Protein AF-0000000087147185 (afdb_homodimer)

InterPro domains:
  IPR056097 Domain of unknown function DUF7680 [PF24728] (35-210)

Nearest PDB structures (foldseek):
  6bi7-assembly3_E  TM=2.876E-01  e=6.282E-01  Homo sapiens
  5ynw-assembly1_A  TM=4.237E-01  e=6.322E+00  Fischerella ambigua UTEX 1903
  5ynw-assembly2_B  TM=4.177E-01  e=5.633E+00  Fischerella ambigua UTEX 1903
  5ynv-assembly2_B  TM=4.156E-01  e=5.633E+00  Fischerella ambigua UTEX 1903
  6bi7-assembly3_E  TM=2.875E-01  e=6.183E-01  Homo sapiens

Radius of gyration: 25.93 Å; Cα contacts (8 Å, |Δi|>4): 658; chains: 2; bounding box: 81×78×63 Å

Sequence (426 aa):
MASRGSEFETSPAEGTEEDRLVRYGTSMFGGRPTFTLVRRETDGGGEWTLHELLPREQAEARRDRLERDGRSLSITPVEDLVSDIAGDDLLSKLDGWTWDEWAGAKVARLDPTRVRALQDVVREAIEGTPGDSSEVLTGGAGFVFLPETAGVRLAVAFRGVKPIQRIDRMRSLARGVARMSDEECYYWYAKCRSPSSPNGEKALRVLLTDHIEMASRGSEFETSPAEGTEEDRLVRYGTSMFGGRPTFTLVRRETDGGGEWTLHELLPREQAEARRDRLERDGRSLSITPVEDLVSDIAGDDLLSKLDGWTWDEWAGAKVARLDPTRVRALQDVVREAIEGTPGDSSEVLTGGAGFVFLPETAGVRLAVAFRGVKPIQRIDRMRSLARGVARMSDEECYYWYAKCRSPSSPNGEKALRVLLTDHIE

pLDDT: mean 81.01, std 21.54, range [23.55, 98.38]

Foldseek 3Di:
DPPPPPPPPPDPPPPPPLVVLVVPQPPPPNFFFQKKWKWAADPQGIKIWIWGKDFQVVLVVVQVVQVVVVDGKDKAQPCVRCCVPCPPCCCVVPPNDHRRRMITITLAMDDHLLLVLQLVLLCVLCVPAPDDPCDRRPDHIDMGGGRPLSSLLVSLLRLQQRPPDDSVLSNQLNVVSSPDDSSVSSVLSCLSPDPVNVCSSVVSSPVRGDPPD/DPPPPPPPPPDPPPPPPLVVLVVPQPCPPPFFFQKKWKWAADPQGIKIWIWGKDFQVVLVVVQVVQVVVVDGKDKAQPCVRCCVPCPPCVCVVPPNDHRRRMITITLAMDDHLLLVLQLVLLCVLCVPAPDDPCDRRPDHIDMGGGRPLSSLLVSLLRLQQRVPDDSVLSNQLNVVSSPDDSSVSSVLSCLSVDPVNVCSSVVSSPVRGDPPD

Organism: NCBI:txid1816183

Secondary structure (DSSP, 8-state):
----------------HHHHHHGGGS-TTTT---EEEEEEEETTEEEEEEEEEEEHHHHHHHHHHHHHTT----EEEHHHHHHHHH-TTHHHHSTT---TTEEEEEEEEE-HHHHHHTHHHHHHHHTT-SS--HHHHHSSSEEEEE-HHHHHHHHHHHHHHTT---HHHHHHHHHHHHTS-HHHHHHHHHHHH-TT-TTHHHHHHHHHS----/----------------HHHHHHGGGS-TTTT---EEEEEEEETTEEEEEEEEEEEHHHHHHHHHHHHHTT----EEEHHHHHHHHH-TTHHHHSTT---TTEEEEEEEEE-HHHHHHTHHHHHHHHTT-SS--HHHHHSSSEEEEE-HHHHHHHHHHHHHHTT---HHHHHHHHHHHHTS-HHHHHHHHHHHH-TT-TTHHHHHHHHHS----

Solvent-accessible surface area (backbone atoms only — not comparable to full-atom values): 23573 Å² total; per-residue (Å²): 136,85,79,78,75,79,75,77,75,75,69,73,79,76,61,53,74,64,53,52,52,66,66,43,63,60,48,84,61,76,68,49,60,32,15,36,42,37,22,38,67,49,100,84,38,50,27,41,36,36,25,40,47,35,49,38,69,58,50,51,50,50,33,52,56,37,43,75,70,76,40,86,62,58,70,42,49,42,66,70,74,40,35,90,65,60,40,87,68,32,61,76,59,42,90,80,47,89,50,91,63,26,21,27,36,58,70,45,72,37,53,36,71,54,42,66,50,38,46,64,52,50,51,58,46,50,56,82,43,82,71,80,54,54,38,52,71,77,55,56,61,23,54,39,65,23,48,53,72,38,33,39,45,48,48,40,42,46,59,46,38,66,83,54,82,54,62,72,51,37,36,39,34,33,52,47,52,65,68,46,52,70,68,54,29,54,50,50,39,49,33,51,69,34,82,91,25,80,30,23,44,60,15,50,39,39,43,38,32,76,79,76,120,135,83,82,78,77,78,76,77,76,75,69,74,76,76,59,52,74,64,53,51,52,65,66,43,60,59,49,84,63,75,68,50,59,32,16,35,43,37,22,39,68,49,98,83,36,51,28,40,36,37,24,40,47,35,49,39,69,57,48,50,51,49,32,54,56,37,42,75,71,75,40,84,64,57,71,42,48,42,66,69,75,41,38,88,64,60,40,89,68,31,62,78,61,41,88,80,48,90,52,92,63,25,20,27,36,59,71,45,70,36,53,36,72,54,42,64,53,38,46,63,50,50,50,58,46,50,56,82,42,82,72,80,53,54,37,53,72,80,53,55,62,23,52,42,65,23,46,50,71,39,34,37,45,48,48,39,42,47,60,47,38,66,84,55,81,54,62,70,51,36,37,38,34,33,52,47,53,64,69,46,52,70,68,56,29,51,50,50,38,49,33,49,68,33,82,92,26,82,30,24,42,60,15,51,39,40,43,39,31,76,78,76,122

Structure (mmCIF, N/CA/C/O backbone):
data_AF-0000000087147185-model_v1
#
loop_
_entity.id
_entity.type
_entity.pdbx_description
1 polymer 'DUF7680 domain-containing protein'
#
loop_
_atom_site.group_PDB
_atom_site.id
_atom_site.type_symbol
_atom_site.label_atom_id
_atom_site.label_alt_id
_atom_site.label_comp_id
_atom_site.label_asym_id
_atom_site.label_entity_id
_atom_site.label_seq_id
_atom_site.pdbx_PDB_ins_code
_atom_site.Cartn_x
_atom_site.Cartn_y
_atom_site.Cartn_z
_atom_site.occupancy
_atom_site.B_iso_or_equiv
_atom_site.auth_seq_id
_atom_site.auth_comp_id
_atom_site.auth_asym_id
_atom_site.auth_atom_id
_atom_site.pdbx_PDB_model_num
ATOM 1 N N . MET A 1 1 ? -51.406 -2.469 -26.609 1 23.55 1 MET A N 1
ATOM 2 C CA . MET A 1 1 ? -50.844 -2.555 -25.281 1 23.55 1 MET A CA 1
ATOM 3 C C . MET A 1 1 ? -49.312 -2.396 -25.344 1 23.55 1 MET A C 1
ATOM 5 O O . MET A 1 1 ? -48.625 -3.25 -25.891 1 23.55 1 MET A O 1
ATOM 9 N N . ALA A 1 2 ? -48.781 -1.138 -25.469 1 28.5 2 ALA A N 1
ATOM 10 C CA . ALA A 1 2 ? -47.469 -0.599 -25.766 1 28.5 2 ALA A CA 1
ATOM 11 C C . ALA A 1 2 ? -46.469 -0.939 -24.656 1 28.5 2 ALA A C 1
ATOM 13 O O . ALA A 1 2 ? -46.719 -0.626 -23.484 1 28.5 2 ALA A O 1
ATOM 14 N N . SER A 1 3 ? -45.781 -2.092 -24.719 1 26.16 3 SER A N 1
ATOM 15 C CA . SER A 1 3 ? -44.844 -2.68 -23.766 1 26.16 3 SER A CA 1
ATOM 16 C C . SER A 1 3 ? -43.656 -1.738 -23.5 1 26.16 3 SER A C 1
ATOM 18 O O . SER A 1 3 ? -42.938 -1.382 -24.422 1 26.16 3 SER A O 1
ATOM 20 N N . ARG A 1 4 ? -43.875 -0.711 -22.609 1 30.06 4 ARG A N 1
ATOM 21 C CA . ARG A 1 4 ? -42.844 0.233 -22.141 1 30.06 4 ARG A CA 1
ATOM 22 C C . ARG A 1 4 ? -41.594 -0.498 -21.656 1 30.06 4 ARG A C 1
ATOM 24 O O . ARG A 1 4 ? -41.688 -1.312 -20.719 1 30.06 4 ARG A O 1
ATOM 31 N N . GLY A 1 5 ? -40.688 -0.839 -22.531 1 26.69 5 GLY A N 1
ATOM 32 C CA . GLY A 1 5 ? -39.375 -1.4 -22.297 1 26.69 5 GLY A CA 1
ATOM 33 C C . GLY A 1 5 ? -38.594 -0.665 -21.219 1 26.69 5 GLY A C 1
ATOM 34 O O . GLY A 1 5 ? -38.375 0.542 -21.328 1 26.69 5 GLY A O 1
ATOM 35 N N . SER A 1 6 ? -38.75 -1.055 -19.922 1 29.53 6 SER A N 1
ATOM 36 C CA . SER A 1 6 ? -38.062 -0.526 -18.734 1 29.53 6 SER A CA 1
ATOM 37 C C . SER A 1 6 ? -36.562 -0.482 -18.953 1 29.53 6 SER A C 1
ATOM 39 O O . SER A 1 6 ? -35.906 -1.513 -19.203 1 29.53 6 SER A O 1
ATOM 41 N N . GLU A 1 7 ? -36.031 0.544 -19.594 1 28.27 7 GLU A N 1
ATOM 42 C CA . GLU A 1 7 ? -34.625 0.88 -19.766 1 28.27 7 GLU A CA 1
ATOM 43 C C . GLU A 1 7 ? -33.875 0.851 -18.438 1 28.27 7 GLU A C 1
ATOM 45 O O . GLU A 1 7 ? -34.25 1.58 -17.5 1 28.27 7 GLU A O 1
ATOM 50 N N . PHE A 1 8 ? -33.438 -0.34 -17.969 1 28.94 8 PHE A N 1
ATOM 51 C CA . PHE A 1 8 ? -32.562 -0.524 -16.828 1 28.94 8 PHE A CA 1
ATOM 52 C C . PHE A 1 8 ? -31.391 0.457 -16.906 1 28.94 8 PHE A C 1
ATOM 54 O O . PHE A 1 8 ? -30.516 0.344 -17.781 1 28.94 8 PHE A O 1
ATOM 61 N N . GLU A 1 9 ? -31.562 1.709 -16.594 1 28.05 9 GLU A N 1
ATOM 62 C CA . GLU A 1 9 ? -30.484 2.676 -16.406 1 28.05 9 GLU A CA 1
ATOM 63 C C . GLU A 1 9 ? -29.406 2.131 -15.469 1 28.05 9 GLU A C 1
ATOM 65 O O . GLU A 1 9 ? -29.688 1.845 -14.297 1 28.05 9 GLU A O 1
ATOM 70 N N . THR A 1 10 ? -28.578 1.233 -15.938 1 29.09 10 THR A N 1
ATOM 71 C CA . THR A 1 10 ? -27.422 0.736 -15.203 1 29.09 10 THR A CA 1
ATOM 72 C C . THR A 1 10 ? -26.672 1.884 -14.523 1 29.09 10 THR A C 1
ATOM 74 O O . THR A 1 10 ? -26.25 2.828 -15.188 1 29.09 10 THR A O 1
ATOM 77 N N . SER A 1 11 ? -27.125 2.268 -13.367 1 28.58 11 SER A N 1
ATOM 78 C CA . SER A 1 11 ? -26.422 3.242 -12.539 1 28.58 11 SER A CA 1
ATOM 79 C C . SER A 1 11 ? -24.922 2.969 -12.5 1 28.58 11 SER A C 1
ATOM 81 O O . SER A 1 11 ? -24.5 1.821 -12.336 1 28.58 11 SER A O 1
ATOM 83 N N . PRO A 1 12 ? -24.141 3.836 -13 1 30.62 12 PRO A N 1
ATOM 84 C CA . PRO A 1 12 ? -22.672 3.678 -13.039 1 30.62 12 PRO A CA 1
ATOM 85 C C . PRO A 1 12 ? -22.109 3.15 -11.727 1 30.62 12 PRO A C 1
ATOM 87 O O . PRO A 1 12 ? -22.625 3.455 -10.656 1 30.62 12 PRO A O 1
ATOM 90 N N . ALA A 1 13 ? -21.609 2.016 -11.695 1 33.28 13 ALA A N 1
ATOM 91 C CA . ALA A 1 13 ? -20.938 1.397 -10.555 1 33.28 13 ALA A CA 1
ATOM 92 C C . ALA A 1 13 ? -20.188 2.439 -9.727 1 33.28 13 ALA A C 1
ATOM 94 O O . ALA A 1 13 ? -19.406 3.223 -10.266 1 33.28 13 ALA A O 1
ATOM 95 N N . GLU A 1 14 ? -20.75 3.059 -8.758 1 34.47 14 GLU A N 1
ATOM 96 C CA . GLU A 1 14 ? -20.172 3.982 -7.793 1 34.47 14 GLU A CA 1
ATOM 97 C C . GLU A 1 14 ? -18.734 3.592 -7.457 1 34.47 14 GLU A C 1
ATOM 99 O O . GLU A 1 14 ? -18.484 2.496 -6.945 1 34.47 14 GLU A O 1
ATOM 104 N N . GLY A 1 15 ? -17.766 3.922 -8.25 1 35.88 15 GLY A N 1
ATOM 105 C CA . GLY A 1 15 ? -16.344 3.713 -7.984 1 35.88 15 GLY A CA 1
ATOM 106 C C . GLY A 1 15 ? -16 3.756 -6.508 1 35.88 15 GLY A C 1
ATOM 107 O O . GLY A 1 15 ? -16.766 4.289 -5.703 1 35.88 15 GLY A O 1
ATOM 108 N N . THR A 1 16 ? -15.398 2.717 -6.059 1 39.78 16 THR A N 1
ATOM 109 C CA . THR A 1 16 ? -15.023 2.629 -4.648 1 39.78 16 THR A CA 1
ATOM 110 C C . THR A 1 16 ? -14.5 3.971 -4.145 1 39.78 16 THR A C 1
ATOM 112 O O . THR A 1 16 ? -14.133 4.836 -4.941 1 39.78 16 THR A O 1
ATOM 115 N N . GLU A 1 17 ? -14.75 4.246 -2.928 1 39.19 17 GLU A N 1
ATOM 116 C CA . GLU A 1 17 ? -14.227 5.438 -2.268 1 39.19 17 GLU A CA 1
ATOM 117 C C . GLU A 1 17 ? -12.828 5.781 -2.771 1 39.19 17 GLU A C 1
ATOM 119 O O . GLU A 1 17 ? -12.5 6.953 -2.949 1 39.19 17 GLU A O 1
ATOM 124 N N . GLU A 1 18 ? -12.078 4.777 -3.07 1 40 18 GLU A N 1
ATOM 125 C CA . GLU A 1 18 ? -10.734 4.941 -3.611 1 40 18 GLU A CA 1
ATOM 126 C C . GLU A 1 18 ? -10.766 5.625 -4.973 1 40 18 GLU A C 1
ATOM 128 O O . GLU A 1 18 ? -9.914 6.469 -5.273 1 40 18 GLU A O 1
ATOM 133 N N . ASP A 1 19 ? -11.656 5.098 -5.785 1 41.47 19 ASP A N 1
ATOM 134 C CA . ASP A 1 19 ? -11.781 5.715 -7.102 1 41.47 19 ASP A CA 1
ATOM 135 C C . ASP A 1 19 ? -12.078 7.207 -6.984 1 41.47 19 ASP A C 1
ATOM 137 O O . ASP A 1 19 ? -11.555 8.016 -7.75 1 41.47 19 ASP A O 1
ATOM 141 N N . ARG A 1 20 ? -12.781 7.5 -6 1 39.34 20 ARG A N 1
ATOM 142 C CA . ARG A 1 20 ? -13.211 8.883 -5.832 1 39.34 20 ARG A CA 1
ATOM 143 C C . ARG A 1 20 ? -12.047 9.758 -5.359 1 39.34 20 ARG A C 1
ATOM 145 O O . ARG A 1 20 ? -11.914 10.906 -5.781 1 39.34 20 ARG A O 1
ATOM 152 N N . LEU A 1 21 ? -11.203 9.172 -4.59 1 39.62 21 LEU A N 1
ATOM 153 C CA . LEU A 1 21 ? -10.133 9.984 -4.016 1 39.62 21 LEU A CA 1
ATOM 154 C C . LEU A 1 21 ? -9.086 10.328 -5.066 1 39.62 21 LEU A C 1
ATOM 156 O O . LEU A 1 21 ? -8.562 11.445 -5.086 1 39.62 21 LEU A O 1
ATOM 160 N N . VAL A 1 22 ? -8.641 9.328 -5.961 1 37.22 22 VAL A N 1
ATOM 161 C CA . VAL A 1 22 ? -7.668 9.602 -7.016 1 37.22 22 VAL A CA 1
ATOM 162 C C . VAL A 1 22 ? -8.211 10.688 -7.945 1 37.22 22 VAL A C 1
ATOM 164 O O . VAL A 1 22 ? -7.473 11.562 -8.391 1 37.22 22 VAL A O 1
ATOM 167 N N . ARG A 1 23 ? -9.367 10.391 -8.328 1 36.41 23 ARG A N 1
ATOM 168 C CA . ARG A 1 23 ? -9.922 11.422 -9.195 1 36.41 23 ARG A CA 1
ATOM 169 C C . ARG A 1 23 ? -9.945 12.781 -8.492 1 36.41 23 ARG A C 1
ATOM 171 O O . ARG A 1 23 ? -10.164 13.812 -9.133 1 36.41 23 ARG A O 1
ATOM 178 N N . TYR A 1 24 ? -9.922 12.648 -7.219 1 36.91 24 TYR A N 1
ATOM 179 C CA . TYR A 1 24 ? -10.117 13.914 -6.516 1 36.91 24 TYR A CA 1
ATOM 180 C C . TYR A 1 24 ? -8.828 14.727 -6.492 1 36.91 24 TYR A C 1
ATOM 182 O O . TYR A 1 24 ? -8.773 15.805 -5.883 1 36.91 24 TYR A O 1
ATOM 190 N N . GLY A 1 25 ? -7.754 14.133 -6.906 1 37.34 25 GLY A N 1
ATOM 191 C CA . GLY A 1 25 ? -6.738 15.172 -6.836 1 37.34 25 GLY A CA 1
ATOM 192 C C . GLY A 1 25 ? -7.203 16.5 -7.402 1 37.34 25 GLY A C 1
ATOM 193 O O . GLY A 1 25 ? -6.539 17.531 -7.227 1 37.34 25 GLY A O 1
ATOM 194 N N . THR A 1 26 ? -7.488 16.484 -8.68 1 42.84 26 THR A N 1
ATOM 195 C CA . THR A 1 26 ? -7.805 17.844 -9.117 1 42.84 26 THR A CA 1
ATOM 196 C C . THR A 1 26 ? -8.875 18.469 -8.234 1 42.84 26 THR A C 1
ATOM 198 O O . THR A 1 26 ? -9.625 17.75 -7.562 1 42.84 26 THR A O 1
ATOM 201 N N . SER A 1 27 ? -8.727 19.984 -7.996 1 48.66 27 SER A N 1
ATOM 202 C CA . SER A 1 27 ? -9.312 20.984 -7.121 1 48.66 27 SER A CA 1
ATOM 203 C C . SER A 1 27 ? -10.836 20.906 -7.125 1 48.66 27 SER A C 1
ATOM 205 O O . SER A 1 27 ? -11.477 21.266 -8.117 1 48.66 27 SER A O 1
ATOM 207 N N . MET A 1 28 ? -11.25 19.734 -6.648 1 50.28 28 MET A N 1
ATOM 208 C CA . MET A 1 28 ? -12.695 19.859 -6.465 1 50.28 28 MET A CA 1
ATOM 209 C C . MET A 1 28 ? -13.086 21.297 -6.129 1 50.28 28 MET A C 1
ATOM 211 O O . MET A 1 28 ? -14.148 21.766 -6.535 1 50.28 28 MET A O 1
ATOM 215 N N . PHE A 1 29 ? -12.07 21.781 -5.461 1 59.34 29 PHE A N 1
ATOM 216 C CA . PHE A 1 29 ? -12.445 23.125 -5.031 1 59.34 29 PHE A CA 1
ATOM 217 C C . PHE A 1 29 ? -11.719 24.188 -5.855 1 59.34 29 PHE A C 1
ATOM 219 O O . PHE A 1 29 ? -11.352 25.234 -5.332 1 59.34 29 PHE A O 1
ATOM 226 N N . GLY A 1 30 ? -11.477 23.859 -7.176 1 66 30 GLY A N 1
ATOM 227 C CA . GLY A 1 30 ? -11.008 24.891 -8.094 1 66 30 GLY A CA 1
ATOM 228 C C . GLY A 1 30 ? -9.633 25.422 -7.734 1 66 30 GLY A C 1
ATOM 229 O O . GLY A 1 30 ? -9.383 26.625 -7.859 1 66 30 GLY A O 1
ATOM 230 N N . GLY A 1 31 ? -8.719 24.688 -7.113 1 76.25 31 GLY A N 1
ATOM 231 C CA . GLY A 1 31 ? -7.379 25.141 -6.789 1 76.25 31 GLY A CA 1
ATOM 232 C C . GLY A 1 31 ? -7.258 25.672 -5.371 1 76.25 31 GLY A C 1
ATOM 233 O O . GLY A 1 31 ? -6.176 26.078 -4.945 1 76.25 31 GLY A O 1
ATOM 234 N N . ARG A 1 32 ? -8.32 25.672 -4.766 1 83 32 ARG A N 1
ATOM 235 C CA . ARG A 1 32 ? -8.352 26.125 -3.375 1 83 32 ARG A CA 1
ATOM 236 C C . ARG A 1 32 ? -7.508 25.219 -2.488 1 83 32 ARG A C 1
ATOM 238 O O . ARG A 1 32 ? -7.516 24 -2.654 1 83 32 ARG A O 1
ATOM 245 N N . PRO A 1 33 ? -6.695 25.875 -1.563 1 88.88 33 PRO A N 1
ATOM 246 C CA . PRO A 1 33 ? -6.004 25.031 -0.594 1 88.88 33 PRO A CA 1
ATOM 247 C C . PRO A 1 33 ? -6.965 24.188 0.241 1 88.88 33 PRO A C 1
ATOM 249 O O . PRO A 1 33 ? -8.016 24.672 0.66 1 88.88 33 PRO A O 1
ATOM 252 N N . THR A 1 34 ? -6.621 22.922 0.417 1 92.62 34 THR A N 1
ATOM 253 C CA . THR A 1 34 ? -7.531 22.047 1.147 1 92.62 34 THR A CA 1
ATOM 254 C C . THR A 1 34 ? -6.859 21.5 2.408 1 92.62 34 THR A C 1
ATOM 256 O O . THR A 1 34 ? -7.406 20.625 3.076 1 92.62 34 THR A O 1
ATOM 259 N N . PHE A 1 35 ? -5.68 22.031 2.713 1 93.88 35 PHE A N 1
ATOM 260 C CA . PHE A 1 35 ? -5.023 21.703 3.975 1 93.88 35 PHE A CA 1
ATOM 261 C C . PHE A 1 35 ? -4.375 22.953 4.574 1 93.88 35 PHE A C 1
ATOM 263 O O . PHE A 1 35 ? -4.121 23.938 3.867 1 93.88 35 PHE A O 1
ATOM 270 N N . THR A 1 36 ? -4.141 22.891 5.848 1 92.5 36 THR A N 1
ATOM 271 C CA . THR A 1 36 ? -3.338 23.906 6.508 1 92.5 36 THR A CA 1
ATOM 272 C C . THR A 1 36 ? -2.457 23.297 7.59 1 92.5 36 THR A C 1
ATOM 274 O O . THR A 1 36 ? -2.883 22.375 8.297 1 92.5 36 THR A O 1
ATOM 277 N N . LEU A 1 37 ? -1.282 23.703 7.621 1 94.88 37 LEU A N 1
ATOM 278 C CA . LEU A 1 37 ? -0.337 23.344 8.672 1 94.88 37 LEU A CA 1
ATOM 279 C C . LEU A 1 37 ? -0.158 24.5 9.656 1 94.88 37 LEU A C 1
ATOM 281 O O . LEU A 1 37 ? 0.139 25.625 9.242 1 94.88 37 LEU A O 1
ATOM 285 N N . VAL A 1 38 ? -0.417 24.203 10.914 1 93.25 38 VAL A N 1
ATOM 286 C CA . VAL A 1 38 ? -0.302 25.234 11.953 1 93.25 38 VAL A CA 1
ATOM 287 C C . VAL A 1 38 ? 0.847 24.891 12.898 1 93.25 38 VAL A C 1
ATOM 289 O O . VAL A 1 38 ? 0.978 23.734 13.328 1 93.25 38 VAL A O 1
ATOM 292 N N . ARG A 1 39 ? 1.687 25.844 13.164 1 94.38 39 ARG A N 1
ATOM 293 C CA . ARG A 1 39 ? 2.76 25.703 14.148 1 94.38 39 ARG A CA 1
ATOM 294 C C . ARG A 1 39 ? 2.471 26.516 15.398 1 94.38 39 ARG A C 1
ATOM 296 O O . ARG A 1 39 ? 2.078 27.672 15.312 1 94.38 39 ARG A O 1
ATOM 303 N N . ARG A 1 40 ? 2.643 25.891 16.516 1 93.06 40 ARG A N 1
ATOM 304 C CA . ARG A 1 40 ? 2.533 26.578 17.797 1 93.06 40 ARG A CA 1
ATOM 305 C C . ARG A 1 40 ? 3.748 26.297 18.672 1 93.06 40 ARG A C 1
ATOM 307 O O . ARG A 1 40 ? 4.371 25.234 18.547 1 93.06 40 ARG A O 1
ATOM 314 N N . GLU A 1 41 ? 4.07 27.25 19.469 1 91.31 41 GLU A N 1
ATOM 315 C CA . GLU A 1 41 ? 5.211 27.094 20.359 1 91.31 41 GLU A CA 1
ATOM 316 C C . GLU A 1 41 ? 4.766 26.656 21.75 1 91.31 41 GLU A C 1
ATOM 318 O O . GLU A 1 41 ? 3.803 27.188 22.297 1 91.31 41 GLU A O 1
ATOM 323 N N . THR A 1 42 ? 5.422 25.578 22.188 1 89.31 42 THR A N 1
ATOM 324 C CA . THR A 1 42 ? 5.242 25.125 23.547 1 89.31 42 THR A CA 1
ATOM 325 C C . THR A 1 42 ? 6.551 25.219 24.328 1 89.31 42 THR A C 1
ATOM 327 O O . THR A 1 42 ? 7.574 25.641 23.781 1 89.31 42 THR A O 1
ATOM 330 N N . ASP A 1 43 ? 6.484 24.969 25.641 1 89.19 43 ASP A N 1
ATOM 331 C CA . ASP A 1 43 ? 7.684 25 26.469 1 89.19 43 ASP A CA 1
ATOM 332 C C . ASP A 1 43 ? 8.742 24.031 25.953 1 89.19 43 ASP A C 1
ATOM 334 O O . ASP A 1 43 ? 9.945 24.281 26.094 1 89.19 43 ASP A O 1
ATOM 338 N N . GLY A 1 44 ? 8.336 22.969 25.328 1 88.94 44 GLY A N 1
ATOM 339 C CA . GLY A 1 44 ? 9.258 21.938 24.875 1 88.94 44 GLY A CA 1
ATOM 340 C C . GLY A 1 44 ? 9.672 22.094 23.422 1 88.94 44 GLY A C 1
ATOM 341 O O . GLY A 1 44 ? 10.445 21.297 22.906 1 88.94 44 GLY A O 1
ATOM 342 N N . GLY A 1 45 ? 9.07 23.125 22.781 1 90.5 45 GLY A N 1
ATOM 343 C CA . GLY A 1 45 ? 9.391 23.328 21.375 1 90.5 45 GLY A CA 1
ATOM 344 C C . GLY A 1 45 ? 8.156 23.453 20.5 1 90.5 45 GLY A C 1
ATOM 345 O O . GLY A 1 45 ? 7.035 23.547 21 1 90.5 45 GLY A O 1
ATOM 346 N N . GLY A 1 46 ? 8.406 23.578 19.219 1 93.38 46 GLY A N 1
ATOM 347 C CA . GLY A 1 46 ? 7.324 23.766 18.266 1 93.38 46 GLY A CA 1
ATOM 348 C C . GLY A 1 46 ? 6.52 22.5 18.031 1 93.38 46 GLY A C 1
ATOM 349 O O . GLY A 1 46 ? 7.078 21.391 17.984 1 93.38 46 GLY A O 1
ATOM 350 N N . GLU A 1 47 ? 5.211 22.656 17.906 1 95.94 47 GLU A N 1
ATOM 351 C CA . GLU A 1 47 ? 4.293 21.578 17.562 1 95.94 47 GLU A CA 1
ATOM 352 C C . GLU A 1 47 ? 3.594 21.859 16.234 1 95.94 47 GLU A C 1
ATOM 354 O O . GLU A 1 47 ? 3.273 23.016 15.93 1 95.94 47 GLU A O 1
ATOM 359 N N . TRP A 1 48 ? 3.475 20.844 15.477 1 96.81 48 TRP A N 1
ATOM 360 C CA . TRP A 1 48 ? 2.727 20.969 14.227 1 96.81 48 TRP A CA 1
ATOM 361 C C . TRP A 1 48 ? 1.36 20.312 14.344 1 96.81 48 TRP A C 1
ATOM 363 O O . TRP A 1 48 ? 1.238 19.219 14.922 1 96.81 48 TRP A O 1
ATOM 373 N N . THR A 1 49 ? 0.395 20.969 13.836 1 97.25 49 THR A N 1
ATOM 374 C CA . THR A 1 49 ? -0.906 20.344 13.641 1 97.25 49 THR A CA 1
ATOM 375 C C . THR A 1 49 ? -1.372 20.5 12.203 1 97.25 49 THR A C 1
ATOM 377 O O . THR A 1 49 ? -1.376 21.594 11.656 1 97.25 49 THR A O 1
ATOM 380 N N . LEU A 1 50 ? -1.663 19.422 11.555 1 97.75 50 LEU A N 1
ATOM 381 C CA . LEU A 1 50 ? -2.174 19.406 10.188 1 97.75 50 LEU A CA 1
ATOM 382 C C . LEU A 1 50 ? -3.689 19.25 10.18 1 97.75 50 LEU A C 1
ATOM 384 O O . LEU A 1 50 ? -4.23 18.391 10.883 1 97.75 50 LEU A O 1
ATOM 388 N N . HIS A 1 51 ? -4.352 20.094 9.406 1 97.38 51 HIS A N 1
ATOM 389 C CA . HIS A 1 51 ? -5.801 20.016 9.242 1 97.38 51 HIS A CA 1
ATOM 390 C C . HIS A 1 51 ? -6.184 19.891 7.777 1 97.38 51 HIS A C 1
ATOM 392 O O . HIS A 1 51 ? -5.578 20.516 6.91 1 97.38 51 HIS A O 1
ATOM 398 N N . GLU A 1 52 ? -7.156 19.062 7.539 1 97.25 52 GLU A N 1
ATOM 399 C CA . GLU A 1 52 ? -7.848 19.094 6.254 1 97.25 52 GLU A CA 1
ATOM 400 C C . GLU A 1 52 ? -8.984 20.109 6.254 1 97.25 52 GLU A C 1
ATOM 402 O O . GLU A 1 52 ? -9.781 20.156 7.195 1 97.25 52 GLU A O 1
ATOM 407 N N . LEU A 1 53 ? -9.016 20.922 5.242 1 94.56 53 LEU A N 1
ATOM 408 C CA . LEU A 1 53 ? -10.039 21.953 5.145 1 94.56 53 LEU A CA 1
ATOM 409 C C . LEU A 1 53 ? -11.211 21.469 4.293 1 94.56 53 LEU A C 1
ATOM 411 O O . LEU A 1 53 ? -11.023 21.047 3.154 1 94.56 53 LEU A O 1
ATOM 415 N N . LEU A 1 54 ? -12.383 21.594 4.91 1 94.56 54 LEU A N 1
ATOM 416 C CA . LEU A 1 54 ? -13.625 21.172 4.285 1 94.56 54 LEU A CA 1
ATOM 417 C C . LEU A 1 54 ? -14.75 22.156 4.586 1 94.56 54 LEU A C 1
ATOM 419 O O . LEU A 1 54 ? -14.711 22.859 5.594 1 94.56 54 LEU A O 1
ATOM 423 N N . PRO A 1 55 ? -15.719 22.188 3.566 1 94 55 PRO A N 1
ATOM 424 C CA . PRO A 1 55 ? -16.938 22.859 4 1 94 55 PRO A CA 1
ATOM 425 C C . PRO A 1 55 ? -17.484 22.312 5.316 1 94 55 PRO A C 1
ATOM 427 O O . PRO A 1 55 ? -17.453 21.109 5.547 1 94 55 PRO A O 1
ATOM 430 N N . ARG A 1 56 ? -17.984 23.203 6.117 1 95.69 56 ARG A N 1
ATOM 431 C CA . ARG A 1 56 ? -18.359 22.859 7.48 1 95.69 56 ARG A CA 1
ATOM 432 C C . ARG A 1 56 ? -19.375 21.703 7.488 1 95.69 56 ARG A C 1
ATOM 434 O O . ARG A 1 56 ? -19.25 20.781 8.297 1 95.69 56 ARG A O 1
ATOM 441 N N . GLU A 1 57 ? -20.297 21.688 6.605 1 95.75 57 GLU A N 1
ATOM 442 C CA . GLU A 1 57 ? -21.297 20.625 6.555 1 95.75 57 GLU A CA 1
ATOM 443 C C . GLU A 1 57 ? -20.656 19.266 6.277 1 95.75 57 GLU A C 1
ATOM 445 O O . GLU A 1 57 ? -21.062 18.25 6.855 1 95.75 57 GLU A O 1
ATOM 450 N N . GLN A 1 58 ? -19.672 19.297 5.457 1 95.62 58 GLN A N 1
ATOM 451 C CA . GLN A 1 58 ? -18.984 18.047 5.129 1 95.62 58 GLN A CA 1
ATOM 452 C C . GLN A 1 58 ? -18.141 17.562 6.309 1 95.62 58 GLN A C 1
ATOM 454 O O . GLN A 1 58 ? -18.078 16.359 6.574 1 95.62 58 GLN A O 1
ATOM 459 N N . ALA A 1 59 ? -17.484 18.469 6.938 1 96.5 59 ALA A N 1
ATOM 460 C CA . ALA A 1 59 ? -16.703 18.125 8.117 1 96.5 59 ALA A CA 1
ATOM 461 C C . ALA A 1 59 ? -17.578 17.5 9.203 1 96.5 59 ALA A C 1
ATOM 463 O O . ALA A 1 59 ? -17.203 16.5 9.812 1 96.5 59 ALA A O 1
ATOM 464 N N . GLU A 1 60 ? -18.703 18.094 9.375 1 96.31 60 GLU A N 1
ATOM 465 C CA . GLU A 1 60 ? -19.641 17.594 10.383 1 96.31 60 GLU A CA 1
ATOM 466 C C . GLU A 1 60 ? -20.188 16.234 10 1 96.31 60 GLU A C 1
ATOM 468 O O . GLU A 1 60 ? -20.328 15.344 10.852 1 96.31 60 GLU A O 1
ATOM 473 N N . ALA A 1 61 ? -20.484 16.047 8.781 1 95.81 61 ALA A N 1
ATOM 474 C CA . ALA A 1 61 ? -20.969 14.742 8.32 1 95.81 61 ALA A CA 1
ATOM 475 C C . ALA A 1 61 ? -19.906 13.664 8.531 1 95.81 61 ALA A C 1
ATOM 477 O O . ALA A 1 61 ? -20.219 12.547 8.93 1 95.81 61 ALA A O 1
ATOM 478 N N . ARG A 1 62 ? -18.75 14.047 8.25 1 93.88 62 ARG A N 1
ATOM 479 C CA . ARG A 1 62 ? -17.641 13.109 8.453 1 93.88 62 ARG A CA 1
ATOM 480 C C . ARG A 1 62 ? -17.484 12.75 9.922 1 93.88 62 ARG A C 1
ATOM 482 O O . ARG A 1 62 ? -17.297 11.578 10.266 1 93.88 62 ARG A O 1
ATOM 489 N N . ARG A 1 63 ? -17.531 13.711 10.758 1 95.06 63 ARG A N 1
ATOM 490 C CA . ARG A 1 63 ? -17.438 13.477 12.195 1 95.06 63 ARG A CA 1
ATOM 491 C C . ARG A 1 63 ? -18.547 12.539 12.664 1 95.06 63 ARG A C 1
ATOM 493 O O . ARG A 1 63 ? -18.281 11.594 13.414 1 95.06 63 ARG A O 1
ATOM 500 N N . ASP A 1 64 ? -19.719 12.758 12.172 1 95.06 64 ASP A N 1
ATOM 501 C CA . ASP A 1 64 ? -20.859 11.922 12.555 1 95.06 64 ASP A CA 1
ATOM 502 C C . ASP A 1 64 ? -20.641 10.477 12.125 1 95.06 64 ASP A C 1
ATOM 504 O O . ASP A 1 64 ? -20.922 9.547 12.891 1 95.06 64 ASP A O 1
ATOM 508 N N . ARG A 1 65 ? -20.172 10.281 10.961 1 91.75 65 ARG A N 1
ATOM 509 C CA . ARG A 1 65 ? -19.906 8.938 10.445 1 91.75 65 ARG A CA 1
ATOM 510 C C . ARG A 1 65 ? -18.859 8.227 11.289 1 91.75 65 ARG A C 1
ATOM 512 O O . ARG A 1 65 ? -19.016 7.047 11.617 1 91.75 65 ARG A O 1
ATOM 519 N N . LEU A 1 66 ? -17.844 8.922 11.602 1 90.31 66 LEU A N 1
ATOM 520 C CA . LEU A 1 66 ? -16.766 8.336 12.375 1 90.31 66 LEU A CA 1
ATOM 521 C C . LEU A 1 66 ? -17.219 8.008 13.797 1 90.31 66 LEU A C 1
ATOM 523 O O . LEU A 1 66 ? -16.844 6.973 14.352 1 90.31 66 LEU A O 1
ATOM 527 N N . GLU A 1 67 ? -18.031 8.867 14.359 1 91.56 67 GLU A N 1
ATOM 528 C CA . GLU A 1 67 ? -18.516 8.648 15.719 1 91.56 67 GLU A CA 1
ATOM 529 C C . GLU A 1 67 ? -19.422 7.426 15.781 1 91.56 67 GLU A C 1
ATOM 531 O O . GLU A 1 67 ? -19.469 6.73 16.797 1 91.56 67 GLU A O 1
ATOM 536 N N . ARG A 1 68 ? -20.094 7.152 14.672 1 91.12 68 ARG A N 1
ATOM 537 C CA . ARG A 1 68 ? -20.906 5.945 14.594 1 91.12 68 ARG A CA 1
ATOM 538 C C . ARG A 1 68 ? -20.031 4.691 14.672 1 91.12 68 ARG A C 1
ATOM 540 O O . ARG A 1 68 ? -20.484 3.648 15.148 1 91.12 68 ARG A O 1
ATOM 547 N N . ASP A 1 69 ? -18.844 4.902 14.289 1 85.81 69 ASP A N 1
ATOM 548 C CA . ASP A 1 69 ? -17.906 3.773 14.297 1 85.81 69 ASP A CA 1
ATOM 549 C C . ASP A 1 69 ? -17.031 3.791 15.547 1 85.81 69 ASP A C 1
ATOM 551 O O . ASP A 1 69 ? -16.047 3.061 15.625 1 85.81 69 ASP A O 1
ATOM 555 N N . GLY A 1 70 ? -17.312 4.652 16.484 1 87.69 70 GLY A N 1
ATOM 556 C CA . GLY A 1 70 ? -16.594 4.707 17.75 1 87.69 70 GLY A CA 1
ATOM 557 C C . GLY A 1 70 ? -15.312 5.516 17.672 1 87.69 70 GLY A C 1
ATOM 558 O O . GLY A 1 70 ? -14.453 5.41 18.547 1 87.69 70 GLY A O 1
ATOM 559 N N . ARG A 1 71 ? -15.195 6.266 16.578 1 90.19 71 ARG A N 1
ATOM 560 C CA . ARG A 1 71 ? -14.023 7.121 16.422 1 90.19 71 ARG A CA 1
ATOM 561 C C . ARG A 1 71 ? -14.383 8.586 16.641 1 90.19 71 ARG A C 1
ATOM 563 O O . ARG A 1 71 ? -15.562 8.938 16.734 1 90.19 71 ARG A O 1
ATOM 570 N N . SER A 1 72 ? -13.328 9.383 16.859 1 92.38 72 SER A N 1
ATOM 571 C CA . SER A 1 72 ? -13.578 10.805 17.062 1 92.38 72 SER A CA 1
ATOM 572 C C . SER A 1 72 ? -12.82 11.656 16.047 1 92.38 72 SER A C 1
ATOM 574 O O . SER A 1 72 ? -11.805 11.219 15.508 1 92.38 72 SER A O 1
ATOM 576 N N . LEU A 1 73 ? -13.383 12.797 15.773 1 94.69 73 LEU A N 1
ATOM 577 C CA . LEU A 1 73 ? -12.766 13.75 14.867 1 94.69 73 LEU A CA 1
ATOM 578 C C . LEU A 1 73 ? -12.93 15.18 15.383 1 94.69 73 LEU A C 1
ATOM 580 O O . LEU A 1 73 ? -14.047 15.633 15.625 1 94.69 73 LEU A O 1
ATOM 584 N N . SER A 1 74 ? -11.844 15.836 15.609 1 97.19 74 SER A N 1
ATOM 585 C CA . SER A 1 74 ? -11.867 17.234 16.031 1 97.19 74 SER A CA 1
ATOM 586 C C . SER A 1 74 ? -12.016 18.172 14.82 1 97.19 74 SER A C 1
ATOM 588 O O . SER A 1 74 ? -11.242 18.078 13.867 1 97.19 74 SER A O 1
ATOM 590 N N . ILE A 1 75 ? -12.992 18.969 14.875 1 97.69 75 ILE A N 1
ATOM 591 C CA . ILE A 1 75 ? -13.211 19.938 13.812 1 97.69 75 ILE A CA 1
ATOM 592 C C . ILE A 1 75 ? -13.195 21.359 14.398 1 97.69 75 ILE A C 1
ATOM 594 O O . ILE A 1 75 ? -13.734 21.594 15.484 1 97.69 75 ILE A O 1
ATOM 598 N N . THR A 1 76 ? -12.57 22.312 13.719 1 96.44 76 THR A N 1
ATOM 599 C CA . THR A 1 76 ? -12.438 23.703 14.141 1 96.44 76 THR A CA 1
ATOM 600 C C . THR A 1 76 ? -12.695 24.656 12.977 1 96.44 76 THR A C 1
ATOM 602 O O . THR A 1 76 ? -12.172 24.453 11.875 1 96.44 76 THR A O 1
ATOM 605 N N . PRO A 1 77 ? -13.578 25.656 13.203 1 93.12 77 PRO A N 1
ATOM 606 C CA . PRO A 1 77 ? -13.727 26.656 12.141 1 93.12 77 PRO A CA 1
ATOM 607 C C . PRO A 1 77 ? -12.391 27.234 11.688 1 93.12 77 PRO A C 1
ATOM 609 O O . PRO A 1 77 ? -11.508 27.484 12.516 1 93.12 77 PRO A O 1
ATOM 612 N N . VAL A 1 78 ? -12.242 27.422 10.391 1 89.19 78 VAL A N 1
ATOM 613 C CA . VAL A 1 78 ? -10.969 27.844 9.828 1 89.19 78 VAL A CA 1
ATOM 614 C C . VAL A 1 78 ? -10.531 29.156 10.477 1 89.19 78 VAL A C 1
ATOM 616 O O . VAL A 1 78 ? -9.352 29.344 10.781 1 89.19 78 VAL A O 1
ATOM 619 N N . GLU A 1 79 ? -11.422 30.141 10.711 1 82.5 79 GLU A N 1
ATOM 620 C CA . GLU A 1 79 ? -11.109 31.422 11.328 1 82.5 79 GLU A CA 1
ATOM 621 C C . GLU A 1 79 ? -10.492 31.234 12.711 1 82.5 79 GLU A C 1
ATOM 623 O O . GLU A 1 79 ? -9.641 32.031 13.125 1 82.5 79 GLU A O 1
ATOM 628 N N . ASP A 1 80 ? -10.844 30.172 13.398 1 88.88 80 ASP A N 1
ATOM 629 C CA . ASP A 1 80 ? -10.375 29.938 14.758 1 88.88 80 ASP A CA 1
ATOM 630 C C . ASP A 1 80 ? -9.023 29.219 14.75 1 88.88 80 ASP A C 1
ATOM 632 O O . ASP A 1 80 ? -8.305 29.234 15.758 1 88.88 80 ASP A O 1
ATOM 636 N N . LEU A 1 81 ? -8.688 28.516 13.648 1 89.56 81 LEU A N 1
ATOM 637 C CA . LEU A 1 81 ? -7.434 27.766 13.555 1 89.56 81 LEU A CA 1
ATOM 638 C C . LEU A 1 81 ? -6.238 28.719 13.57 1 89.56 81 LEU A C 1
ATOM 640 O O . LEU A 1 81 ? -5.191 28.391 14.141 1 89.56 81 LEU A O 1
ATOM 644 N N . VAL A 1 82 ? -6.477 29.891 12.977 1 83.75 82 VAL A N 1
ATOM 645 C CA . VAL A 1 82 ? -5.297 30.703 12.719 1 83.75 82 VAL A CA 1
ATOM 646 C C . VAL A 1 82 ? -5.5 32.094 13.312 1 83.75 82 VAL A C 1
ATOM 648 O O . VAL A 1 82 ? -4.648 32.969 13.156 1 83.75 82 VAL A O 1
ATOM 651 N N . SER A 1 83 ? -6.594 32.406 13.953 1 80.31 83 SER A N 1
ATOM 652 C CA . SER A 1 83 ? -6.926 33.75 14.43 1 80.31 83 SER A CA 1
ATOM 653 C C . SER A 1 83 ? -5.848 34.281 15.367 1 80.31 83 SER A C 1
ATOM 655 O O . SER A 1 83 ? -5.535 35.469 15.344 1 80.31 83 SER A O 1
ATOM 657 N N . ASP A 1 84 ? -5.395 33.406 16.203 1 79.62 84 ASP A N 1
ATOM 658 C CA . ASP A 1 84 ? -4.402 33.844 17.172 1 79.62 84 ASP A CA 1
ATOM 659 C C . ASP A 1 84 ? -3.053 34.094 16.5 1 79.62 84 ASP A C 1
ATOM 661 O O . ASP A 1 84 ? -2.182 34.75 17.094 1 79.62 84 ASP A O 1
ATOM 665 N N . ILE A 1 85 ? -2.846 33.594 15.344 1 80.94 85 ILE A N 1
ATOM 666 C CA . ILE A 1 85 ? -1.584 33.75 14.625 1 80.94 85 ILE A CA 1
ATOM 667 C C . ILE A 1 85 ? -1.706 34.875 13.602 1 80.94 85 ILE A C 1
ATOM 669 O O . ILE A 1 85 ? -0.865 35.781 13.555 1 80.94 85 ILE A O 1
ATOM 673 N N . ALA A 1 86 ? -2.611 34.812 12.625 1 71.69 86 ALA A N 1
ATOM 674 C CA . ALA A 1 86 ? -2.781 35.75 11.508 1 71.69 86 ALA A CA 1
ATOM 675 C C . ALA A 1 86 ? -3.42 37.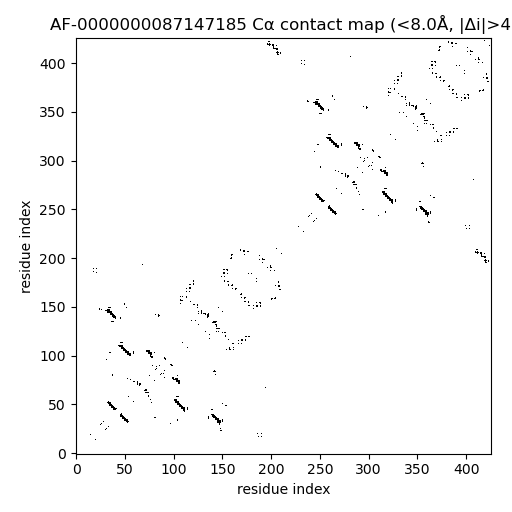062 11.977 1 71.69 86 ALA A C 1
ATOM 677 O O . ALA A 1 86 ? -3.23 38.094 11.352 1 71.69 86 ALA A O 1
ATOM 678 N N . GLY A 1 87 ? -3.875 37.219 13.133 1 63.03 87 GLY A N 1
ATOM 679 C CA . GLY A 1 87 ? -4.664 38.406 13.492 1 63.03 87 GLY A CA 1
ATOM 680 C C . GLY A 1 87 ? -5.965 38.5 12.727 1 63.03 87 GLY A C 1
ATOM 681 O O . GLY A 1 87 ? -6.211 37.719 11.805 1 63.03 87 GLY A O 1
ATOM 682 N N . ASP A 1 88 ? -7.008 39.25 13.102 1 57.59 88 ASP A N 1
ATOM 683 C CA . ASP A 1 88 ? -8.367 39.406 12.602 1 57.59 88 ASP A CA 1
ATOM 684 C C . ASP A 1 88 ? -8.367 39.656 11.094 1 57.59 88 ASP A C 1
ATOM 686 O O . ASP A 1 88 ? -9.312 39.281 10.398 1 57.59 88 ASP A O 1
ATOM 690 N N . ASP A 1 89 ? -7.492 40.375 10.531 1 54.09 89 ASP A N 1
ATOM 691 C CA . ASP A 1 89 ? -7.5 40.812 9.141 1 54.09 89 ASP A CA 1
ATOM 692 C C . ASP A 1 89 ? -7.148 39.656 8.203 1 54.09 89 ASP A C 1
ATOM 694 O O . ASP A 1 89 ? -7.285 39.781 6.98 1 54.09 89 ASP A O 1
ATOM 698 N N . LEU A 1 90 ? -6.594 38.719 8.531 1 52.03 90 LEU A N 1
ATOM 699 C CA . LEU A 1 90 ? -5.891 37.719 7.723 1 52.03 90 LEU A CA 1
ATOM 700 C C . LEU A 1 90 ? -6.867 36.906 6.879 1 52.03 90 LEU A C 1
ATOM 702 O O . LEU A 1 90 ? -6.609 36.656 5.699 1 52.03 90 LEU A O 1
ATOM 706 N N . LEU A 1 91 ? -7.973 36.5 7.531 1 54.69 91 LEU A N 1
ATOM 707 C CA . LEU A 1 91 ? -8.797 35.656 6.684 1 54.69 91 LEU A CA 1
ATOM 708 C C . LEU A 1 91 ? -9.211 36.406 5.414 1 54.69 91 LEU A C 1
ATOM 710 O O . LEU A 1 91 ? -9.461 35.781 4.379 1 54.69 91 LEU A O 1
ATOM 714 N N . SER A 1 92 ? -9.445 37.688 5.492 1 50.84 92 SER A N 1
ATOM 715 C CA . SER A 1 92 ? -9.742 38.406 4.262 1 50.84 92 SER A CA 1
ATOM 716 C C . SER A 1 92 ? -8.602 38.281 3.258 1 50.84 92 SER A C 1
ATOM 718 O O . SER A 1 92 ? -8.805 38.469 2.053 1 50.84 92 SER A O 1
ATOM 720 N N . LYS A 1 93 ? -7.508 38.188 3.709 1 50.44 93 LYS A N 1
ATOM 721 C CA . LYS A 1 93 ? -6.305 38.156 2.883 1 50.44 93 LYS A CA 1
ATOM 722 C C . LYS A 1 93 ? -5.945 36.75 2.477 1 50.44 93 LYS A C 1
ATOM 724 O O . LYS A 1 93 ? -5.043 36.531 1.661 1 50.44 93 LYS A O 1
ATOM 729 N N . LEU A 1 94 ? -6.543 35.906 3.201 1 54.5 94 LEU A N 1
ATOM 730 C CA . LEU A 1 94 ? -5.934 34.625 2.889 1 54.5 94 LEU A CA 1
ATOM 731 C C . LEU A 1 94 ? -6.395 34.125 1.527 1 54.5 94 LEU A C 1
ATOM 733 O O . LEU A 1 94 ? -7.586 33.875 1.322 1 54.5 94 LEU A O 1
ATOM 737 N N . ASP A 1 95 ? -5.43 34.094 0.663 1 60.09 95 ASP A N 1
ATOM 738 C CA . ASP A 1 95 ? -5.18 33.5 -0.652 1 60.09 95 ASP A CA 1
ATOM 739 C C . ASP A 1 95 ? -6.352 33.75 -1.599 1 60.09 95 ASP A C 1
ATOM 741 O O . ASP A 1 95 ? -6.559 33 -2.555 1 60.09 95 ASP A O 1
ATOM 745 N N . GLY A 1 96 ? -7.211 34.75 -1.189 1 67.56 96 GLY A N 1
ATOM 746 C CA . GLY A 1 96 ? -8.266 35.094 -2.135 1 67.56 96 GLY A CA 1
ATOM 747 C C . GLY A 1 96 ? -9.484 34.188 -2.004 1 67.56 96 GLY A C 1
ATOM 748 O O . GLY A 1 96 ? -10.336 34.156 -2.895 1 67.56 96 GLY A O 1
ATOM 749 N N . TRP A 1 97 ? -9.523 33.469 -0.896 1 77.81 97 TRP A N 1
ATOM 750 C CA . TRP A 1 97 ? -10.664 32.562 -0.704 1 77.81 97 TRP A CA 1
ATOM 751 C C . TRP A 1 97 ? -11.492 33 0.507 1 77.81 97 TRP A C 1
ATOM 753 O O . TRP A 1 97 ? -10.969 33.625 1.436 1 77.81 97 TRP A O 1
ATOM 763 N N . THR A 1 98 ? -12.852 32.719 0.429 1 78.75 98 THR A N 1
ATOM 764 C CA . THR A 1 98 ? -13.734 32.906 1.577 1 78.75 98 THR A CA 1
ATOM 765 C C . THR A 1 98 ? -13.758 31.656 2.439 1 78.75 98 THR A C 1
ATOM 767 O O . THR A 1 98 ? -13.953 30.547 1.927 1 78.75 98 THR A O 1
ATOM 770 N N . TRP A 1 99 ? -13.523 31.844 3.816 1 85.31 99 TRP A N 1
ATOM 771 C CA . TRP A 1 99 ? -13.359 30.688 4.684 1 85.31 99 TRP A CA 1
ATOM 772 C C . TRP A 1 99 ? -14.492 30.609 5.703 1 85.31 99 TRP A C 1
ATOM 774 O O . TRP A 1 99 ? -14.5 29.734 6.566 1 85.31 99 TRP A O 1
ATOM 784 N N . ASP A 1 100 ? -15.523 31.484 5.746 1 81.75 100 ASP A N 1
ATOM 785 C CA . ASP A 1 100 ? -16.562 31.578 6.758 1 81.75 100 ASP A CA 1
ATOM 786 C C . ASP A 1 100 ? -17.312 30.266 6.906 1 81.75 100 ASP A C 1
ATOM 788 O O . ASP A 1 100 ? -17.766 29.922 8.008 1 81.75 100 ASP A O 1
ATOM 792 N N . GLU A 1 101 ? -17.5 29.391 5.922 1 88.94 101 GLU A N 1
ATOM 793 C CA . GLU A 1 101 ? -18.25 28.125 6.008 1 88.94 101 GLU A CA 1
ATOM 794 C C . GLU A 1 101 ? -17.328 26.922 5.828 1 88.94 101 GLU A C 1
ATOM 796 O O . GLU A 1 101 ? -17.75 25.891 5.309 1 88.94 101 GLU A O 1
ATOM 801 N N . TRP A 1 102 ? -16.109 27.203 6.297 1 91.06 102 TRP A N 1
ATOM 802 C CA . TRP A 1 102 ? -15.148 26.109 6.207 1 91.06 102 TRP A CA 1
ATOM 803 C C . TRP A 1 102 ? -14.602 25.75 7.586 1 91.06 102 TRP A C 1
ATOM 805 O O . TRP A 1 102 ? -14.609 26.578 8.5 1 91.06 102 TRP A O 1
ATOM 815 N N . ALA A 1 103 ? -14.219 24.562 7.711 1 95.75 103 ALA A N 1
ATOM 816 C CA . ALA A 1 103 ? -13.656 24.047 8.953 1 95.75 103 ALA A CA 1
ATOM 817 C C . ALA A 1 103 ? -12.414 23.203 8.672 1 95.75 103 ALA A C 1
ATOM 819 O O . ALA A 1 103 ? -12.227 22.703 7.555 1 95.75 103 ALA A O 1
ATOM 820 N N . GLY A 1 104 ? -11.539 23.172 9.664 1 96.44 104 GLY A N 1
ATOM 821 C CA . GLY A 1 104 ? -10.406 22.266 9.633 1 96.44 104 GLY A CA 1
ATOM 822 C C . GLY A 1 104 ? -10.648 20.984 10.414 1 96.44 104 GLY A C 1
ATOM 823 O O . GLY A 1 104 ? -10.93 21.031 11.617 1 96.44 104 GLY A O 1
ATOM 824 N N . ALA A 1 105 ? -10.602 19.891 9.703 1 97.56 105 ALA A N 1
ATOM 825 C CA . ALA A 1 105 ? -10.602 18.578 10.367 1 97.56 105 ALA A CA 1
ATOM 826 C C . ALA A 1 105 ? -9.18 18.156 10.742 1 97.56 105 ALA A C 1
ATOM 828 O O . ALA A 1 105 ? -8.312 18.062 9.875 1 97.56 105 ALA A O 1
ATOM 829 N N . LYS A 1 106 ? -9.016 17.875 11.977 1 97.69 106 LYS A N 1
ATOM 830 C CA . LYS A 1 106 ? -7.664 17.578 12.445 1 97.69 106 LYS A CA 1
ATOM 831 C C . LYS A 1 106 ? -7.184 16.234 11.914 1 97.69 106 LYS A C 1
ATOM 833 O O . LYS A 1 106 ? -7.855 15.211 12.094 1 97.69 106 LYS A O 1
ATOM 838 N N . VAL A 1 107 ? -6.02 16.281 11.289 1 97.31 107 VAL A N 1
ATOM 839 C CA . VAL A 1 107 ? -5.426 15.062 10.766 1 97.31 107 VAL A CA 1
ATOM 840 C C . VAL A 1 107 ? -4.5 14.438 11.812 1 97.31 107 VAL A C 1
ATOM 842 O O . VAL A 1 107 ? -4.637 13.266 12.148 1 97.31 107 VAL A O 1
ATOM 845 N N . ALA A 1 108 ? -3.543 15.281 12.305 1 97.69 108 ALA A N 1
ATOM 846 C CA . ALA A 1 108 ? -2.598 14.812 13.312 1 97.69 108 ALA A CA 1
ATOM 847 C C . ALA A 1 108 ? -1.811 15.969 13.914 1 97.69 108 ALA A C 1
ATOM 849 O O . ALA A 1 108 ? -1.601 17 13.258 1 97.69 108 ALA A O 1
ATOM 850 N N . ARG A 1 109 ? -1.455 15.812 15.086 1 97.44 109 ARG A N 1
ATOM 851 C CA . ARG A 1 109 ? -0.566 16.719 15.789 1 97.44 109 ARG A CA 1
ATOM 852 C C . ARG A 1 109 ? 0.762 16.047 16.125 1 97.44 109 ARG A C 1
ATOM 854 O O . ARG A 1 109 ? 0.789 14.906 16.578 1 97.44 109 ARG A O 1
ATOM 861 N N . LEU A 1 110 ? 1.848 16.75 15.875 1 97.25 110 LEU A N 1
ATOM 862 C CA . LEU A 1 110 ? 3.172 16.203 16.156 1 97.25 110 LEU A CA 1
ATOM 863 C C . LEU A 1 110 ? 3.879 17.016 17.234 1 97.25 110 LEU A C 1
ATOM 865 O O . LEU A 1 110 ? 3.836 18.25 17.219 1 97.25 110 LEU A O 1
ATOM 869 N N . ASP A 1 111 ? 4.492 16.312 18.156 1 96.06 111 ASP A N 1
ATOM 870 C CA . ASP A 1 111 ? 5.277 16.953 19.203 1 96.06 111 ASP A CA 1
ATOM 871 C C . ASP A 1 111 ? 6.625 17.422 18.672 1 96.06 111 ASP A C 1
ATOM 873 O O . ASP A 1 111 ? 6.969 17.172 17.531 1 96.06 111 ASP A O 1
ATOM 877 N N . PRO A 1 112 ? 7.32 18.125 19.484 1 94.44 112 PRO A N 1
ATOM 878 C CA . PRO A 1 112 ? 8.555 18.75 19 1 94.44 112 PRO A CA 1
ATOM 879 C C . PRO A 1 112 ? 9.57 17.734 18.484 1 94.44 112 PRO A C 1
ATOM 881 O O . PRO A 1 112 ? 10.297 18.016 17.531 1 94.44 112 PRO A O 1
ATOM 884 N N . THR A 1 113 ? 9.664 16.594 19.094 1 94.19 113 THR A N 1
ATOM 885 C CA . THR A 1 113 ? 10.609 15.578 18.656 1 94.19 113 THR A CA 1
ATOM 886 C C . THR A 1 113 ? 10.305 15.141 17.219 1 94.19 113 THR A C 1
ATOM 888 O O . THR A 1 113 ? 11.211 15.07 16.375 1 94.19 113 THR A O 1
ATOM 891 N N . ARG A 1 114 ? 9.07 14.945 16.922 1 96.44 114 ARG A N 1
ATOM 892 C CA . ARG A 1 114 ? 8.648 14.516 15.594 1 96.44 114 ARG A CA 1
ATOM 893 C C . ARG A 1 114 ? 8.758 15.656 14.586 1 96.44 114 ARG A C 1
ATOM 895 O O . ARG A 1 114 ? 9.055 15.422 13.414 1 96.44 114 ARG A O 1
ATOM 902 N N . VAL A 1 115 ? 8.531 16.828 15.047 1 95.25 115 VAL A N 1
ATOM 903 C CA . VAL A 1 115 ? 8.672 18.016 14.195 1 95.25 115 VAL A CA 1
ATOM 904 C C . VAL A 1 115 ? 10.102 18.094 13.672 1 95.25 115 VAL A C 1
ATOM 906 O O . VAL A 1 115 ? 10.32 18.328 12.484 1 95.25 115 VAL A O 1
ATOM 909 N N . ARG A 1 116 ? 11.047 17.844 14.523 1 92.75 116 ARG A N 1
ATOM 910 C CA . ARG A 1 116 ? 12.445 17.906 14.117 1 92.75 116 ARG A CA 1
ATOM 911 C C . ARG A 1 116 ? 12.773 16.828 13.094 1 92.75 116 ARG A C 1
ATOM 913 O O . ARG A 1 116 ? 13.5 17.062 12.133 1 92.75 116 ARG A O 1
ATOM 920 N N . ALA A 1 117 ? 12.141 15.688 13.305 1 94.62 117 ALA A N 1
ATOM 921 C CA . ALA A 1 117 ? 12.43 14.547 12.438 1 94.62 117 ALA A CA 1
ATOM 922 C C . ALA A 1 117 ? 11.828 14.742 11.055 1 94.62 117 ALA A C 1
ATOM 924 O O . ALA A 1 117 ? 12.336 14.195 10.07 1 94.62 117 ALA A O 1
ATOM 925 N N . LEU A 1 118 ? 10.789 15.578 10.922 1 96.19 118 LEU A N 1
ATOM 926 C CA . LEU A 1 118 ? 10.039 15.656 9.672 1 96.19 118 LEU A CA 1
ATOM 927 C C . LEU A 1 118 ? 10.312 16.984 8.961 1 96.19 118 LEU A C 1
ATOM 929 O O . LEU A 1 118 ? 9.609 17.328 8.016 1 96.19 118 LEU A O 1
ATOM 933 N N . GLN A 1 119 ? 11.32 17.734 9.352 1 93.19 119 GLN A N 1
ATOM 934 C CA . GLN A 1 119 ? 11.594 19.047 8.805 1 93.19 119 GLN A CA 1
ATOM 935 C C . GLN A 1 119 ? 11.789 18.984 7.293 1 93.19 119 GLN A C 1
ATOM 937 O O . GLN A 1 119 ? 11.242 19.812 6.555 1 93.19 119 GLN A O 1
ATOM 942 N N . ASP A 1 120 ? 12.43 17.969 6.789 1 92.25 120 ASP A N 1
ATOM 943 C CA . ASP A 1 120 ? 12.758 17.891 5.367 1 92.25 120 ASP A CA 1
ATOM 944 C C . ASP A 1 120 ? 11.5 17.656 4.527 1 92.25 120 ASP A C 1
ATOM 946 O O . ASP A 1 120 ? 11.297 18.312 3.506 1 92.25 120 ASP A O 1
ATOM 950 N N . VAL A 1 121 ? 10.719 16.688 4.988 1 93.25 121 VAL A N 1
ATOM 951 C CA . VAL A 1 121 ? 9.523 16.359 4.215 1 93.25 121 VAL A CA 1
ATOM 952 C C . VAL A 1 121 ? 8.547 17.531 4.238 1 93.25 121 VAL A C 1
ATOM 954 O O . VAL A 1 121 ? 7.883 17.812 3.238 1 93.25 121 VAL A O 1
ATOM 957 N N . VAL A 1 122 ? 8.492 18.281 5.328 1 94.5 122 VAL A N 1
ATOM 958 C CA . VAL A 1 122 ? 7.602 19.422 5.422 1 94.5 122 VAL A CA 1
ATOM 959 C C . VAL A 1 122 ? 8.148 20.578 4.566 1 94.5 122 VAL A C 1
ATOM 961 O O . VAL A 1 122 ? 7.395 21.234 3.842 1 94.5 122 VAL A O 1
ATOM 964 N N . ARG A 1 123 ? 9.406 20.797 4.637 1 92.25 123 ARG A N 1
ATOM 965 C CA . ARG A 1 123 ? 10.031 21.828 3.818 1 92.25 123 ARG A CA 1
ATOM 966 C C . ARG A 1 123 ? 9.75 21.594 2.336 1 92.25 123 ARG A C 1
ATOM 968 O O . ARG A 1 123 ? 9.367 22.531 1.62 1 92.25 123 ARG A O 1
ATOM 975 N N . GLU A 1 124 ? 9.93 20.406 1.913 1 90.75 124 GLU A N 1
ATOM 976 C CA . GLU A 1 124 ? 9.703 20.078 0.511 1 90.75 124 GLU A CA 1
ATOM 977 C C . GLU A 1 124 ? 8.234 20.25 0.132 1 90.75 124 GLU A C 1
ATOM 979 O O . GLU A 1 124 ? 7.926 20.719 -0.964 1 90.75 124 GLU A O 1
ATOM 984 N N . ALA A 1 125 ? 7.406 19.859 1.033 1 89.5 125 ALA A N 1
ATOM 985 C CA . ALA A 1 125 ? 5.973 19.938 0.757 1 89.5 125 ALA A CA 1
ATOM 986 C C . ALA A 1 125 ? 5.508 21.375 0.66 1 89.5 125 ALA A C 1
ATOM 988 O O . ALA A 1 125 ? 4.59 21.703 -0.103 1 89.5 125 ALA A O 1
ATOM 989 N N . ILE A 1 126 ? 6.117 22.219 1.38 1 88.06 126 ILE A N 1
ATOM 990 C CA . ILE A 1 126 ? 5.625 23.594 1.412 1 88.06 126 ILE A CA 1
ATOM 991 C C . ILE A 1 126 ? 6.371 24.438 0.378 1 88.06 126 ILE A C 1
ATOM 993 O O . ILE A 1 126 ? 6.035 25.609 0.157 1 88.06 126 ILE A O 1
ATOM 997 N N . GLU A 1 127 ? 7.371 23.625 -0.137 1 81.69 127 GLU A N 1
ATOM 998 C CA . GLU A 1 127 ? 8.117 24.344 -1.161 1 81.69 127 GLU A CA 1
ATOM 999 C C . GLU A 1 127 ? 7.223 24.734 -2.336 1 81.69 127 GLU A C 1
ATOM 1001 O O . GLU A 1 127 ? 6.535 23.875 -2.9 1 81.69 127 GLU A O 1
ATOM 1006 N N . GLY A 1 128 ? 6.977 25.938 -2.584 1 69.88 128 GLY A N 1
ATOM 1007 C CA . GLY A 1 128 ? 6.191 26.391 -3.721 1 69.88 128 GLY A CA 1
ATOM 1008 C C . GLY A 1 128 ? 4.836 26.938 -3.33 1 69.88 128 GLY A C 1
ATOM 1009 O O . GLY A 1 128 ? 4.07 27.391 -4.188 1 69.88 128 GLY A O 1
ATOM 1010 N N . THR A 1 129 ? 4.484 26.562 -2.111 1 72.94 129 THR A N 1
ATOM 1011 C CA . THR A 1 129 ? 3.234 27.172 -1.661 1 72.94 129 THR A CA 1
ATOM 1012 C C . THR A 1 129 ? 3.361 28.688 -1.581 1 72.94 129 THR A C 1
ATOM 1014 O O . THR A 1 129 ? 4.438 29.219 -1.281 1 72.94 129 THR A O 1
ATOM 1017 N N . PRO A 1 130 ? 2.381 29.281 -2.111 1 63.88 130 PRO A N 1
ATOM 1018 C CA . PRO A 1 130 ? 2.434 30.75 -2.055 1 63.88 130 PRO A CA 1
ATOM 1019 C C . PRO A 1 130 ? 2.514 31.281 -0.625 1 63.88 130 PRO A C 1
ATOM 1021 O O . PRO A 1 130 ? 1.897 30.703 0.283 1 63.88 130 PRO A O 1
ATOM 1024 N N . GLY A 1 131 ? 3.252 32.344 -0.436 1 62.88 131 GLY A N 1
ATOM 1025 C CA . GLY A 1 131 ? 3.359 33.031 0.846 1 62.88 131 GLY A CA 1
ATOM 1026 C C . GLY A 1 131 ? 4.602 32.656 1.625 1 62.88 131 GLY A C 1
ATOM 1027 O O . GLY A 1 131 ? 5.379 31.797 1.181 1 62.88 131 GLY A O 1
ATOM 1028 N N . ASP A 1 132 ? 4.875 33.375 2.662 1 60.16 132 ASP A N 1
ATOM 1029 C CA . ASP A 1 132 ? 6.02 33.094 3.527 1 60.16 132 ASP A CA 1
ATOM 1030 C C . ASP A 1 132 ? 5.758 31.906 4.438 1 60.16 132 ASP A C 1
ATOM 1032 O O . ASP A 1 132 ? 5 32 5.406 1 60.16 132 ASP A O 1
ATOM 1036 N N . SER A 1 133 ? 6.105 30.75 4.07 1 70.44 133 SER A N 1
ATOM 1037 C CA . SER A 1 133 ? 5.883 29.5 4.797 1 70.44 133 SER A CA 1
ATOM 1038 C C . SER A 1 133 ? 7.047 29.188 5.73 1 70.44 133 SER A C 1
ATOM 1040 O O . SER A 1 133 ? 7.074 28.141 6.375 1 70.44 133 SER A O 1
ATOM 1042 N N . SER A 1 134 ? 7.906 30.156 5.898 1 73.94 134 SER A N 1
ATOM 1043 C CA . SER A 1 134 ? 9.102 29.891 6.688 1 73.94 134 SER A CA 1
ATOM 1044 C C . SER A 1 134 ? 8.789 29.859 8.18 1 73.94 134 SER A C 1
ATOM 1046 O O . SER A 1 134 ? 9.477 29.188 8.945 1 73.94 134 SER A O 1
ATOM 1048 N N . GLU A 1 135 ? 7.742 30.609 8.492 1 79.5 135 GLU A N 1
ATOM 1049 C CA . GLU A 1 135 ? 7.41 30.688 9.906 1 79.5 135 GLU A CA 1
ATOM 1050 C C . GLU A 1 135 ? 7.016 29.328 10.461 1 79.5 135 GLU A C 1
ATOM 1052 O O . GLU A 1 135 ? 7.242 29.047 11.641 1 79.5 135 GLU A O 1
ATOM 1057 N N . VAL A 1 136 ? 6.516 28.547 9.617 1 87.56 136 VAL A N 1
ATOM 1058 C CA . VAL A 1 136 ? 6.07 27.234 10.102 1 87.56 136 VAL A CA 1
ATOM 1059 C C . VAL A 1 136 ? 7.277 26.344 10.352 1 87.56 136 VAL A C 1
ATOM 1061 O O . VAL A 1 136 ? 7.203 25.391 11.148 1 87.56 136 VAL A O 1
ATOM 1064 N N . LEU A 1 137 ? 8.43 26.703 9.75 1 86.94 137 LEU A N 1
ATOM 1065 C CA . LEU A 1 137 ? 9.617 25.859 9.852 1 86.94 137 LEU A CA 1
ATOM 1066 C C . LEU A 1 137 ? 10.562 26.391 10.922 1 86.94 137 LEU A C 1
ATOM 1068 O O . LEU A 1 137 ? 11.258 25.609 11.586 1 86.94 137 LEU A O 1
ATOM 1072 N N . THR A 1 138 ? 10.867 27.656 11.047 1 77.12 138 THR A N 1
ATOM 1073 C CA . THR A 1 138 ? 11.992 28.266 11.734 1 77.12 138 THR A CA 1
ATOM 1074 C C . THR A 1 138 ? 11.625 28.609 13.172 1 77.12 138 THR A C 1
ATOM 1076 O O . THR A 1 138 ? 12.5 28.938 13.984 1 77.12 138 THR A O 1
ATOM 1079 N N . GLY A 1 139 ? 10.492 28.5 13.602 1 75.44 139 GLY A N 1
ATOM 1080 C CA . GLY A 1 139 ? 10.164 28.797 14.992 1 75.44 139 GLY A CA 1
ATOM 1081 C C . GLY A 1 139 ? 9.094 29.859 15.133 1 75.44 139 GLY A C 1
ATOM 1082 O O . GLY A 1 139 ? 8.891 30.672 14.234 1 75.44 139 GLY A O 1
ATOM 1083 N N . GLY A 1 140 ? 8.461 29.844 16.234 1 81.69 140 GLY A N 1
ATOM 1084 C 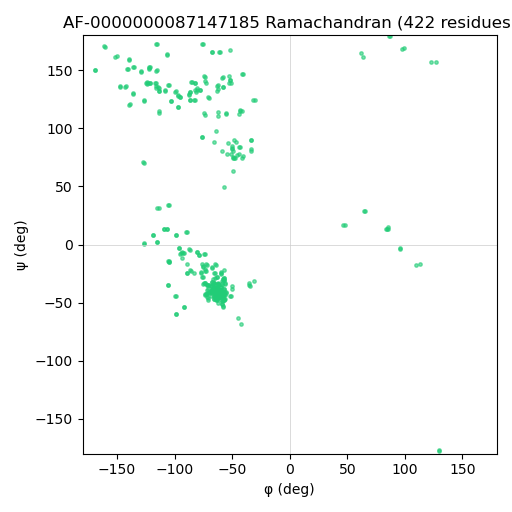CA . GLY A 1 140 ? 7.328 30.719 16.516 1 81.69 140 GLY A CA 1
ATOM 1085 C C . GLY A 1 140 ? 6.004 30.141 16.031 1 81.69 140 GLY A C 1
ATOM 1086 O O . GLY A 1 140 ? 5.953 29.031 15.516 1 81.69 140 GLY A O 1
ATOM 1087 N N . ALA A 1 141 ? 5 30.891 16.281 1 87.69 141 ALA A N 1
ATOM 1088 C CA . ALA A 1 141 ? 3.67 30.5 15.82 1 87.69 141 ALA A CA 1
ATOM 1089 C C . ALA A 1 141 ? 3.463 30.875 14.359 1 87.69 141 ALA A C 1
ATOM 1091 O O . ALA A 1 141 ? 3.895 31.938 13.922 1 87.69 141 ALA A O 1
ATOM 1092 N N . GLY A 1 142 ? 2.994 29.984 13.547 1 87.12 142 GLY A N 1
ATOM 1093 C CA . GLY A 1 142 ? 2.754 30.219 12.133 1 87.12 142 GLY A CA 1
ATOM 1094 C C . GLY A 1 142 ? 1.795 29.219 11.516 1 87.12 142 GLY A C 1
ATOM 1095 O O . GLY A 1 142 ? 1.344 28.297 12.188 1 87.12 142 GLY A O 1
ATOM 1096 N N . PHE A 1 143 ? 1.397 29.562 10.273 1 89.38 143 PHE A N 1
ATOM 1097 C CA . PHE A 1 143 ? 0.555 28.625 9.539 1 89.38 143 PHE A CA 1
ATOM 1098 C C . PHE A 1 143 ? 0.792 28.75 8.039 1 89.38 143 PHE A C 1
ATOM 1100 O O . PHE A 1 143 ? 1.368 29.75 7.574 1 89.38 143 PHE A O 1
ATOM 1107 N N . VAL A 1 144 ? 0.409 27.781 7.277 1 88.75 144 VAL A N 1
ATOM 1108 C CA . VAL A 1 144 ? 0.485 27.797 5.82 1 88.75 144 VAL A CA 1
ATOM 1109 C C . VAL A 1 144 ? -0.677 26.984 5.234 1 88.75 144 VAL A C 1
ATOM 1111 O O . VAL A 1 144 ? -1.037 25.938 5.762 1 88.75 144 VAL A O 1
ATOM 1114 N N . PHE A 1 145 ? -1.267 27.547 4.238 1 88.56 145 PHE A N 1
ATOM 1115 C CA . PHE A 1 145 ? -2.256 26.797 3.463 1 88.56 145 PHE A CA 1
ATOM 1116 C C . PHE A 1 145 ? -1.581 25.969 2.387 1 88.56 145 PHE A C 1
ATOM 1118 O O . PHE A 1 145 ? -0.634 26.422 1.74 1 88.56 145 PHE A O 1
ATOM 1125 N N . LEU A 1 146 ? -2.107 24.766 2.221 1 90.88 146 LEU A N 1
ATOM 1126 C CA . LEU A 1 146 ? -1.448 23.812 1.331 1 90.88 146 LEU A CA 1
ATOM 1127 C C . LEU A 1 146 ? -2.412 23.312 0.26 1 90.88 146 LEU A C 1
ATOM 1129 O O . LEU A 1 146 ? -3.582 23.047 0.546 1 90.88 146 LEU A O 1
ATOM 1133 N N . PRO A 1 147 ? -1.806 23.234 -0.952 1 90.06 147 PRO A N 1
ATOM 1134 C CA . PRO A 1 147 ? -2.607 22.5 -1.936 1 90.06 147 PRO A CA 1
ATOM 1135 C C . PRO A 1 147 ? -2.857 21.047 -1.531 1 90.06 147 PRO A C 1
ATOM 1137 O O . PRO A 1 147 ? -2.166 20.516 -0.659 1 90.06 147 PRO A O 1
ATOM 1140 N N . GLU A 1 148 ? -3.754 20.438 -2.16 1 92.12 148 GLU A N 1
ATOM 1141 C CA . GLU A 1 148 ? -4.215 19.094 -1.793 1 92.12 148 GLU A CA 1
ATOM 1142 C C . GLU A 1 148 ? -3.066 18.094 -1.828 1 92.12 148 GLU A C 1
ATOM 1144 O O . GLU A 1 148 ? -2.887 17.312 -0.888 1 92.12 148 GLU A O 1
ATOM 1149 N N . THR A 1 149 ? -2.246 18.047 -2.887 1 92.75 149 THR A N 1
ATOM 1150 C CA . THR A 1 149 ? -1.183 17.062 -3.057 1 92.75 149 THR A CA 1
ATOM 1151 C C . THR A 1 149 ? -0.165 17.172 -1.925 1 92.75 149 THR A C 1
ATOM 1153 O O . THR A 1 149 ? 0.236 16.156 -1.35 1 92.75 149 THR A O 1
ATOM 1156 N N . ALA A 1 150 ? 0.167 18.406 -1.544 1 93 150 ALA A N 1
ATOM 1157 C CA . ALA A 1 150 ? 1.11 18.609 -0.45 1 93 150 ALA A CA 1
ATOM 1158 C C . ALA A 1 150 ? 0.502 18.203 0.888 1 93 150 ALA A C 1
ATOM 1160 O O . ALA A 1 150 ? 1.172 17.578 1.715 1 93 150 ALA A O 1
ATOM 1161 N N . GLY A 1 151 ? -0.729 18.547 1.063 1 95.75 151 GLY A N 1
ATOM 1162 C CA . GLY A 1 151 ? -1.417 18.188 2.293 1 95.75 151 GLY A CA 1
ATOM 1163 C C . GLY A 1 151 ? -1.537 16.688 2.492 1 95.75 151 GLY A C 1
ATOM 1164 O O . GLY A 1 151 ? -1.311 16.172 3.594 1 95.75 151 GLY A O 1
ATOM 1165 N N . VAL A 1 152 ? -1.843 16.031 1.417 1 96.44 152 VAL A N 1
ATOM 1166 C CA . VAL A 1 152 ? -1.991 14.586 1.465 1 96.44 152 VAL A CA 1
ATOM 1167 C C . VAL A 1 152 ? -0.654 13.945 1.823 1 96.44 152 VAL A C 1
ATOM 1169 O O . VAL A 1 152 ? -0.599 13.031 2.654 1 96.44 152 VAL A O 1
ATOM 1172 N N . ARG A 1 153 ? 0.394 14.375 1.234 1 96.94 153 ARG A N 1
ATOM 1173 C CA . ARG A 1 153 ? 1.719 13.844 1.536 1 96.94 153 ARG A CA 1
ATOM 1174 C C . ARG A 1 153 ? 2.066 14.047 3.008 1 96.94 153 ARG A C 1
ATOM 1176 O O . ARG A 1 153 ? 2.539 13.125 3.672 1 96.94 153 ARG A O 1
ATOM 1183 N N . LEU A 1 154 ? 1.791 15.195 3.502 1 97.56 154 LEU A N 1
ATOM 1184 C CA . LEU A 1 154 ? 2.074 15.477 4.906 1 97.56 154 LEU A CA 1
ATOM 1185 C C . LEU A 1 154 ? 1.183 14.633 5.816 1 97.56 154 LEU A C 1
ATOM 1187 O O . LEU A 1 154 ? 1.619 14.188 6.879 1 97.56 154 LEU A O 1
ATOM 1191 N N . ALA A 1 155 ? -0.054 14.484 5.395 1 98.06 155 ALA A N 1
ATOM 1192 C CA . ALA A 1 155 ? -0.967 13.664 6.188 1 98.06 155 ALA A CA 1
ATOM 1193 C C . ALA A 1 155 ? -0.432 12.242 6.355 1 98.06 155 ALA A C 1
ATOM 1195 O O . ALA A 1 155 ? -0.46 11.688 7.453 1 98.06 155 ALA A O 1
ATOM 1196 N N . VAL A 1 156 ? 0.068 11.68 5.285 1 98.06 156 VAL A N 1
ATOM 1197 C CA . VAL A 1 156 ? 0.632 10.336 5.32 1 98.06 156 VAL A CA 1
ATOM 1198 C C . VAL A 1 156 ? 1.846 10.305 6.246 1 98.06 156 VAL A C 1
ATOM 1200 O O . VAL A 1 156 ? 1.957 9.43 7.109 1 98.06 156 VAL A O 1
ATOM 1203 N N . ALA A 1 157 ? 2.701 11.281 6.148 1 98.12 157 ALA A N 1
ATOM 1204 C CA . ALA A 1 157 ? 3.896 11.359 6.984 1 98.12 157 ALA A CA 1
ATOM 1205 C C . ALA A 1 157 ? 3.527 11.508 8.453 1 98.12 157 ALA A C 1
ATOM 1207 O O . ALA A 1 157 ? 4.09 10.828 9.312 1 98.12 157 ALA A O 1
ATOM 1208 N N . PHE A 1 158 ? 2.58 12.383 8.727 1 98.38 158 PHE A N 1
ATOM 1209 C CA . PHE A 1 158 ? 2.195 12.672 10.102 1 98.38 158 PHE A CA 1
ATOM 1210 C C . PHE A 1 158 ? 1.561 11.453 10.758 1 98.38 158 PHE A C 1
ATOM 1212 O O . PHE A 1 158 ? 1.928 11.078 11.867 1 98.38 158 PHE A O 1
ATOM 1219 N N . ARG A 1 159 ? 0.664 10.844 10.055 1 96.81 159 ARG A N 1
ATOM 1220 C CA . ARG A 1 159 ? -0.011 9.672 10.602 1 96.81 159 ARG A CA 1
ATOM 1221 C C . ARG A 1 159 ? 0.968 8.523 10.797 1 96.81 159 ARG A C 1
ATOM 1223 O O . ARG A 1 159 ? 0.869 7.777 11.773 1 96.81 159 ARG A O 1
ATOM 1230 N N . GLY A 1 160 ? 1.885 8.391 9.883 1 96.88 160 GLY A N 1
ATOM 1231 C CA . GLY A 1 160 ? 2.861 7.312 9.961 1 96.88 160 GLY A CA 1
ATOM 1232 C C . GLY A 1 160 ? 3.836 7.473 11.109 1 96.88 160 GLY A C 1
ATOM 1233 O O . GLY A 1 160 ? 4.172 6.496 11.781 1 96.88 160 GLY A O 1
ATOM 1234 N N . VAL A 1 161 ? 4.227 8.633 11.445 1 96.88 161 VAL A N 1
ATOM 1235 C CA . VAL A 1 161 ? 5.332 8.859 12.367 1 96.88 161 VAL A CA 1
ATOM 1236 C C . VAL A 1 161 ? 4.809 8.906 13.797 1 96.88 161 VAL A C 1
ATOM 1238 O O . VAL A 1 161 ? 5.551 8.648 14.75 1 96.88 161 VAL A O 1
ATOM 1241 N N . LYS A 1 162 ? 3.615 9.219 13.945 1 94.88 162 LYS A N 1
ATOM 1242 C CA . LYS A 1 162 ? 3.035 9.57 15.242 1 94.88 162 LYS A CA 1
ATOM 1243 C C . LYS A 1 162 ? 3.346 8.508 16.297 1 94.88 162 LYS A C 1
ATOM 1245 O O . LYS A 1 162 ? 3.793 8.828 17.391 1 94.88 162 LYS A O 1
ATOM 1250 N N . PRO A 1 163 ? 3.221 7.219 15.984 1 93.94 163 PRO A N 1
ATOM 1251 C CA . PRO A 1 163 ? 3.443 6.215 17.031 1 93.94 163 PRO A CA 1
ATOM 1252 C C . PRO A 1 163 ? 4.91 5.812 17.156 1 93.94 163 PRO A C 1
ATOM 1254 O O . PRO A 1 163 ? 5.266 5.039 18.047 1 93.94 163 PRO A O 1
ATOM 1257 N N . ILE A 1 164 ? 5.742 6.305 16.328 1 94.94 164 ILE A N 1
ATOM 1258 C CA . ILE A 1 164 ? 7.129 5.859 16.312 1 94.94 164 ILE A CA 1
ATOM 1259 C C . ILE A 1 164 ? 7.93 6.586 17.375 1 94.94 164 ILE A C 1
ATOM 1261 O O . ILE A 1 164 ? 7.773 7.797 17.562 1 94.94 164 ILE A O 1
ATOM 1265 N N . GLN A 1 165 ? 8.82 5.879 18.078 1 93.81 165 GLN A N 1
ATOM 1266 C CA . GLN A 1 165 ? 9.594 6.473 19.156 1 93.81 165 GLN A CA 1
ATOM 1267 C C . GLN A 1 165 ? 11.039 6.703 18.734 1 93.81 165 GLN A C 1
ATOM 1269 O O . GLN A 1 165 ? 11.633 7.734 19.062 1 93.81 165 GLN A O 1
ATOM 1274 N N . ARG A 1 166 ? 11.562 5.805 17.906 1 94.44 166 ARG A N 1
ATOM 1275 C CA . ARG A 1 166 ? 12.953 5.934 17.484 1 94.44 166 ARG A CA 1
ATOM 1276 C C . ARG A 1 166 ? 13.102 6.949 16.359 1 94.44 166 ARG A C 1
ATOM 1278 O O . ARG A 1 166 ? 12.398 6.871 15.352 1 94.44 166 ARG A O 1
ATOM 1285 N N . ILE A 1 167 ? 14.055 7.809 16.484 1 93.69 167 ILE A N 1
ATOM 1286 C CA . ILE A 1 167 ? 14.242 8.93 15.562 1 93.69 167 ILE A CA 1
ATOM 1287 C C . ILE A 1 167 ? 14.664 8.414 14.188 1 93.69 167 ILE A C 1
ATOM 1289 O O . ILE A 1 167 ? 14.234 8.938 13.164 1 93.69 167 ILE A O 1
ATOM 1293 N N . ASP A 1 168 ? 15.539 7.418 14.18 1 92.88 168 ASP A N 1
ATOM 1294 C CA . ASP A 1 168 ? 16 6.887 12.898 1 92.88 168 ASP A CA 1
ATOM 1295 C C . ASP A 1 168 ? 14.844 6.285 12.102 1 92.88 168 ASP A C 1
ATOM 1297 O O . ASP A 1 168 ? 14.812 6.387 10.875 1 92.88 168 ASP A O 1
ATOM 1301 N N . ARG A 1 169 ? 13.875 5.688 12.758 1 94.88 169 ARG A N 1
ATOM 1302 C CA . ARG A 1 169 ? 12.695 5.133 12.102 1 94.88 169 ARG A CA 1
ATOM 1303 C C . ARG A 1 169 ? 11.773 6.238 11.602 1 94.88 169 ARG A C 1
ATOM 1305 O O . ARG A 1 169 ? 11.18 6.121 10.531 1 94.88 169 ARG A O 1
ATOM 1312 N N . MET A 1 170 ? 11.742 7.316 12.391 1 96.25 170 MET A N 1
ATOM 1313 C CA . MET A 1 170 ? 10.961 8.469 11.961 1 96.25 170 MET A CA 1
ATOM 1314 C C . MET A 1 170 ? 11.508 9.039 10.656 1 96.25 170 MET A C 1
ATOM 1316 O O . MET A 1 170 ? 10.75 9.305 9.719 1 96.25 170 MET A O 1
ATOM 1320 N N . ARG A 1 171 ? 12.75 9.117 10.578 1 94.62 171 ARG A N 1
ATOM 1321 C CA . ARG A 1 171 ? 13.406 9.688 9.406 1 94.62 171 ARG A CA 1
ATOM 1322 C C . ARG A 1 171 ? 13.289 8.758 8.203 1 94.62 171 ARG A C 1
ATOM 1324 O O . ARG A 1 171 ? 13.125 9.211 7.07 1 94.62 171 ARG A O 1
ATOM 1331 N N . SER A 1 172 ? 13.406 7.477 8.484 1 93.69 172 SER A N 1
ATOM 1332 C CA . SER A 1 172 ? 13.227 6.496 7.422 1 93.69 172 SER A CA 1
ATOM 1333 C C . SER A 1 172 ? 11.828 6.59 6.816 1 93.69 172 SER A C 1
ATOM 1335 O O . SER A 1 172 ? 11.672 6.598 5.594 1 93.69 172 SER A O 1
ATOM 1337 N N . LEU A 1 173 ? 10.867 6.695 7.668 1 96.62 173 LEU A N 1
ATOM 1338 C CA . LEU A 1 173 ? 9.492 6.84 7.195 1 96.62 173 LEU A CA 1
ATOM 1339 C C . LEU A 1 173 ? 9.328 8.125 6.395 1 96.62 173 LEU A C 1
ATOM 1341 O O . LEU A 1 173 ? 8.734 8.117 5.312 1 96.62 173 LEU A O 1
ATOM 1345 N N . ALA A 1 174 ? 9.844 9.195 6.891 1 95.44 174 ALA A N 1
ATOM 1346 C CA . ALA A 1 174 ? 9.758 10.492 6.215 1 95.44 174 ALA A CA 1
ATOM 1347 C C . ALA A 1 174 ? 10.398 10.43 4.828 1 95.44 174 ALA A C 1
ATOM 1349 O O . ALA A 1 174 ? 9.836 10.938 3.857 1 95.44 174 ALA A O 1
ATOM 1350 N N . ARG A 1 175 ? 11.508 9.812 4.719 1 93.75 175 ARG A N 1
ATOM 1351 C CA . ARG A 1 175 ? 12.188 9.664 3.438 1 93.75 175 ARG A CA 1
ATOM 1352 C C . ARG A 1 175 ? 11.367 8.812 2.477 1 93.75 175 ARG A C 1
ATOM 1354 O O . ARG A 1 175 ? 11.297 9.102 1.281 1 93.75 175 ARG A O 1
ATOM 1361 N N . GLY A 1 176 ? 10.844 7.762 3.041 1 94.44 176 GLY A N 1
ATOM 1362 C CA . GLY A 1 176 ? 9.977 6.918 2.23 1 94.44 176 GLY A CA 1
ATOM 1363 C C . GLY A 1 176 ? 8.797 7.668 1.648 1 94.44 176 GLY A C 1
ATOM 1364 O O . GLY A 1 176 ? 8.484 7.523 0.464 1 94.44 176 GLY A O 1
ATOM 1365 N N . VAL A 1 177 ? 8.203 8.477 2.439 1 96.12 177 VAL A N 1
ATOM 1366 C CA . VAL A 1 177 ? 7.047 9.258 1.993 1 96.12 177 VAL A CA 1
ATOM 1367 C C . VAL A 1 177 ? 7.488 10.297 0.967 1 96.12 177 VAL A C 1
ATOM 1369 O O . VAL A 1 177 ? 6.801 10.523 -0.031 1 96.12 177 VAL A O 1
ATOM 1372 N N . ALA A 1 178 ? 8.586 10.898 1.176 1 93.5 178 ALA A N 1
ATOM 1373 C CA . ALA A 1 178 ? 9.109 11.906 0.265 1 93.5 178 ALA A CA 1
ATOM 1374 C C . ALA A 1 178 ? 9.344 11.328 -1.127 1 93.5 178 ALA A C 1
ATOM 1376 O O . ALA A 1 178 ? 9.234 12.039 -2.129 1 93.5 178 ALA A O 1
ATOM 1377 N N . ARG A 1 179 ? 9.547 10.055 -1.224 1 92.62 179 ARG A N 1
ATOM 1378 C CA . ARG A 1 179 ? 9.883 9.414 -2.49 1 92.62 179 ARG A CA 1
ATOM 1379 C C . ARG A 1 179 ? 8.633 8.867 -3.17 1 92.62 179 ARG A C 1
ATOM 1381 O O . ARG A 1 179 ? 8.688 8.43 -4.32 1 92.62 179 ARG A O 1
ATOM 1388 N N . MET A 1 180 ? 7.582 8.922 -2.461 1 94.5 180 MET A N 1
ATOM 1389 C CA . MET A 1 180 ? 6.34 8.398 -3.027 1 94.5 180 MET A CA 1
ATOM 1390 C C . MET A 1 180 ? 5.789 9.344 -4.09 1 94.5 180 MET A C 1
ATOM 1392 O O . MET A 1 180 ? 5.879 10.57 -3.947 1 94.5 180 MET A O 1
ATOM 1396 N N . SER A 1 181 ? 5.195 8.734 -5.125 1 94 181 SER A N 1
ATOM 1397 C CA . SER A 1 181 ? 4.426 9.539 -6.07 1 94 181 SER A CA 1
ATOM 1398 C C . SER A 1 181 ? 3.174 10.117 -5.418 1 94 181 SER A C 1
ATOM 1400 O O . SER A 1 181 ? 2.779 9.68 -4.332 1 94 181 SER A O 1
ATOM 1402 N N . ASP A 1 182 ? 2.566 11.07 -6.066 1 92.25 182 ASP A N 1
ATOM 1403 C CA . ASP A 1 182 ? 1.319 11.633 -5.562 1 92.25 182 ASP A CA 1
ATOM 1404 C C . ASP A 1 182 ? 0.231 10.57 -5.469 1 92.25 182 ASP A C 1
ATOM 1406 O O . ASP A 1 182 ? -0.499 10.508 -4.477 1 92.25 182 ASP A O 1
ATOM 1410 N N . GLU A 1 183 ? 0.18 9.68 -6.434 1 92.44 183 GLU A N 1
ATOM 1411 C CA . GLU A 1 183 ? -0.818 8.617 -6.461 1 92.44 183 GLU A CA 1
ATOM 1412 C C . GLU A 1 183 ? -0.644 7.672 -5.277 1 92.44 183 GLU A C 1
ATOM 1414 O O . GLU A 1 183 ? -1.626 7.254 -4.656 1 92.44 183 GLU A O 1
ATOM 1419 N N . GLU A 1 184 ? 0.606 7.387 -5.02 1 95.12 184 GLU A N 1
ATOM 1420 C CA . GLU A 1 184 ? 0.89 6.516 -3.885 1 95.12 184 GLU A CA 1
ATOM 1421 C C . GLU A 1 184 ? 0.491 7.176 -2.568 1 95.12 184 GLU A C 1
ATOM 1423 O O . GLU A 1 184 ? -0.059 6.52 -1.682 1 95.12 184 GLU A O 1
ATOM 1428 N N . CYS A 1 185 ? 0.701 8.43 -2.502 1 96.12 185 CYS A N 1
ATOM 1429 C CA . CYS A 1 185 ? 0.32 9.141 -1.286 1 96.12 185 CYS A CA 1
ATOM 1430 C C . CYS A 1 185 ? -1.191 9.125 -1.095 1 96.12 185 CYS A C 1
ATOM 1432 O O . CYS A 1 185 ? -1.678 8.922 0.02 1 96.12 185 CYS A O 1
ATOM 1434 N N . TYR A 1 186 ? -1.892 9.367 -2.145 1 95.31 186 TYR A N 1
ATOM 1435 C CA . TYR A 1 186 ? -3.348 9.336 -2.062 1 95.31 186 TYR A CA 1
ATOM 1436 C C . TYR A 1 186 ? -3.838 7.953 -1.641 1 95.31 186 TYR A C 1
ATOM 1438 O O . TYR A 1 186 ? -4.785 7.836 -0.86 1 95.31 186 TYR A O 1
ATOM 1446 N N . TYR A 1 187 ? -3.205 6.953 -2.152 1 95.19 187 TYR A N 1
ATOM 1447 C CA . TYR A 1 187 ? -3.529 5.582 -1.778 1 95.19 187 TYR A CA 1
ATOM 1448 C C . TYR A 1 187 ? -3.373 5.375 -0.277 1 95.19 187 TYR A C 1
ATOM 1450 O O . TYR A 1 187 ? -4.297 4.906 0.391 1 95.19 187 TYR A O 1
ATOM 1458 N N . TRP A 1 188 ? -2.287 5.691 0.226 1 97.19 188 TRP A N 1
ATOM 1459 C CA . TRP A 1 188 ? -2.008 5.453 1.639 1 97.19 188 TRP A CA 1
ATOM 1460 C C . TRP A 1 188 ? -2.834 6.383 2.521 1 97.19 188 TRP A C 1
ATOM 1462 O O . TRP A 1 188 ? -3.232 6.012 3.627 1 97.19 188 TRP A O 1
ATOM 1472 N N . TYR A 1 189 ? -3.053 7.609 2.037 1 96.69 189 TYR A N 1
ATOM 1473 C CA . TYR A 1 189 ? -3.939 8.5 2.781 1 96.69 189 TYR A CA 1
ATOM 1474 C C . TYR A 1 189 ? -5.32 7.871 2.947 1 96.69 189 TYR A C 1
ATOM 1476 O O . TYR A 1 189 ? -5.895 7.902 4.039 1 96.69 189 TYR A O 1
ATOM 1484 N N . ALA A 1 190 ? -5.832 7.297 1.951 1 94.19 190 ALA A N 1
ATOM 1485 C CA . ALA A 1 190 ? -7.121 6.613 2.008 1 94.19 190 ALA A CA 1
ATOM 1486 C C . ALA A 1 190 ? -7.066 5.418 2.955 1 94.19 190 ALA A C 1
ATOM 1488 O O . ALA A 1 190 ? -7.953 5.238 3.791 1 94.19 190 ALA A O 1
ATOM 1489 N N . LYS A 1 191 ? -6.016 4.598 2.826 1 94.12 191 LYS A N 1
ATOM 1490 C CA . LYS A 1 191 ? -5.887 3.404 3.658 1 94.12 191 LYS A CA 1
ATOM 1491 C C . LYS A 1 191 ? -5.781 3.771 5.137 1 94.12 191 LYS A C 1
ATOM 1493 O O . LYS A 1 191 ? -6.309 3.064 5.996 1 94.12 191 LYS A O 1
ATOM 1498 N N . CYS A 1 192 ? -5.152 4.871 5.434 1 93.5 192 CYS A N 1
ATOM 1499 C CA . CYS A 1 192 ? -4.895 5.25 6.816 1 93.5 192 CYS A CA 1
ATOM 1500 C C . CYS A 1 192 ? -6.152 5.816 7.469 1 93.5 192 CYS A C 1
ATOM 1502 O O . CYS A 1 192 ? -6.297 5.773 8.688 1 93.5 192 CYS A O 1
ATOM 1504 N N . ARG A 1 193 ? -7.016 6.305 6.715 1 89.38 193 ARG A N 1
ATOM 1505 C CA . ARG A 1 193 ? -8.172 6.969 7.316 1 89.38 193 ARG A CA 1
ATOM 1506 C C . ARG A 1 193 ? -9.414 6.098 7.223 1 89.38 193 ARG A C 1
ATOM 1508 O O . ARG A 1 193 ? -10.43 6.379 7.871 1 89.38 193 ARG A O 1
ATOM 1515 N N . SER A 1 194 ? -9.359 5.09 6.422 1 86.12 194 SER A N 1
ATOM 1516 C CA . SER A 1 194 ? -10.547 4.281 6.164 1 86.12 194 SER A CA 1
ATOM 1517 C C . SER A 1 194 ? -10.82 3.311 7.309 1 86.12 194 SER A C 1
ATOM 1519 O O . SER A 1 194 ? -9.93 2.566 7.723 1 86.12 194 SER A O 1
ATOM 1521 N N . PRO A 1 195 ? -12.055 3.287 7.711 1 82.69 195 PRO A N 1
ATOM 1522 C CA . PRO A 1 195 ? -12.406 2.289 8.727 1 82.69 195 PRO A CA 1
ATOM 1523 C C . PRO A 1 195 ? -12.336 0.859 8.195 1 82.69 195 PRO A C 1
ATOM 1525 O O . PRO A 1 195 ? -12.242 -0.09 8.977 1 82.69 195 PRO A O 1
ATOM 1528 N N . SER A 1 196 ? -12.383 0.713 6.91 1 82.81 196 SER A N 1
ATOM 1529 C CA . SER A 1 196 ? -12.32 -0.608 6.293 1 82.81 196 SER A CA 1
ATOM 1530 C C . SER A 1 196 ? -10.883 -1.113 6.207 1 82.81 196 SER A C 1
ATOM 1532 O O . SER A 1 196 ? -10.648 -2.264 5.832 1 82.81 196 SER A O 1
ATOM 1534 N N . SER A 1 197 ? -10.031 -0.244 6.555 1 87.06 197 SER A N 1
ATOM 1535 C CA . SER A 1 197 ? -8.625 -0.616 6.633 1 87.06 197 SER A CA 1
ATOM 1536 C C . SER A 1 197 ? -8.031 -0.262 7.992 1 87.06 197 SER A C 1
ATOM 1538 O O . SER A 1 197 ? -7.168 0.615 8.094 1 87.06 197 SER A O 1
ATOM 1540 N N . PRO A 1 198 ? -8.391 -0.929 9 1 86.56 198 PRO A N 1
ATOM 1541 C CA . PRO A 1 198 ? -7.984 -0.567 10.359 1 86.56 198 PRO A CA 1
ATOM 1542 C C . PRO A 1 198 ? -6.477 -0.666 10.578 1 86.56 198 PRO A C 1
ATOM 1544 O O . PRO A 1 198 ? -5.938 -0.04 11.492 1 86.56 198 PRO A O 1
ATOM 1547 N N . ASN A 1 199 ? -5.805 -1.39 9.664 1 92.88 199 ASN A N 1
ATOM 1548 C CA . ASN A 1 199 ? -4.367 -1.582 9.836 1 92.88 199 ASN A CA 1
ATOM 1549 C C . ASN A 1 199 ? -3.566 -0.746 8.836 1 92.88 199 ASN A C 1
ATOM 1551 O O . ASN A 1 199 ? -2.373 -0.981 8.641 1 92.88 199 ASN A O 1
ATOM 1555 N N . GLY A 1 200 ? -4.246 0.161 8.227 1 95 200 GLY A N 1
ATOM 1556 C CA . GLY A 1 200 ? -3.598 0.947 7.188 1 95 200 GLY A CA 1
ATOM 1557 C C . GLY A 1 200 ? -2.354 1.667 7.676 1 95 200 GLY A C 1
ATOM 1558 O O . GLY A 1 200 ? -1.302 1.598 7.035 1 95 200 GLY A O 1
ATOM 1559 N N . GLU A 1 201 ? -2.428 2.332 8.797 1 95.31 201 GLU A N 1
ATOM 1560 C CA . GLU A 1 201 ? -1.282 3.059 9.336 1 95.31 201 GLU A CA 1
ATOM 1561 C C . GLU A 1 201 ? -0.15 2.105 9.703 1 95.31 201 GLU A C 1
ATOM 1563 O O . GLU A 1 201 ? 1.018 2.379 9.414 1 95.31 201 GLU A O 1
ATOM 1568 N N . LYS A 1 202 ? -0.518 1.046 10.328 1 94.88 202 LYS A N 1
ATOM 1569 C CA . LYS A 1 202 ? 0.481 0.05 10.711 1 94.88 202 LYS A CA 1
ATOM 1570 C C . LYS A 1 202 ? 1.181 -0.522 9.477 1 94.88 202 LYS A C 1
ATOM 1572 O O . LYS A 1 202 ? 2.402 -0.687 9.477 1 94.88 202 LYS A O 1
ATOM 1577 N N . ALA A 1 203 ? 0.395 -0.851 8.461 1 96.25 203 ALA A N 1
ATOM 1578 C CA . ALA A 1 203 ? 0.953 -1.396 7.223 1 96.25 203 ALA A CA 1
ATOM 1579 C C . ALA A 1 203 ? 1.914 -0.405 6.574 1 96.25 203 ALA A C 1
ATOM 1581 O O . ALA A 1 203 ? 2.963 -0.797 6.055 1 96.25 203 ALA A O 1
ATOM 1582 N N . LEU A 1 204 ? 1.55 0.849 6.59 1 96.44 204 LEU A N 1
ATOM 1583 C CA . LEU A 1 204 ? 2.422 1.896 6.066 1 96.44 204 LEU A CA 1
ATOM 1584 C C . LEU A 1 204 ? 3.764 1.896 6.789 1 96.44 204 LEU A C 1
ATOM 1586 O O . LEU A 1 204 ? 4.816 1.949 6.152 1 96.44 204 LEU A O 1
ATOM 1590 N N . ARG A 1 205 ? 3.729 1.843 8.086 1 96 205 ARG A N 1
ATOM 1591 C CA . ARG A 1 205 ? 4.957 1.852 8.875 1 96 205 ARG A CA 1
ATOM 1592 C C . ARG A 1 205 ? 5.816 0.631 8.562 1 96 205 ARG A C 1
ATOM 1594 O O . ARG A 1 205 ? 7.039 0.741 8.438 1 96 205 ARG A O 1
ATOM 1601 N N . VAL A 1 206 ? 5.195 -0.475 8.445 1 94.88 206 VAL A N 1
ATOM 1602 C CA . VAL A 1 206 ? 5.93 -1.694 8.117 1 94.88 206 VAL A CA 1
ATOM 1603 C C . VAL A 1 206 ? 6.578 -1.558 6.746 1 94.88 206 VAL A C 1
ATOM 1605 O O . VAL A 1 206 ? 7.734 -1.948 6.555 1 94.88 206 VAL A O 1
ATOM 1608 N N . LEU A 1 207 ? 5.879 -1.019 5.828 1 95.25 207 LEU A N 1
ATOM 1609 C CA . LEU A 1 207 ? 6.375 -0.873 4.465 1 95.25 207 LEU A CA 1
ATOM 1610 C C . LEU A 1 207 ? 7.602 0.029 4.426 1 95.25 207 LEU A C 1
ATOM 1612 O O . LEU A 1 207 ? 8.555 -0.246 3.695 1 95.25 207 LEU A O 1
ATOM 1616 N N . LEU A 1 208 ? 7.551 1.048 5.289 1 95 208 LEU A N 1
ATOM 1617 C CA . LEU A 1 208 ? 8.531 2.109 5.098 1 95 208 LEU A CA 1
ATOM 1618 C C . LEU A 1 208 ? 9.633 2.025 6.148 1 95 208 LEU A C 1
ATOM 1620 O O . LEU A 1 208 ? 10.648 2.717 6.043 1 95 208 LEU A O 1
ATOM 1624 N N . THR A 1 209 ? 9.414 1.271 7.199 1 90.62 209 THR A N 1
ATOM 1625 C CA . THR A 1 209 ? 10.43 1.241 8.25 1 90.62 209 THR A CA 1
ATOM 1626 C C . THR A 1 209 ? 11.07 -0.142 8.344 1 90.62 209 THR A C 1
ATOM 1628 O O . THR A 1 209 ? 10.422 -1.15 8.055 1 90.62 209 THR A O 1
ATOM 1631 N N . ASP A 1 210 ? 12.391 -0.317 8.039 1 68 210 ASP A N 1
ATOM 1632 C CA . ASP A 1 210 ? 13.164 -1.55 8.086 1 68 210 ASP A CA 1
ATOM 1633 C C . ASP A 1 210 ? 13.094 -2.199 9.461 1 68 210 ASP A C 1
ATOM 1635 O O . ASP A 1 210 ? 13.031 -1.505 10.477 1 68 210 ASP A O 1
ATOM 1639 N N . HIS A 1 211 ? 12.43 -3.424 9.648 1 54 211 HIS A N 1
ATOM 1640 C CA . HIS A 1 211 ? 12.742 -4.074 10.922 1 54 211 HIS A CA 1
ATOM 1641 C C . HIS A 1 211 ? 14.242 -4.102 11.172 1 54 211 HIS A C 1
ATOM 1643 O O . HIS A 1 211 ? 15.016 -4.547 10.32 1 54 211 HIS A O 1
ATOM 1649 N N . ILE A 1 212 ? 14.945 -3.125 11.508 1 37.69 212 ILE A N 1
ATOM 1650 C CA . ILE A 1 212 ? 16.219 -3.475 12.109 1 37.69 212 ILE A CA 1
ATOM 1651 C C . ILE A 1 212 ? 16.047 -4.652 13.062 1 37.69 212 ILE A C 1
ATOM 1653 O O . ILE A 1 212 ? 15.281 -4.562 14.031 1 37.69 212 ILE A O 1
ATOM 1657 N N . GLU A 1 213 ? 15.906 -5.875 12.547 1 33.44 213 GLU A N 1
ATOM 1658 C CA . GLU A 1 213 ? 16.312 -6.875 13.531 1 33.44 213 GLU A CA 1
ATOM 1659 C C . GLU A 1 213 ? 17.578 -6.441 14.266 1 33.44 213 GLU A C 1
ATOM 1661 O O . GLU A 1 213 ? 18.438 -5.758 13.695 1 33.44 213 GLU A O 1
ATOM 1666 N N . MET B 1 1 ? 30.219 32.531 -37.406 1 24.69 1 MET B N 1
ATOM 1667 C CA . MET B 1 1 ? 30.5 31.688 -36.25 1 24.69 1 MET B CA 1
ATOM 1668 C C . MET B 1 1 ? 29.219 31.297 -35.531 1 24.69 1 MET B C 1
ATOM 1670 O O . MET B 1 1 ? 28.641 32.094 -34.812 1 24.69 1 MET B O 1
ATOM 1674 N N . ALA B 1 2 ? 28.312 30.5 -36.219 1 30.98 2 ALA B N 1
ATOM 1675 C CA . ALA B 1 2 ? 26.922 30.125 -36 1 30.98 2 ALA B CA 1
ATOM 1676 C C . ALA B 1 2 ? 26.797 29.312 -34.719 1 30.98 2 ALA B C 1
ATOM 1678 O O . ALA B 1 2 ? 27.5 28.328 -34.5 1 30.98 2 ALA B O 1
ATOM 1679 N N . SER B 1 3 ? 26.391 30 -33.531 1 28.66 3 SER B N 1
ATOM 1680 C CA . SER B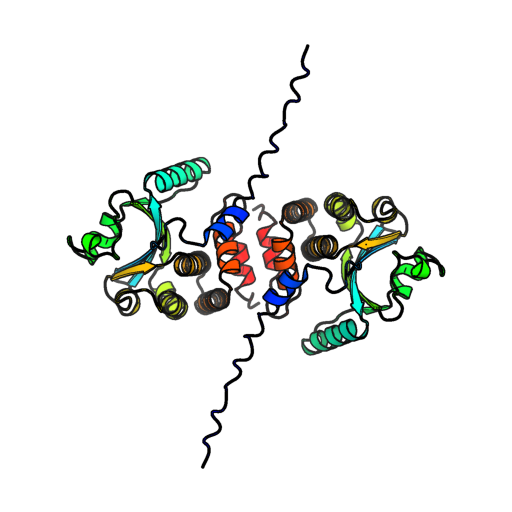 1 3 ? 26.219 29.531 -32.156 1 28.66 3 SER B CA 1
ATOM 1681 C C . SER B 1 3 ? 25.281 28.312 -32.094 1 28.66 3 SER B C 1
ATOM 1683 O O . SER B 1 3 ? 24.156 28.375 -32.562 1 28.66 3 SER B O 1
ATOM 1685 N N . ARG B 1 4 ? 25.812 27.031 -32.25 1 28.3 4 ARG B N 1
ATOM 1686 C CA . ARG B 1 4 ? 25.156 25.734 -32.188 1 28.3 4 ARG B CA 1
ATOM 1687 C C . ARG B 1 4 ? 24.391 25.594 -30.859 1 28.3 4 ARG B C 1
ATOM 1689 O O . ARG B 1 4 ? 24.984 25.609 -29.781 1 28.3 4 ARG B O 1
ATOM 1696 N N . GLY B 1 5 ? 23.203 26.234 -30.766 1 28.08 5 GLY B N 1
ATOM 1697 C CA . GLY B 1 5 ? 22.297 26.094 -29.625 1 28.08 5 GLY B CA 1
ATOM 1698 C C . GLY B 1 5 ? 22.031 24.656 -29.25 1 28.08 5 GLY B C 1
ATOM 1699 O O . GLY B 1 5 ? 21.5 23.875 -30.062 1 28.08 5 GLY B O 1
ATOM 1700 N N . SER B 1 6 ? 22.953 23.953 -28.484 1 30.97 6 SER B N 1
ATOM 1701 C CA . SER B 1 6 ? 22.828 22.594 -28 1 30.97 6 SER B CA 1
ATOM 1702 C C . SER B 1 6 ? 21.469 22.359 -27.344 1 30.97 6 SER B C 1
ATOM 1704 O O . SER B 1 6 ? 21.109 23.062 -26.406 1 30.97 6 SER B O 1
ATOM 1706 N N . GLU B 1 7 ? 20.484 21.938 -28.094 1 28.45 7 GLU B N 1
ATOM 1707 C CA . GLU B 1 7 ? 19.156 21.484 -27.734 1 28.45 7 GLU B CA 1
ATOM 1708 C C . GLU B 1 7 ? 19.203 20.422 -26.641 1 28.45 7 GLU B C 1
ATOM 1710 O O . GLU B 1 7 ? 19.812 19.359 -26.844 1 28.45 7 GLU B O 1
ATOM 1715 N N . PHE B 1 8 ? 19.406 20.766 -25.344 1 29.03 8 PHE B N 1
ATOM 1716 C CA . PHE B 1 8 ? 19.281 19.875 -24.188 1 29.03 8 PHE B CA 1
ATOM 1717 C C . PHE B 1 8 ? 18.016 19.031 -24.312 1 29.03 8 PHE B C 1
ATOM 1719 O O . PHE B 1 8 ? 16.906 19.547 -24.219 1 29.03 8 PHE B O 1
ATOM 1726 N N . GLU B 1 9 ? 18 18 -25.109 1 28.59 9 GLU B N 1
ATOM 1727 C CA . GLU B 1 9 ? 16.969 16.969 -25.156 1 28.59 9 GLU B CA 1
ATOM 1728 C C . GLU B 1 9 ? 16.672 16.438 -23.766 1 28.59 9 GLU B C 1
ATOM 1730 O O . GLU B 1 9 ? 17.547 15.867 -23.109 1 28.59 9 GLU B O 1
ATOM 1735 N N . THR B 1 10 ? 15.977 17.172 -22.938 1 29.53 10 THR B N 1
ATOM 1736 C CA . THR B 1 10 ? 15.508 16.719 -21.641 1 29.53 10 THR B CA 1
ATOM 1737 C C . THR B 1 10 ? 14.93 15.312 -21.734 1 29.53 10 THR B C 1
ATOM 1739 O O . THR B 1 10 ? 13.969 15.078 -22.469 1 29.53 10 THR B O 1
ATOM 1742 N N . SER B 1 11 ? 15.758 14.32 -21.672 1 29 11 SER B N 1
ATOM 1743 C CA . SER B 1 11 ? 15.352 12.922 -21.594 1 29 11 SER B CA 1
ATOM 1744 C C . SER B 1 11 ? 14.172 12.734 -20.641 1 29 11 SER B C 1
ATOM 1746 O O . SER B 1 11 ? 14.164 13.281 -19.547 1 29 11 SER B O 1
ATOM 1748 N N . PRO B 1 12 ? 13.055 12.336 -21.141 1 31.22 12 PRO B N 1
ATOM 1749 C CA . PRO B 1 12 ? 11.859 12.125 -20.312 1 31.22 12 PRO B CA 1
ATOM 1750 C C . PRO B 1 12 ? 12.164 11.414 -19 1 31.22 12 PRO B C 1
ATOM 1752 O O . PRO B 1 12 ? 13.062 10.57 -18.938 1 31.22 12 PRO B O 1
ATOM 1755 N N . ALA B 1 13 ? 11.992 12.016 -17.953 1 33.06 13 ALA B N 1
ATOM 1756 C CA . ALA B 1 13 ? 12.141 11.477 -16.609 1 33.06 13 ALA B CA 1
ATOM 1757 C C . ALA B 1 13 ? 11.727 10.008 -16.547 1 33.06 13 ALA B C 1
ATOM 1759 O O . ALA B 1 13 ? 10.633 9.648 -16.984 1 33.06 13 ALA B O 1
ATOM 1760 N N . GLU B 1 14 ? 12.578 9.031 -16.75 1 34.59 14 GLU B N 1
ATOM 1761 C CA . GLU B 1 14 ? 12.391 7.594 -16.625 1 34.59 14 GLU B CA 1
ATOM 1762 C C . GLU B 1 14 ? 11.422 7.258 -15.5 1 34.59 14 GLU B C 1
ATOM 1764 O O . GLU B 1 14 ? 11.68 7.582 -14.344 1 34.59 14 GLU B O 1
ATOM 1769 N N . GLY B 1 15 ? 10.156 7.316 -15.703 1 35.69 15 GLY B N 1
ATOM 1770 C CA . GLY B 1 15 ? 9.133 6.91 -14.75 1 35.69 15 GLY B CA 1
ATOM 1771 C C . GLY B 1 15 ? 9.57 5.758 -13.867 1 35.69 15 GLY B C 1
ATOM 1772 O O . GLY B 1 15 ? 10.508 5.027 -14.203 1 35.69 15 GLY B O 1
ATOM 1773 N N . THR B 1 16 ? 9.492 5.969 -12.602 1 40.25 16 THR B N 1
ATOM 1774 C CA . THR B 1 16 ? 9.898 4.934 -11.656 1 40.25 16 THR B CA 1
ATOM 1775 C C . THR B 1 16 ? 9.414 3.562 -12.125 1 40.25 16 THR B C 1
ATOM 1777 O O . THR B 1 16 ? 8.516 3.467 -12.969 1 40.25 16 THR B O 1
ATOM 1780 N N . GLU B 1 17 ? 10.164 2.578 -11.844 1 39.47 17 GLU B N 1
ATOM 1781 C CA . GLU B 1 17 ? 9.773 1.198 -12.117 1 39.47 17 GLU B CA 1
ATOM 1782 C C . GLU B 1 17 ? 8.273 0.997 -11.93 1 39.47 17 GLU B C 1
ATOM 1784 O O . GLU B 1 17 ? 7.637 0.283 -12.703 1 39.47 17 GLU B O 1
ATOM 1789 N N . GLU B 1 18 ? 7.742 1.667 -10.977 1 40.44 18 GLU B N 1
ATOM 1790 C CA . GLU B 1 18 ? 6.309 1.62 -10.695 1 40.44 18 GLU B CA 1
ATOM 1791 C C . GLU B 1 18 ? 5.5 2.16 -11.867 1 40.44 18 GLU B C 1
ATOM 1793 O O . GLU B 1 18 ? 4.449 1.611 -12.211 1 40.44 18 GLU B O 1
ATOM 1798 N N . ASP B 1 19 ? 5.957 3.314 -12.32 1 42.12 19 ASP B N 1
ATOM 1799 C CA . ASP B 1 19 ? 5.266 3.895 -13.469 1 42.12 19 ASP B CA 1
ATOM 1800 C C . ASP B 1 19 ? 5.242 2.92 -14.641 1 42.12 19 ASP B C 1
ATOM 1802 O O . ASP B 1 19 ? 4.238 2.824 -15.352 1 42.12 19 ASP B O 1
ATOM 1806 N N . ARG B 1 20 ? 6.234 2.199 -14.711 1 39.66 20 ARG B N 1
ATOM 1807 C CA . ARG B 1 20 ? 6.363 1.282 -15.844 1 39.66 20 ARG B CA 1
ATOM 1808 C C . ARG B 1 20 ? 5.441 0.079 -15.68 1 39.66 20 ARG B C 1
ATOM 1810 O O . ARG B 1 20 ? 4.867 -0.405 -16.656 1 39.66 20 ARG B O 1
ATOM 1817 N N . LEU B 1 21 ? 5.281 -0.301 -14.469 1 39.72 21 LEU B N 1
ATOM 1818 C CA . LEU B 1 21 ? 4.484 -1.505 -14.25 1 39.72 21 LEU B CA 1
ATOM 1819 C C . LEU B 1 21 ? 3.006 -1.231 -14.508 1 39.72 21 LEU B C 1
ATOM 1821 O O . LEU B 1 21 ? 2.303 -2.07 -15.07 1 39.72 21 LEU B O 1
ATOM 1825 N N . VAL B 1 22 ? 2.432 -0.051 -13.977 1 37.19 22 VAL B N 1
ATOM 1826 C CA . VAL B 1 22 ? 1.032 0.279 -14.219 1 37.19 22 VAL B CA 1
ATOM 1827 C C . VAL B 1 22 ? 0.779 0.387 -15.719 1 37.19 22 VAL B C 1
ATOM 1829 O O . VAL B 1 22 ? -0.262 -0.053 -16.219 1 37.19 22 VAL B O 1
ATOM 1832 N N . ARG B 1 23 ? 1.614 1.14 -16.234 1 36.72 23 ARG B N 1
ATOM 1833 C CA . ARG B 1 23 ? 1.413 1.262 -17.672 1 36.72 23 ARG B CA 1
ATOM 1834 C C . ARG B 1 23 ? 1.521 -0.097 -18.359 1 36.72 23 ARG B C 1
ATOM 1836 O O . ARG B 1 23 ? 1.175 -0.234 -19.531 1 36.72 23 ARG B O 1
ATOM 1843 N N . TYR B 1 24 ? 2.223 -0.928 -17.656 1 36.88 24 TYR B N 1
ATOM 1844 C CA . TYR B 1 24 ? 2.453 -2.182 -18.359 1 36.88 24 TYR B CA 1
ATOM 1845 C C . TYR B 1 24 ? 1.229 -3.086 -18.281 1 36.88 24 TYR B C 1
ATOM 1847 O O . TYR B 1 24 ? 1.268 -4.234 -18.734 1 36.88 24 TYR B O 1
ATOM 1855 N N . GLY B 1 25 ? 0.289 -2.727 -17.5 1 36.97 25 GLY B N 1
ATOM 1856 C CA . GLY B 1 25 ? -0.743 -3.732 -17.688 1 36.97 25 GLY B CA 1
ATOM 1857 C C . GLY B 1 25 ? -0.943 -4.102 -19.141 1 36.97 25 GLY B C 1
ATOM 1858 O O . GLY B 1 25 ? -1.479 -5.172 -19.453 1 36.97 25 GLY B O 1
ATOM 1859 N N . THR B 1 26 ? -1.459 -3.137 -19.859 1 42.5 26 THR B N 1
ATOM 1860 C CA . THR B 1 26 ? -1.803 -3.658 -21.172 1 42.5 26 THR B CA 1
ATOM 1861 C C . THR B 1 26 ? -0.612 -4.379 -21.797 1 42.5 26 THR B C 1
ATOM 1863 O O . THR B 1 26 ? 0.523 -4.223 -21.344 1 42.5 26 THR B O 1
ATOM 1866 N N . SER B 1 27 ? -0.948 -5.281 -23.109 1 46.84 27 SER B N 1
ATOM 1867 C CA . SER B 1 27 ? -0.411 -6.379 -23.906 1 46.84 27 SER B CA 1
ATOM 1868 C C . SER B 1 27 ? 0.989 -6.059 -24.422 1 46.84 27 SER B C 1
ATOM 1870 O O . SER B 1 27 ? 1.146 -5.324 -25.391 1 46.84 27 SER B O 1
ATOM 1872 N N . MET B 1 28 ? 1.773 -5.602 -23.375 1 49.5 28 MET B N 1
ATOM 1873 C CA . MET B 1 28 ? 3.076 -5.484 -24.031 1 49.5 28 MET B CA 1
ATOM 1874 C C . MET B 1 28 ? 3.264 -6.582 -25.062 1 49.5 28 MET B C 1
ATOM 1876 O O . MET B 1 28 ? 3.898 -6.359 -26.094 1 49.5 28 MET B O 1
ATOM 1880 N N . PHE B 1 29 ? 2.627 -7.613 -24.562 1 59.62 29 PHE B N 1
ATOM 1881 C CA . PHE B 1 29 ? 2.848 -8.719 -25.5 1 59.62 29 PHE B CA 1
ATOM 1882 C C . PHE B 1 29 ? 1.595 -8.984 -26.328 1 59.62 29 PHE B C 1
ATOM 1884 O O . PHE B 1 29 ? 1.296 -10.133 -26.641 1 59.62 29 PHE B O 1
ATOM 1891 N N . GLY B 1 30 ? 0.846 -7.871 -26.625 1 65.69 30 GLY B N 1
ATOM 1892 C CA . GLY B 1 30 ? -0.232 -7.996 -27.594 1 65.69 30 GLY B CA 1
ATOM 1893 C C . GLY B 1 30 ? -1.349 -8.914 -27.125 1 65.69 30 GLY B C 1
ATOM 1894 O O . GLY B 1 30 ? -1.909 -9.672 -27.922 1 65.69 30 GLY B O 1
ATOM 1895 N N . GLY B 1 31 ? -1.626 -9.07 -25.828 1 76.06 31 GLY B N 1
ATOM 1896 C CA . GLY B 1 31 ? -2.715 -9.898 -25.344 1 76.06 31 GLY B CA 1
ATOM 1897 C C . GLY B 1 31 ? -2.271 -11.297 -24.953 1 76.06 31 GLY B C 1
ATOM 1898 O O . GLY B 1 31 ? -3.086 -12.117 -24.531 1 76.06 31 GLY B O 1
ATOM 1899 N N . ARG B 1 32 ? -1.089 -11.516 -25.172 1 82.88 32 ARG B N 1
ATOM 1900 C CA . ARG B 1 32 ? -0.516 -12.805 -24.828 1 82.88 32 ARG B CA 1
ATOM 1901 C C . ARG B 1 32 ? -0.587 -13.055 -23.328 1 82.88 32 ARG B C 1
ATOM 1903 O O . ARG B 1 32 ? -0.371 -12.133 -22.531 1 82.88 32 ARG B O 1
ATOM 1910 N N . PRO B 1 33 ? -0.974 -14.344 -22.953 1 88.81 33 PRO B N 1
ATOM 1911 C CA . PRO B 1 33 ? -0.887 -14.656 -21.531 1 88.81 33 PRO B CA 1
ATOM 1912 C C . PRO B 1 33 ? 0.525 -14.484 -20.969 1 88.81 33 PRO B C 1
ATOM 1914 O O . PRO B 1 33 ? 1.5 -14.859 -21.625 1 88.81 33 PRO B O 1
ATOM 1917 N N . THR B 1 34 ? 0.618 -13.875 -19.812 1 92.56 34 THR B N 1
ATOM 1918 C CA . THR B 1 34 ? 1.942 -13.617 -19.266 1 92.56 34 THR B CA 1
ATOM 1919 C C . THR B 1 34 ? 2.115 -14.336 -17.922 1 92.56 34 THR B C 1
ATOM 1921 O O . THR B 1 34 ? 3.104 -14.125 -17.219 1 92.56 34 THR B O 1
ATOM 1924 N N . PHE B 1 35 ? 1.151 -15.18 -17.578 1 93.94 35 PHE B N 1
ATOM 1925 C CA . PHE B 1 35 ? 1.282 -16.031 -16.422 1 93.94 35 PHE B CA 1
ATOM 1926 C C . PHE B 1 35 ? 0.738 -17.438 -16.703 1 93.94 35 PHE B C 1
ATOM 1928 O O . PHE B 1 35 ? -0.044 -17.609 -17.641 1 93.94 35 PHE B O 1
ATOM 1935 N N . THR B 1 36 ? 1.163 -18.359 -15.914 1 92.56 36 THR B N 1
ATOM 1936 C CA . THR B 1 36 ? 0.57 -19.688 -15.945 1 92.56 36 THR B CA 1
ATOM 1937 C C . THR B 1 36 ? 0.492 -20.281 -14.531 1 92.56 36 THR B C 1
ATOM 1939 O O . THR B 1 36 ? 1.406 -20.094 -13.727 1 92.56 36 THR B O 1
ATOM 1942 N N . LEU B 1 37 ? -0.596 -20.844 -14.25 1 94.94 37 LEU B N 1
ATOM 1943 C CA . LEU B 1 37 ? -0.806 -21.609 -13.016 1 94.94 37 LEU B CA 1
ATOM 1944 C C . LEU B 1 37 ? -0.754 -23.109 -13.289 1 94.94 37 LEU B C 1
ATOM 1946 O O . LEU B 1 37 ? -1.465 -23.609 -14.156 1 94.94 37 LEU B O 1
ATOM 1950 N N . VAL B 1 38 ? 0.14 -23.766 -12.586 1 93.31 38 VAL B N 1
ATOM 1951 C CA . VAL B 1 38 ? 0.304 -25.203 -12.766 1 93.31 38 VAL B CA 1
ATOM 1952 C C . VAL B 1 38 ? -0.126 -25.938 -11.492 1 93.31 38 VAL B C 1
ATOM 1954 O O . VAL B 1 38 ? 0.235 -25.531 -10.383 1 93.31 38 VAL B O 1
ATOM 1957 N N . ARG B 1 39 ? -0.928 -26.953 -11.656 1 94.5 39 ARG B N 1
ATOM 1958 C CA . ARG B 1 39 ? -1.325 -27.812 -10.555 1 94.5 39 ARG B CA 1
ATOM 1959 C C . ARG B 1 39 ? -0.667 -29.188 -10.664 1 94.5 39 ARG B C 1
ATOM 1961 O O . ARG B 1 39 ? -0.658 -29.781 -11.742 1 94.5 39 ARG B O 1
ATOM 1968 N N . ARG B 1 40 ? -0.119 -29.625 -9.594 1 93.25 40 ARG B N 1
ATOM 1969 C CA . ARG B 1 40 ? 0.434 -30.969 -9.508 1 93.25 40 ARG B CA 1
ATOM 1970 C C . ARG B 1 40 ? -0.098 -31.703 -8.281 1 93.25 40 ARG B C 1
ATOM 1972 O O . ARG B 1 40 ? -0.437 -31.078 -7.277 1 93.25 40 ARG B O 1
ATOM 1979 N N . GLU B 1 41 ? -0.205 -32.969 -8.422 1 91.5 41 GLU B N 1
ATOM 1980 C CA . GLU B 1 41 ? -0.699 -33.781 -7.324 1 91.5 41 GLU B CA 1
ATOM 1981 C C . GLU B 1 41 ? 0.453 -34.406 -6.531 1 91.5 41 GLU B C 1
ATOM 1983 O O . GLU B 1 41 ? 1.407 -34.906 -7.113 1 91.5 41 GLU B O 1
ATOM 1988 N N . THR B 1 42 ? 0.351 -34.156 -5.23 1 89.5 42 THR B N 1
ATOM 1989 C CA . THR B 1 42 ? 1.272 -34.812 -4.309 1 89.5 42 THR B CA 1
ATOM 1990 C C . THR B 1 42 ? 0.521 -35.75 -3.369 1 89.5 42 THR B C 1
ATOM 1992 O O . THR B 1 42 ? -0.705 -35.875 -3.443 1 89.5 42 THR B O 1
ATOM 1995 N N . ASP B 1 43 ? 1.263 -36.531 -2.572 1 89.31 43 ASP B N 1
ATOM 1996 C CA . ASP B 1 43 ? 0.639 -37.438 -1.615 1 89.31 43 ASP B CA 1
ATOM 1997 C C . ASP B 1 43 ? -0.272 -36.688 -0.652 1 89.31 43 ASP B C 1
ATOM 1999 O O . ASP B 1 43 ? -1.271 -37.219 -0.177 1 89.31 43 ASP B O 1
ATOM 2003 N N . GLY B 1 44 ? 0.021 -35.438 -0.391 1 89 44 GLY B N 1
ATOM 2004 C CA . GLY B 1 44 ? -0.729 -34.656 0.581 1 89 44 GLY B CA 1
ATOM 2005 C C . GLY B 1 44 ? -1.82 -33.812 -0.048 1 89 44 GLY B C 1
ATOM 2006 O O . GLY B 1 44 ? -2.537 -33.094 0.651 1 89 44 GLY B O 1
ATOM 2007 N N . GLY B 1 45 ? -1.861 -33.875 -1.391 1 90.69 45 GLY B N 1
ATOM 2008 C CA . GLY B 1 45 ? -2.859 -33.062 -2.072 1 90.69 45 GLY B CA 1
ATOM 2009 C C . GLY B 1 45 ? -2.279 -32.219 -3.197 1 90.69 45 GLY B C 1
ATOM 2010 O O . GLY B 1 45 ? -1.11 -32.375 -3.555 1 90.69 45 GLY B O 1
ATOM 2011 N N . GLY B 1 46 ? -3.133 -31.438 -3.803 1 93.56 46 GLY B N 1
ATOM 2012 C CA . GLY B 1 46 ? -2.73 -30.609 -4.922 1 93.56 46 GLY B CA 1
ATOM 2013 C C . GLY B 1 46 ? -1.863 -29.422 -4.508 1 93.56 46 GLY B C 1
ATOM 2014 O O . GLY B 1 46 ? -2.09 -28.828 -3.459 1 93.56 46 GLY B O 1
ATOM 2015 N N . GLU B 1 47 ? -0.859 -29.156 -5.305 1 96 47 GLU B N 1
ATOM 2016 C CA . GLU B 1 47 ? -0.001 -27.984 -5.145 1 96 47 GLU B CA 1
ATOM 2017 C C . GLU B 1 47 ? -0.12 -27.047 -6.34 1 96 47 GLU B C 1
ATOM 2019 O O . GLU B 1 47 ? -0.261 -27.484 -7.48 1 96 47 GLU B O 1
ATOM 2024 N N . TRP B 1 48 ? -0.148 -25.812 -6.031 1 96.88 48 TRP B N 1
ATOM 2025 C CA . TRP B 1 48 ? -0.148 -24.812 -7.098 1 96.88 48 TRP B CA 1
ATOM 2026 C C . TRP B 1 48 ? 1.217 -24.141 -7.211 1 96.88 48 TRP B C 1
ATOM 2028 O O . TRP B 1 48 ? 1.848 -23.828 -6.199 1 96.88 48 TRP B O 1
ATOM 2038 N N . THR B 1 49 ? 1.638 -23.969 -8.398 1 97.31 49 THR B N 1
ATOM 2039 C CA . THR B 1 49 ? 2.789 -23.109 -8.664 1 97.31 49 THR B CA 1
ATOM 2040 C C . THR B 1 49 ? 2.449 -22.062 -9.719 1 97.31 49 THR B C 1
ATOM 2042 O O . THR B 1 49 ? 1.937 -22.391 -10.789 1 97.31 49 THR B O 1
ATOM 2045 N N . LEU B 1 50 ? 2.637 -20.828 -9.398 1 97.75 50 LEU B N 1
ATOM 2046 C CA . LEU B 1 50 ? 2.41 -19.719 -10.305 1 97.75 50 LEU B CA 1
ATOM 2047 C C . LEU B 1 50 ? 3.721 -19.234 -10.922 1 97.75 50 LEU B C 1
ATOM 2049 O O . LEU B 1 50 ? 4.719 -19.078 -10.219 1 97.75 50 LEU B O 1
ATOM 2053 N N . HIS B 1 51 ? 3.707 -19.078 -12.242 1 97.44 51 HIS B N 1
ATOM 2054 C CA . HIS B 1 51 ? 4.867 -18.578 -12.969 1 97.44 51 HIS B CA 1
ATOM 2055 C C . HIS B 1 51 ? 4.52 -17.328 -13.781 1 97.44 51 HIS B C 1
ATOM 2057 O O . HIS B 1 51 ? 3.439 -17.25 -14.375 1 97.44 51 HIS B O 1
ATOM 2063 N N . GLU B 1 52 ? 5.414 -16.391 -13.773 1 97.25 52 GLU B N 1
ATOM 2064 C CA . GLU B 1 52 ? 5.367 -15.32 -14.758 1 97.25 52 GLU B CA 1
ATOM 2065 C C . GLU B 1 52 ? 6.094 -15.711 -16.047 1 97.25 52 GLU B C 1
ATOM 2067 O O . GLU B 1 52 ? 7.211 -16.234 -15.992 1 97.25 52 GLU B O 1
ATOM 2072 N N . LEU B 1 53 ? 5.441 -15.5 -17.141 1 94.62 53 LEU B N 1
ATOM 2073 C CA . LEU B 1 53 ? 6.016 -15.859 -18.422 1 94.62 53 LEU B CA 1
ATOM 2074 C C . LEU B 1 53 ? 6.707 -14.664 -19.078 1 94.62 53 LEU B C 1
ATOM 2076 O O . LEU B 1 53 ? 6.102 -13.602 -19.219 1 94.62 53 LEU B O 1
ATOM 2080 N N . LEU B 1 54 ? 7.957 -14.914 -19.438 1 94.5 54 LEU B N 1
ATOM 2081 C CA . LEU B 1 54 ? 8.805 -13.891 -20.031 1 94.5 54 LEU B CA 1
ATOM 2082 C C . LEU B 1 54 ? 9.672 -14.484 -21.141 1 94.5 54 LEU B C 1
ATOM 2084 O O . LEU B 1 54 ? 9.953 -15.68 -21.141 1 94.5 54 LEU B O 1
ATOM 2088 N N . PRO B 1 55 ? 9.984 -13.531 -22.125 1 94.06 55 PRO B N 1
ATOM 2089 C CA . PRO B 1 55 ? 11.07 -14 -23 1 94.06 55 PRO B CA 1
ATOM 2090 C C . PRO B 1 55 ? 12.289 -14.469 -22.219 1 94.06 55 PRO B C 1
ATOM 2092 O O . PRO B 1 55 ? 12.656 -13.859 -21.203 1 94.06 55 PRO B O 1
ATOM 2095 N N . ARG B 1 56 ? 12.883 -15.5 -22.703 1 95.75 56 ARG B N 1
ATOM 2096 C CA . ARG B 1 56 ? 13.953 -16.172 -21.969 1 95.75 56 ARG B CA 1
ATOM 2097 C C . ARG B 1 56 ? 15.07 -15.195 -21.609 1 95.75 56 ARG B C 1
ATOM 2099 O O . ARG B 1 56 ? 15.578 -15.211 -20.5 1 95.75 56 ARG B O 1
ATOM 2106 N N . GLU B 1 57 ? 15.438 -14.312 -22.469 1 95.88 57 GLU B N 1
ATOM 2107 C CA . GLU B 1 57 ? 16.5 -13.352 -22.219 1 95.88 57 GLU B CA 1
ATOM 2108 C C . GLU B 1 57 ? 16.141 -12.422 -21.062 1 95.88 57 GLU B C 1
ATOM 2110 O O . GLU B 1 57 ? 17 -12.094 -20.234 1 95.88 57 GLU B O 1
ATOM 2115 N N . GLN B 1 58 ? 14.922 -12.086 -21 1 95.56 58 GLN B N 1
ATOM 2116 C CA . GLN B 1 58 ? 14.461 -11.211 -19.938 1 95.56 58 GLN B CA 1
ATOM 2117 C C . GLN B 1 58 ? 14.438 -11.945 -18.594 1 95.56 58 GLN B C 1
ATOM 2119 O O . GLN B 1 58 ? 14.789 -11.383 -17.562 1 95.56 58 GLN B O 1
ATOM 2124 N N . ALA B 1 59 ? 13.969 -13.164 -18.625 1 96.56 59 ALA B N 1
ATOM 2125 C CA . ALA B 1 59 ? 13.953 -13.977 -17.422 1 96.56 59 ALA B CA 1
ATOM 2126 C C . ALA B 1 59 ? 15.367 -14.156 -16.859 1 96.56 59 ALA B C 1
ATOM 2128 O O . ALA B 1 59 ? 15.586 -14.031 -15.656 1 96.56 59 ALA B O 1
ATOM 2129 N N . GLU B 1 60 ? 16.266 -14.391 -17.75 1 96.38 60 GLU B N 1
ATOM 2130 C CA . GLU B 1 60 ? 17.656 -14.578 -17.344 1 96.38 60 GLU B CA 1
ATOM 2131 C C . GLU B 1 60 ? 18.266 -13.281 -16.797 1 96.38 60 GLU B C 1
ATOM 2133 O O . GLU B 1 60 ? 18.984 -13.289 -15.805 1 96.38 60 GLU B O 1
ATOM 2138 N N . ALA B 1 61 ? 17.969 -12.203 -17.422 1 95.88 61 ALA B N 1
ATOM 2139 C CA . ALA B 1 61 ? 18.453 -10.914 -16.938 1 95.88 61 ALA B CA 1
ATOM 2140 C C . ALA B 1 61 ? 17.922 -10.617 -15.547 1 95.88 61 ALA B C 1
ATOM 2142 O O . ALA B 1 61 ? 18.641 -10.109 -14.688 1 95.88 61 ALA B O 1
ATOM 2143 N N . ARG B 1 62 ? 16.719 -10.938 -15.391 1 93.94 62 ARG B N 1
ATOM 2144 C CA . ARG B 1 62 ? 16.094 -10.727 -14.078 1 93.94 62 ARG B CA 1
ATOM 2145 C C . ARG B 1 62 ? 16.766 -11.594 -13.016 1 93.94 62 ARG B C 1
ATOM 2147 O O . ARG B 1 62 ? 17.031 -11.133 -11.914 1 93.94 62 ARG B O 1
ATOM 2154 N N . ARG B 1 63 ? 16.969 -12.812 -13.312 1 95.06 63 ARG B N 1
ATOM 2155 C CA . ARG B 1 63 ? 17.656 -13.719 -12.398 1 95.06 63 ARG B CA 1
ATOM 2156 C C . ARG B 1 63 ? 19.031 -13.188 -12.023 1 95.06 63 ARG B C 1
ATOM 2158 O O . ARG B 1 63 ? 19.406 -13.18 -10.844 1 95.06 63 ARG B O 1
ATOM 2165 N N . ASP B 1 64 ? 19.734 -12.703 -12.992 1 95.06 64 ASP B N 1
ATOM 2166 C CA . ASP B 1 64 ? 21.078 -12.18 -12.75 1 95.06 64 ASP B CA 1
ATOM 2167 C C . ASP B 1 64 ? 21.031 -10.977 -11.812 1 95.06 64 ASP B C 1
ATOM 2169 O O . ASP B 1 64 ? 21.859 -10.867 -10.898 1 95.06 64 ASP B O 1
ATOM 2173 N N . ARG B 1 65 ? 20.109 -10.117 -12.008 1 91.69 65 ARG B N 1
ATOM 2174 C CA . ARG B 1 65 ? 19.953 -8.938 -11.164 1 91.69 65 ARG B CA 1
ATOM 2175 C C . ARG B 1 65 ? 19.641 -9.328 -9.727 1 91.69 65 ARG B C 1
ATOM 2177 O O . ARG B 1 65 ? 20.203 -8.766 -8.789 1 91.69 65 ARG B O 1
ATOM 2184 N N . LEU B 1 66 ? 18.781 -10.25 -9.594 1 90.25 66 LEU B N 1
ATOM 2185 C CA . LEU B 1 66 ? 18.375 -10.688 -8.258 1 90.25 66 LEU B CA 1
ATOM 2186 C C . LEU B 1 66 ? 19.531 -11.391 -7.551 1 90.25 66 LEU B C 1
ATOM 2188 O O . LEU B 1 66 ? 19.719 -11.211 -6.344 1 90.25 66 LEU B O 1
ATOM 2192 N N . GLU B 1 67 ? 20.266 -12.172 -8.281 1 91.44 67 GLU B N 1
ATOM 2193 C CA . GLU B 1 67 ? 21.391 -12.898 -7.695 1 91.44 67 GLU B CA 1
ATOM 2194 C C . GLU B 1 67 ? 22.484 -11.945 -7.211 1 91.44 67 GLU B C 1
ATOM 2196 O O . GLU B 1 67 ? 23.156 -12.219 -6.227 1 91.44 67 GLU B O 1
ATOM 2201 N N . ARG B 1 68 ? 22.562 -10.812 -7.875 1 91 68 ARG B N 1
ATOM 2202 C CA . ARG B 1 68 ? 23.5 -9.781 -7.43 1 91 68 ARG B CA 1
ATOM 2203 C C . ARG B 1 68 ? 23.094 -9.227 -6.066 1 91 68 ARG B C 1
ATOM 2205 O O . ARG B 1 68 ? 23.953 -8.797 -5.289 1 91 68 ARG B O 1
ATOM 2212 N N . ASP B 1 69 ? 21.859 -9.375 -5.832 1 85.44 69 ASP B N 1
ATOM 2213 C CA . ASP B 1 69 ? 21.344 -8.875 -4.562 1 85.44 69 ASP B CA 1
ATOM 2214 C C . ASP B 1 69 ? 21.203 -10 -3.539 1 85.44 69 ASP B C 1
ATOM 2216 O O . ASP B 1 69 ? 20.578 -9.812 -2.492 1 85.44 69 ASP B O 1
ATOM 2220 N N . GLY B 1 70 ? 21.688 -11.164 -3.836 1 87.69 70 GLY B N 1
ATOM 2221 C CA . GLY B 1 70 ? 21.672 -12.281 -2.906 1 87.69 70 GLY B CA 1
ATOM 2222 C C . GLY B 1 70 ? 20.359 -13.039 -2.91 1 87.69 70 GLY B C 1
ATOM 2223 O O . GLY B 1 70 ? 20.078 -13.812 -1.988 1 87.69 70 GLY B O 1
ATOM 2224 N N . ARG B 1 71 ? 19.547 -12.758 -3.934 1 90.12 71 ARG B N 1
ATOM 2225 C CA . ARG B 1 71 ? 18.281 -13.477 -4.059 1 90.12 71 ARG B CA 1
ATOM 2226 C C . ARG B 1 71 ? 18.344 -14.492 -5.191 1 90.12 71 ARG B C 1
ATOM 2228 O O . ARG B 1 71 ? 19.297 -14.523 -5.965 1 90.12 71 ARG B O 1
ATOM 2235 N N . SER B 1 72 ? 17.375 -15.414 -5.145 1 92.19 72 SER B N 1
ATOM 2236 C CA . SER B 1 72 ? 17.359 -16.438 -6.191 1 92.19 72 SER B CA 1
ATOM 2237 C C . SER B 1 72 ? 16.031 -16.422 -6.938 1 92.19 72 SER B C 1
ATOM 2239 O O . SER B 1 72 ? 15.016 -15.992 -6.398 1 92.19 72 SER B O 1
ATOM 2241 N N . LEU B 1 73 ? 16.109 -16.812 -8.18 1 94.69 73 LEU B N 1
ATOM 2242 C CA . LEU B 1 73 ? 14.922 -16.938 -9.016 1 94.69 73 LEU B CA 1
ATOM 2243 C C . LEU B 1 73 ? 14.977 -18.188 -9.875 1 94.69 73 LEU B C 1
ATOM 2245 O O . LEU B 1 73 ? 15.93 -18.391 -10.633 1 94.69 73 LEU B O 1
ATOM 2249 N N . SER B 1 74 ? 14.023 -19.047 -9.727 1 97.25 74 SER B N 1
ATOM 2250 C CA . SER B 1 74 ? 13.914 -20.25 -10.555 1 97.25 74 SER B CA 1
ATOM 2251 C C . SER B 1 74 ? 13.242 -19.938 -11.883 1 97.25 74 SER B C 1
ATOM 2253 O O . SER B 1 74 ? 12.148 -19.375 -11.922 1 97.25 74 SER B O 1
ATOM 2255 N N . ILE B 1 75 ? 13.906 -20.266 -12.914 1 97.75 75 ILE B N 1
ATOM 2256 C CA . ILE B 1 75 ? 13.352 -20.078 -14.25 1 97.75 75 ILE B CA 1
ATOM 2257 C C . ILE B 1 75 ? 13.289 -21.422 -14.977 1 97.75 75 ILE B C 1
ATOM 2259 O O . ILE B 1 75 ? 14.211 -22.234 -14.875 1 97.75 75 ILE B O 1
ATOM 2263 N N . THR B 1 76 ? 12.211 -21.688 -15.703 1 96.62 76 THR B N 1
ATOM 2264 C CA . THR B 1 76 ? 11.969 -22.922 -16.438 1 96.62 76 THR B CA 1
ATOM 2265 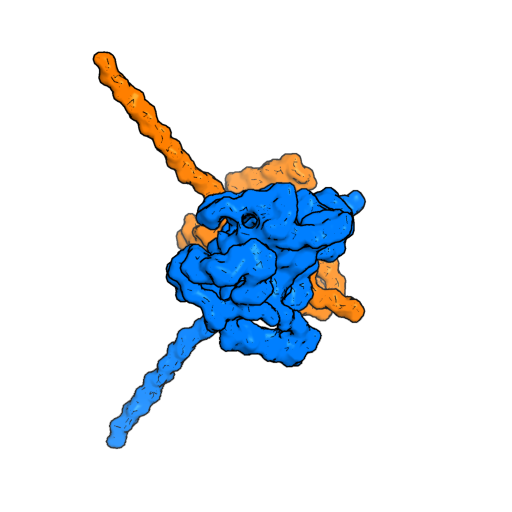C C . THR B 1 76 ? 11.406 -22.641 -17.828 1 96.62 76 THR B C 1
ATOM 2267 O O . THR B 1 76 ? 10.477 -21.844 -17.969 1 96.62 76 THR B O 1
ATOM 2270 N N . PRO B 1 77 ? 12.016 -23.266 -18.875 1 93.25 77 PRO B N 1
ATOM 2271 C CA . PRO B 1 77 ? 11.391 -23.109 -20.188 1 93.25 77 PRO B CA 1
ATOM 2272 C C . PRO B 1 77 ? 9.906 -23.484 -20.188 1 93.25 77 PRO B C 1
ATOM 2274 O O . PRO B 1 77 ? 9.508 -24.438 -19.531 1 93.25 77 PRO B O 1
ATOM 2277 N N . VAL B 1 78 ? 9.125 -22.672 -20.891 1 89.19 78 VAL B N 1
ATOM 2278 C CA . VAL B 1 78 ? 7.672 -22.844 -20.859 1 89.19 78 VAL B CA 1
ATOM 2279 C C . VAL B 1 78 ? 7.312 -24.281 -21.266 1 89.19 78 VAL B C 1
ATOM 2281 O O . VAL B 1 78 ? 6.422 -24.891 -20.688 1 89.19 78 VAL B O 1
ATOM 2284 N N . GLU B 1 79 ? 7.957 -24.859 -22.281 1 82.44 79 GLU B N 1
ATOM 2285 C CA . GLU B 1 79 ? 7.691 -26.219 -22.766 1 82.44 79 GLU B CA 1
ATOM 2286 C C . GLU B 1 79 ? 7.883 -27.234 -21.656 1 82.44 79 GLU B C 1
ATOM 2288 O O . GLU B 1 79 ? 7.184 -28.25 -21.609 1 82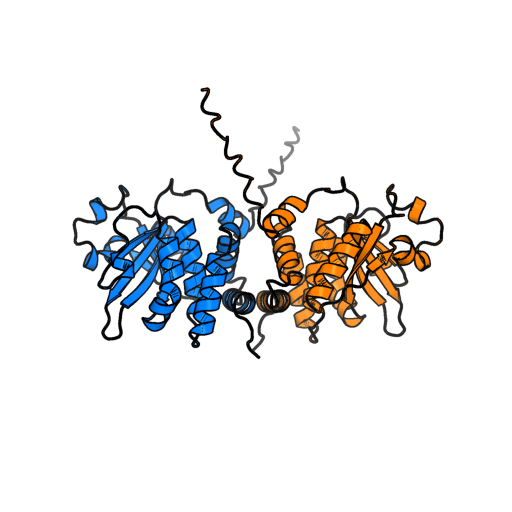.44 79 GLU B O 1
ATOM 2293 N N . ASP B 1 80 ? 8.758 -26.969 -20.719 1 88.94 80 ASP B N 1
ATOM 2294 C CA . ASP B 1 80 ? 9.07 -27.906 -19.641 1 88.94 80 ASP B CA 1
ATOM 2295 C C . ASP B 1 80 ? 8.094 -27.766 -18.469 1 88.94 80 ASP B C 1
ATOM 2297 O O . ASP B 1 80 ? 7.969 -28.656 -17.641 1 88.94 80 ASP B O 1
ATOM 2301 N N . LEU B 1 81 ? 7.441 -26.578 -18.344 1 89.69 81 LEU B N 1
ATOM 2302 C CA . LEU B 1 81 ? 6.516 -26.328 -17.25 1 89.69 81 LEU B CA 1
ATOM 2303 C C . LEU B 1 81 ? 5.293 -27.234 -17.344 1 89.69 81 LEU B C 1
ATOM 2305 O O . LEU B 1 81 ? 4.762 -27.672 -16.328 1 89.69 81 LEU B O 1
ATOM 2309 N N . VAL B 1 82 ? 4.93 -27.516 -18.609 1 83.75 82 VAL B N 1
ATOM 2310 C CA . VAL B 1 82 ? 3.621 -28.125 -18.766 1 83.75 82 VAL B CA 1
ATOM 2311 C C . VAL B 1 82 ? 3.75 -29.422 -19.578 1 83.75 82 VAL B C 1
ATOM 2313 O O . VAL B 1 82 ? 2.748 -30.062 -19.891 1 83.75 82 VAL B O 1
ATOM 2316 N N . SER B 1 83 ? 4.91 -29.812 -20 1 80.31 83 SER B N 1
ATOM 2317 C CA . SER B 1 83 ? 5.102 -30.938 -20.906 1 80.31 83 SER B CA 1
ATOM 2318 C C . SER B 1 83 ? 4.516 -32.219 -20.312 1 80.31 83 SER B C 1
ATOM 2320 O O . SER B 1 83 ? 3.957 -33.062 -21.031 1 80.31 83 SER B O 1
ATOM 2322 N N . ASP B 1 84 ? 4.727 -32.375 -19.031 1 79.69 84 ASP B N 1
ATOM 2323 C CA . ASP B 1 84 ? 4.254 -33.594 -18.406 1 79.69 84 ASP B CA 1
ATOM 2324 C C . ASP B 1 84 ? 2.732 -33.594 -18.266 1 79.69 84 ASP B C 1
ATOM 2326 O O . ASP B 1 84 ? 2.123 -34.625 -18.047 1 79.69 84 ASP B O 1
ATOM 2330 N N . ILE B 1 85 ? 2.107 -32.469 -18.375 1 81.31 85 ILE B N 1
ATOM 2331 C CA . ILE B 1 85 ? 0.661 -32.344 -18.234 1 81.31 85 ILE B CA 1
ATOM 2332 C C . ILE B 1 85 ? 0.005 -32.312 -19.609 1 81.31 85 ILE B C 1
ATOM 2334 O O . ILE B 1 85 ? -0.946 -33.031 -19.875 1 81.31 85 ILE B O 1
ATOM 2338 N N . ALA B 1 86 ? 0.328 -31.344 -20.484 1 71.81 86 ALA B N 1
ATOM 2339 C CA . ALA B 1 86 ? -0.291 -31.094 -21.781 1 71.81 86 ALA B CA 1
ATOM 2340 C C . ALA B 1 86 ? 0.135 -32.156 -22.797 1 71.81 86 ALA B C 1
ATOM 2342 O O . ALA B 1 86 ? -0.588 -32.406 -23.766 1 71.81 86 ALA B O 1
ATOM 2343 N N . GLY B 1 87 ? 1.014 -33 -22.578 1 62.84 87 GLY B N 1
ATOM 2344 C CA . GLY B 1 87 ? 1.559 -33.875 -23.625 1 62.84 87 GLY B CA 1
ATOM 2345 C C . GLY B 1 87 ? 2.244 -33.094 -24.734 1 62.84 87 GLY B C 1
ATOM 2346 O O . GLY B 1 87 ? 2.234 -31.859 -24.734 1 62.84 87 GLY B O 1
ATOM 2347 N N . ASP B 1 88 ? 3.045 -33.625 -25.625 1 57.44 88 ASP B N 1
ATOM 2348 C CA . ASP B 1 88 ? 3.895 -33.062 -26.688 1 57.44 88 ASP B CA 1
ATOM 2349 C C . ASP B 1 88 ? 3.117 -32.094 -27.562 1 57.44 88 ASP B C 1
ATOM 2351 O O . ASP B 1 88 ? 3.693 -31.156 -28.109 1 57.44 88 ASP B O 1
ATOM 2355 N N . ASP B 1 89 ? 1.882 -32.281 -27.859 1 54.78 89 ASP B N 1
ATOM 2356 C CA . ASP B 1 89 ? 1.101 -31.5 -28.812 1 54.78 89 ASP B CA 1
ATOM 2357 C C . ASP B 1 89 ? 0.701 -30.141 -28.219 1 54.78 89 ASP B C 1
ATOM 2359 O O . ASP B 1 89 ? 0.084 -29.328 -28.906 1 54.78 89 ASP B O 1
ATOM 2363 N N . LEU B 1 90 ? 0.738 -29.891 -27.094 1 52.06 90 LEU B N 1
ATOM 2364 C CA . LEU B 1 90 ? 0.103 -28.812 -26.344 1 52.06 90 LEU B CA 1
ATOM 2365 C C . LEU B 1 90 ? 0.61 -27.453 -26.812 1 52.06 90 LEU B C 1
ATOM 2367 O O . LEU B 1 90 ? -0.179 -26.516 -27 1 52.06 90 LEU B O 1
ATOM 2371 N N . LEU B 1 91 ? 1.985 -27.375 -26.859 1 54.81 91 LEU B N 1
ATOM 2372 C CA . LEU B 1 91 ? 2.432 -26.016 -27.141 1 54.81 91 LEU B CA 1
ATOM 2373 C C . LEU B 1 91 ? 1.867 -25.531 -28.484 1 54.81 91 LEU B C 1
ATOM 2375 O O . LEU B 1 91 ? 1.65 -24.328 -28.672 1 54.81 91 LEU B O 1
ATOM 2379 N N . SER B 1 92 ? 1.71 -26.422 -29.422 1 51.94 92 SER B N 1
ATOM 2380 C CA . SER B 1 92 ? 1.085 -25.984 -30.672 1 51.94 92 SER B CA 1
ATOM 2381 C C . SER B 1 92 ? -0.339 -25.5 -30.438 1 51.94 92 SER B C 1
ATOM 2383 O O . SER B 1 92 ? -0.868 -24.719 -31.234 1 51.94 92 SER B O 1
ATOM 2385 N N . LYS B 1 93 ? -0.923 -26.062 -29.562 1 51.09 93 LYS B N 1
ATOM 2386 C CA . LYS B 1 93 ? -2.318 -25.75 -29.266 1 51.09 93 LYS B CA 1
ATOM 2387 C C . LYS B 1 93 ? -2.43 -24.531 -28.359 1 51.09 93 LYS B C 1
ATOM 2389 O O . LYS B 1 93 ? -3.516 -23.969 -28.203 1 51.09 93 LYS B O 1
ATOM 2394 N N . LEU B 1 94 ? -1.374 -24.391 -27.703 1 53.56 94 LEU B N 1
ATOM 2395 C CA . LEU B 1 94 ? -1.614 -23.359 -26.688 1 53.56 94 LEU B CA 1
ATOM 2396 C C . LEU B 1 94 ? -1.656 -21.969 -27.328 1 53.56 94 LEU B C 1
ATOM 2398 O O . LEU B 1 94 ? -0.652 -21.5 -27.875 1 53.56 94 LEU B O 1
ATOM 2402 N N . ASP B 1 95 ? -2.885 -21.453 -27.281 1 60 95 ASP B N 1
ATOM 2403 C CA . ASP B 1 95 ? -3.574 -20.172 -27.422 1 60 95 ASP B CA 1
ATOM 2404 C C . ASP B 1 95 ? -3.082 -19.406 -28.656 1 60 95 ASP B C 1
ATOM 2406 O O . ASP B 1 95 ? -3.199 -18.188 -28.719 1 60 95 ASP B O 1
ATOM 2410 N N . GLY B 1 96 ? -2.414 -20.172 -29.547 1 67.56 96 GLY B N 1
ATOM 2411 C CA . GLY B 1 96 ? -2.045 -19.453 -30.75 1 67.56 96 GLY B CA 1
ATOM 2412 C C . GLY B 1 96 ? -0.746 -18.688 -30.625 1 67.56 96 GLY B C 1
ATOM 2413 O O . GLY B 1 96 ? -0.438 -17.828 -31.453 1 67.56 96 GLY B O 1
ATOM 2414 N N . TRP B 1 97 ? -0.029 -19.016 -29.547 1 77.81 97 TRP B N 1
ATOM 2415 C CA . TRP B 1 97 ? 1.231 -18.297 -29.344 1 77.81 97 TRP B CA 1
ATOM 2416 C C . TRP B 1 97 ? 2.414 -19.266 -29.453 1 77.81 97 TRP B C 1
ATOM 2418 O O . TRP B 1 97 ? 2.277 -20.453 -29.203 1 77.81 97 TRP B O 1
ATOM 2428 N N . THR B 1 98 ? 3.588 -18.719 -29.922 1 78.75 98 THR B N 1
ATOM 2429 C CA . THR B 1 98 ? 4.844 -19.453 -29.922 1 78.75 98 THR B CA 1
ATOM 2430 C C . THR B 1 98 ? 5.57 -19.266 -28.594 1 78.75 98 THR B C 1
ATOM 2432 O O . THR B 1 98 ? 5.738 -18.141 -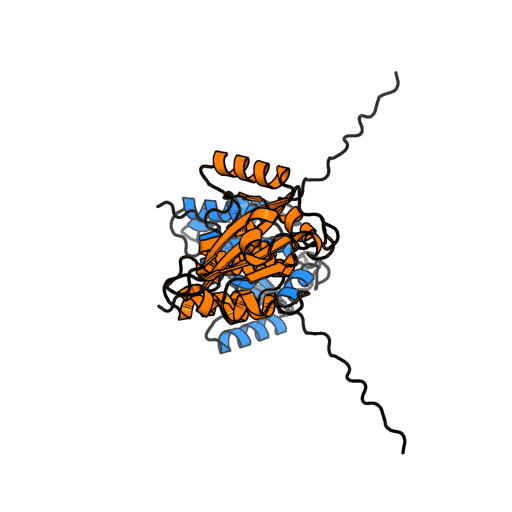28.125 1 78.75 98 THR B O 1
ATOM 2435 N N . TRP B 1 99 ? 5.992 -20.469 -27.953 1 85.19 99 TRP B N 1
ATOM 2436 C CA . TRP B 1 99 ? 6.551 -20.391 -26.609 1 85.19 99 TRP B CA 1
ATOM 2437 C C . TRP B 1 99 ? 8.016 -20.812 -26.594 1 85.19 99 TRP B C 1
ATOM 2439 O O . TRP B 1 99 ? 8.648 -20.859 -25.547 1 85.19 99 TRP B O 1
ATOM 2449 N N . ASP B 1 100 ? 8.711 -21.156 -27.688 1 81.62 100 ASP B N 1
ATOM 2450 C CA . ASP B 1 100 ? 10.055 -21.703 -27.781 1 81.62 100 ASP B CA 1
ATOM 2451 C C . ASP B 1 100 ? 11.07 -20.781 -27.109 1 81.62 100 ASP B C 1
ATOM 2453 O O . ASP B 1 100 ? 12.047 -21.266 -26.516 1 81.62 100 ASP B O 1
ATOM 2457 N N . GLU B 1 101 ? 10.945 -19.453 -27.031 1 89.06 101 GLU B N 1
ATOM 2458 C CA . GLU B 1 101 ? 11.906 -18.531 -26.438 1 89.06 101 GLU B CA 1
ATOM 2459 C C . GLU B 1 101 ? 11.32 -17.844 -25.219 1 89.06 101 GLU B C 1
ATOM 2461 O O . GLU B 1 101 ? 11.664 -16.688 -24.922 1 89.06 101 GLU B O 1
ATOM 2466 N N . TRP B 1 102 ? 10.469 -18.656 -24.609 1 91.19 102 TRP B N 1
ATOM 2467 C CA . TRP B 1 102 ? 9.859 -18.109 -23.406 1 91.19 102 TRP B CA 1
ATOM 2468 C C . TRP B 1 102 ? 10.148 -19 -22.203 1 91.19 102 TRP B C 1
ATOM 2470 O O . TRP B 1 102 ? 10.398 -20.203 -22.359 1 91.19 102 TRP B O 1
ATOM 2480 N N . ALA B 1 103 ? 10.164 -18.406 -21.094 1 95.94 103 ALA B N 1
ATOM 2481 C CA . ALA B 1 103 ? 10.406 -19.109 -19.828 1 95.94 103 ALA B CA 1
ATOM 2482 C C . ALA B 1 103 ? 9.422 -18.641 -18.75 1 95.94 103 ALA B C 1
ATOM 2484 O O . ALA B 1 103 ? 8.844 -17.562 -18.859 1 95.94 103 ALA B O 1
ATOM 2485 N N . GLY B 1 104 ? 9.172 -19.562 -17.812 1 96.56 104 GLY B N 1
ATOM 2486 C CA . GLY B 1 104 ? 8.414 -19.219 -16.625 1 96.56 104 GLY B CA 1
ATOM 2487 C C . GLY B 1 104 ? 9.297 -18.891 -15.438 1 96.56 104 GLY B C 1
ATOM 2488 O O . GLY B 1 104 ? 10.102 -19.719 -15.008 1 96.56 104 GLY B O 1
ATOM 2489 N N . ALA B 1 105 ? 9.172 -17.672 -14.961 1 97.56 105 ALA B N 1
ATOM 2490 C CA . ALA B 1 105 ? 9.797 -17.312 -13.695 1 97.56 105 ALA B CA 1
ATOM 2491 C C . ALA B 1 105 ? 8.875 -17.641 -12.516 1 97.56 105 ALA B C 1
ATOM 2493 O O . ALA B 1 105 ? 7.75 -17.156 -12.445 1 97.56 105 ALA B O 1
ATOM 2494 N N . LYS B 1 106 ? 9.398 -18.406 -11.625 1 97.69 106 LYS B N 1
ATOM 2495 C CA . LYS B 1 106 ? 8.555 -18.875 -10.523 1 97.69 106 LYS B CA 1
ATOM 2496 C C . LYS B 1 106 ? 8.211 -17.719 -9.578 1 97.69 106 LYS B C 1
ATOM 2498 O O . LYS B 1 106 ? 9.102 -17.031 -9.07 1 97.69 106 LYS B O 1
ATOM 2503 N N . VAL B 1 107 ? 6.918 -17.578 -9.367 1 97.31 107 VAL B N 1
ATOM 2504 C CA . VAL B 1 107 ? 6.445 -16.547 -8.445 1 97.31 107 VAL B CA 1
ATOM 2505 C C . VAL B 1 107 ? 6.316 -17.125 -7.039 1 97.31 107 VAL B C 1
ATOM 2507 O O . VAL B 1 107 ? 6.879 -16.578 -6.086 1 97.31 107 VAL B O 1
ATOM 2510 N N . ALA B 1 108 ? 5.551 -18.25 -6.953 1 97.69 108 ALA B N 1
ATOM 2511 C CA . ALA B 1 108 ? 5.352 -18.891 -5.656 1 97.69 108 ALA B CA 1
ATOM 2512 C C . ALA B 1 108 ? 4.707 -20.266 -5.82 1 97.69 108 ALA B C 1
ATOM 2514 O O . ALA B 1 108 ? 3.973 -20.5 -6.785 1 97.69 108 ALA B O 1
ATOM 2515 N N . ARG B 1 109 ? 5.012 -21.094 -4.941 1 97.5 109 ARG B N 1
ATOM 2516 C CA . ARG B 1 109 ? 4.387 -22.406 -4.828 1 97.5 109 ARG B CA 1
ATOM 2517 C C . ARG B 1 109 ? 3.582 -22.516 -3.537 1 97.5 109 ARG B C 1
ATOM 2519 O O . ARG B 1 109 ? 4.043 -22.109 -2.473 1 97.5 109 ARG B O 1
ATOM 2526 N N . LEU B 1 110 ? 2.373 -23.062 -3.645 1 97.31 110 LEU B N 1
ATOM 2527 C CA . LEU B 1 110 ? 1.516 -23.219 -2.475 1 97.31 110 LEU B CA 1
ATOM 2528 C C . LEU B 1 110 ? 1.252 -24.688 -2.191 1 97.31 110 LEU B C 1
ATOM 2530 O O . LEU B 1 110 ? 0.99 -25.469 -3.111 1 97.31 110 LEU B O 1
ATOM 2534 N N . ASP B 1 111 ? 1.364 -25.047 -0.929 1 96.12 111 ASP B N 1
ATOM 2535 C CA . ASP B 1 111 ? 1.06 -26.406 -0.497 1 96.12 111 ASP B CA 1
ATOM 2536 C C . ASP B 1 111 ? -0.448 -26.656 -0.455 1 96.12 111 ASP B C 1
ATOM 2538 O O . ASP B 1 111 ? -1.234 -25.719 -0.66 1 96.12 111 ASP B O 1
ATOM 2542 N N . PRO B 1 112 ? -0.829 -27.844 -0.236 1 94.56 112 PRO B N 1
ATOM 2543 C CA . PRO B 1 112 ? -2.248 -28.203 -0.33 1 94.56 112 PRO B CA 1
ATOM 2544 C C . PRO B 1 112 ? -3.119 -27.406 0.642 1 94.56 112 PRO B C 1
ATOM 2546 O O . PRO B 1 112 ? -4.258 -27.062 0.316 1 94.56 112 PRO B O 1
ATOM 2549 N N . THR B 1 113 ? -2.619 -27.141 1.809 1 94.25 113 THR B N 1
ATOM 2550 C CA . THR B 1 113 ? -3.393 -26.375 2.785 1 94.25 113 THR B CA 1
ATOM 2551 C C . THR B 1 113 ? -3.729 -24.984 2.252 1 94.25 113 THR B C 1
ATOM 2553 O O . THR B 1 113 ? -4.879 -24.547 2.326 1 94.25 113 THR B O 1
ATOM 2556 N N . ARG B 1 114 ? -2.791 -24.359 1.668 1 96.5 114 ARG B N 1
ATOM 2557 C CA . ARG B 1 114 ? -2.975 -23.016 1.126 1 96.5 114 ARG B CA 1
ATOM 2558 C C . ARG B 1 114 ? -3.818 -23.047 -0.144 1 96.5 114 ARG B C 1
ATOM 2560 O O . ARG B 1 114 ? -4.582 -22.125 -0.412 1 96.5 114 ARG B O 1
ATOM 2567 N N . VAL B 1 115 ? -3.686 -24.094 -0.892 1 95.38 115 VAL B N 1
ATOM 2568 C CA . VAL B 1 115 ? -4.492 -24.266 -2.096 1 95.38 115 VAL B CA 1
ATOM 2569 C C . VAL B 1 115 ? -5.973 -24.281 -1.728 1 95.38 115 VAL B C 1
ATOM 2571 O O . VAL B 1 115 ? -6.789 -23.625 -2.379 1 95.38 115 VAL B O 1
ATOM 2574 N N . ARG B 1 116 ? -6.285 -24.953 -0.673 1 92.88 116 ARG B N 1
ATOM 2575 C CA . ARG B 1 116 ? -7.68 -25.031 -0.246 1 92.88 116 ARG B CA 1
ATOM 2576 C C . ARG B 1 116 ? -8.195 -23.672 0.197 1 92.88 116 ARG B C 1
ATOM 2578 O O . ARG B 1 116 ? -9.336 -23.297 -0.104 1 92.88 116 ARG B O 1
ATOM 2585 N N . ALA B 1 117 ? -7.301 -22.938 0.814 1 94.5 117 ALA B N 1
ATOM 2586 C CA . ALA B 1 117 ? -7.699 -21.656 1.361 1 94.5 117 ALA B CA 1
ATOM 2587 C C . ALA B 1 117 ? -7.91 -20.625 0.25 1 94.5 117 ALA B C 1
ATOM 2589 O O . ALA B 1 117 ? -8.68 -19.672 0.409 1 94.5 117 ALA B O 1
ATOM 2590 N N . LEU B 1 118 ? -7.293 -20.828 -0.918 1 96.12 118 LEU B N 1
ATOM 2591 C CA . LEU B 1 118 ? -7.281 -19.797 -1.95 1 96.12 118 LEU B CA 1
ATOM 2592 C C . LEU B 1 118 ? -8.164 -20.203 -3.129 1 96.12 118 LEU B C 1
ATOM 2594 O O . LEU B 1 118 ? -8.109 -19.578 -4.191 1 96.12 118 LEU B O 1
ATOM 2598 N N . GLN B 1 119 ? -8.992 -21.203 -3.006 1 93.38 119 GLN B N 1
ATOM 2599 C CA . GLN B 1 119 ? -9.797 -21.734 -4.102 1 93.38 119 GLN B CA 1
ATOM 2600 C C . GLN B 1 119 ? -10.68 -20.641 -4.707 1 93.38 119 GLN B C 1
ATOM 2602 O O . GLN B 1 119 ? -10.766 -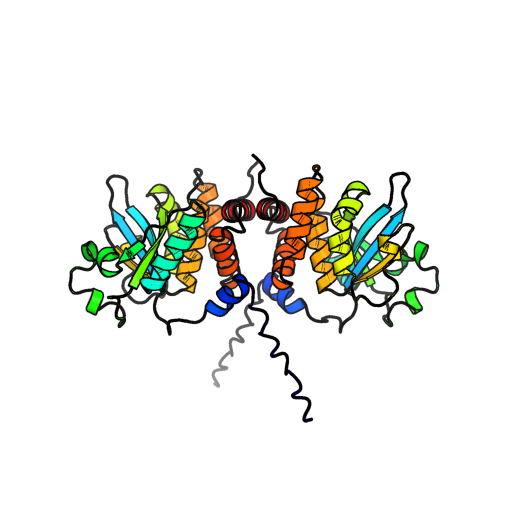20.516 -5.93 1 93.38 119 GLN B O 1
ATOM 2607 N N . ASP B 1 120 ? -11.227 -19.766 -3.898 1 92.19 120 ASP B N 1
ATOM 2608 C CA . ASP B 1 120 ? -12.172 -18.766 -4.391 1 92.19 120 ASP B CA 1
ATOM 2609 C C . ASP B 1 120 ? -11.469 -17.703 -5.227 1 92.19 120 ASP B C 1
ATOM 2611 O O . ASP B 1 120 ? -11.938 -17.328 -6.305 1 92.19 120 ASP B O 1
ATOM 2615 N N . VAL B 1 121 ? -10.352 -17.234 -4.68 1 93.12 121 VAL B N 1
ATOM 2616 C CA . VAL B 1 121 ? -9.641 -16.172 -5.395 1 93.12 121 VAL B CA 1
ATOM 2617 C C . VAL B 1 121 ? -9.086 -16.719 -6.707 1 93.12 121 VAL B C 1
ATOM 2619 O O . VAL B 1 121 ? -9.07 -16.016 -7.719 1 93.12 121 VAL B O 1
ATOM 2622 N N . VAL B 1 122 ? -8.688 -17.969 -6.738 1 94.56 122 VAL B N 1
ATOM 2623 C CA . VAL B 1 122 ? -8.164 -18.578 -7.961 1 94.56 122 VAL B CA 1
ATOM 2624 C C . VAL B 1 122 ? -9.297 -18.828 -8.945 1 94.56 122 VAL B C 1
ATOM 2626 O O . VAL B 1 122 ? -9.164 -18.547 -10.141 1 94.56 122 VAL B O 1
ATOM 2629 N N . ARG B 1 123 ? -10.375 -19.297 -8.469 1 92.31 123 ARG B N 1
ATOM 2630 C CA . ARG B 1 123 ? -11.539 -19.531 -9.312 1 92.31 123 ARG B CA 1
ATOM 2631 C C . ARG B 1 123 ? -11.969 -18.25 -10.008 1 92.31 123 ARG B C 1
ATOM 2633 O O . ARG B 1 123 ? -12.203 -18.234 -11.219 1 92.31 123 ARG B O 1
ATOM 2640 N N . GLU B 1 124 ? -12.047 -17.203 -9.266 1 90.69 124 GLU B N 1
ATOM 2641 C CA . GLU B 1 124 ? -12.453 -15.914 -9.828 1 90.69 124 GLU B CA 1
ATOM 2642 C C . GLU B 1 124 ? -11.445 -15.414 -10.852 1 90.69 124 GLU B C 1
ATOM 2644 O O . GLU B 1 124 ? -11.82 -14.852 -11.883 1 90.69 124 GLU B O 1
ATOM 2649 N N . ALA B 1 125 ? -10.219 -15.617 -10.531 1 89.44 125 ALA B N 1
ATOM 2650 C CA . ALA B 1 125 ? -9.156 -15.125 -11.406 1 89.44 125 ALA B CA 1
ATOM 2651 C C . ALA B 1 125 ? -9.148 -15.883 -12.734 1 89.44 125 ALA B C 1
ATOM 2653 O O . ALA B 1 125 ? -8.82 -15.32 -13.781 1 89.44 125 ALA B O 1
ATOM 2654 N N . ILE B 1 126 ? -9.5 -17.078 -12.68 1 88.31 126 ILE B N 1
ATOM 2655 C CA . ILE B 1 126 ? -9.391 -17.891 -13.891 1 88.31 126 ILE B CA 1
ATOM 2656 C C . ILE B 1 126 ? -10.711 -17.859 -14.648 1 88.31 126 ILE B C 1
ATOM 2658 O O . ILE B 1 126 ? -10.805 -18.359 -15.773 1 88.31 126 ILE B O 1
ATOM 2662 N N . GLU B 1 127 ? -11.617 -17.203 -13.844 1 81.56 127 GLU B N 1
ATOM 2663 C CA . GLU B 1 127 ? -12.914 -17.094 -14.5 1 81.56 127 GLU B CA 1
ATOM 2664 C C . GLU B 1 127 ? -12.82 -16.266 -15.781 1 81.56 127 GLU B C 1
ATOM 2666 O O . GLU B 1 127 ? -12.32 -15.141 -15.758 1 81.56 127 GLU B O 1
ATOM 2671 N N . GLY B 1 128 ? -12.953 -16.812 -16.906 1 70 128 GLY B N 1
ATOM 2672 C CA . GLY B 1 128 ? -12.945 -16.078 -18.172 1 70 128 GLY B CA 1
ATOM 2673 C C . GLY B 1 128 ? -11.742 -16.406 -19.031 1 70 128 GLY B C 1
ATOM 2674 O O . GLY B 1 128 ? -11.609 -15.898 -20.156 1 70 128 GLY B O 1
ATOM 2675 N N . THR B 1 129 ? -10.805 -16.984 -18.344 1 73.06 129 THR B N 1
ATOM 2676 C CA . THR B 1 129 ? -9.68 -17.422 -19.156 1 73.06 129 THR B CA 1
ATOM 2677 C C . THR B 1 129 ? -10.109 -18.484 -20.156 1 73.06 129 THR B C 1
ATOM 2679 O O . THR B 1 129 ? -10.984 -19.297 -19.859 1 73.06 129 THR B O 1
ATOM 2682 N N . PRO B 1 130 ? -9.688 -18.25 -21.312 1 63.81 130 PRO B N 1
ATOM 2683 C CA . PRO B 1 130 ? -10.047 -19.25 -22.312 1 63.81 130 PRO B CA 1
ATOM 2684 C C . PRO B 1 130 ? -9.555 -20.656 -21.953 1 63.81 130 PRO B C 1
ATOM 2686 O O . PRO B 1 130 ? -8.461 -20.797 -21.391 1 63.81 130 PRO B O 1
ATOM 2689 N N . GLY B 1 131 ? -10.344 -21.656 -22.281 1 63.03 131 GLY B N 1
ATOM 2690 C CA . GLY B 1 131 ? -9.977 -23.062 -22.078 1 63.03 131 GLY B CA 1
ATOM 2691 C C . GLY B 1 131 ? -10.555 -23.656 -20.812 1 63.03 131 GLY B C 1
ATOM 2692 O O . GLY B 1 131 ? -11.219 -22.969 -20.047 1 63.03 131 GLY B O 1
ATOM 2693 N N . ASP B 1 132 ? -10.461 -24.938 -20.703 1 60.22 132 ASP B N 1
ATOM 2694 C CA . ASP B 1 132 ? -10.945 -25.656 -19.531 1 60.22 132 ASP B CA 1
ATOM 2695 C C . ASP B 1 132 ? -9.992 -25.484 -18.344 1 60.22 132 ASP B C 1
ATOM 2697 O O . ASP B 1 132 ? -8.906 -26.078 -18.328 1 60.22 132 ASP B O 1
ATOM 2701 N N . SER B 1 133 ? -10.195 -24.547 -17.531 1 71.38 133 SER B N 1
ATOM 2702 C CA . SER B 1 133 ? -9.359 -24.219 -16.375 1 71.38 133 SER B CA 1
ATOM 2703 C C . SER B 1 133 ? -9.812 -24.969 -15.133 1 71.38 133 SER B C 1
ATOM 2705 O O . SER B 1 133 ? -9.273 -24.766 -14.039 1 71.38 133 SER B O 1
ATOM 2707 N N . SER B 1 134 ? -10.688 -25.922 -15.336 1 74.12 134 SER B N 1
ATOM 2708 C CA . SER B 1 134 ? -11.258 -26.609 -14.172 1 74.12 134 SER B CA 1
ATOM 2709 C C . SER B 1 134 ? -10.266 -27.594 -13.562 1 74.12 134 SER B C 1
ATOM 2711 O O . SER B 1 134 ? -10.312 -27.875 -12.367 1 74.12 134 SER B O 1
ATOM 2713 N N . GLU B 1 135 ? -9.406 -28.062 -14.453 1 79.94 135 GLU B N 1
ATOM 2714 C CA . GLU B 1 135 ? -8.461 -29.062 -13.969 1 79.94 135 GLU B CA 1
ATOM 2715 C C . GLU B 1 135 ? -7.539 -28.484 -12.898 1 79.94 135 GLU B C 1
ATOM 2717 O O . GLU B 1 135 ? -7.094 -29.219 -12.008 1 79.94 135 GLU B O 1
ATOM 2722 N N . VAL B 1 136 ? -7.332 -27.266 -12.992 1 87.94 136 VAL B N 1
ATOM 2723 C CA . VAL B 1 136 ? -6.418 -26.672 -12.023 1 87.94 136 VAL B CA 1
ATOM 2724 C C . VAL B 1 136 ? -7.105 -26.531 -10.672 1 87.94 136 VAL B C 1
ATOM 2726 O O . VAL B 1 136 ? -6.441 -26.469 -9.633 1 87.94 136 VAL B O 1
ATOM 2729 N N . LEU B 1 137 ? -8.461 -26.594 -10.688 1 87.38 137 LEU B N 1
ATOM 2730 C CA . LEU B 1 137 ? -9.219 -26.406 -9.453 1 87.38 137 LEU B CA 1
ATOM 2731 C C . LEU B 1 137 ? -9.625 -27.734 -8.844 1 87.38 137 LEU B C 1
ATOM 2733 O O . LEU B 1 137 ? -9.711 -27.859 -7.617 1 87.38 137 LEU B O 1
ATOM 2737 N N . THR B 1 138 ? -10.102 -28.719 -9.539 1 77.44 138 THR B N 1
ATOM 2738 C CA . THR B 1 138 ? -10.875 -29.875 -9.086 1 77.44 138 THR B CA 1
ATOM 2739 C C . THR B 1 138 ? -9.961 -31.047 -8.805 1 77.44 138 THR B C 1
ATOM 2741 O O . THR B 1 138 ? -10.375 -32.031 -8.164 1 77.44 138 THR B O 1
ATOM 2744 N N . GLY B 1 139 ? -8.773 -31.047 -9.148 1 76.12 139 GLY B N 1
ATOM 2745 C CA . GLY B 1 139 ? -7.898 -32.156 -8.836 1 76.12 139 GLY B CA 1
ATOM 2746 C C . GLY B 1 139 ? -7.164 -32.719 -10.047 1 76.12 139 GLY B C 1
ATOM 2747 O O . GLY B 1 139 ? -7.605 -32.5 -11.18 1 76.12 139 GLY B O 1
ATOM 2748 N N . GLY B 1 140 ? -6.094 -33.344 -9.773 1 82.12 140 GLY B N 1
ATOM 2749 C CA . GLY B 1 140 ? -5.207 -33.844 -10.812 1 82.12 140 GLY B CA 1
ATOM 2750 C C . GLY B 1 140 ? -4.188 -32.812 -11.273 1 82.12 140 GLY B C 1
ATOM 2751 O O . GLY B 1 140 ? -4.133 -31.719 -10.734 1 82.12 140 GLY B O 1
ATOM 2752 N N . ALA B 1 141 ? -3.408 -33.25 -12.18 1 87.94 141 ALA B N 1
ATOM 2753 C CA . ALA B 1 141 ? -2.416 -32.344 -12.758 1 87.94 141 ALA B CA 1
ATOM 2754 C C . ALA B 1 141 ? -3.037 -31.484 -13.852 1 87.94 141 ALA B C 1
ATOM 2756 O O . ALA B 1 141 ? -3.869 -31.953 -14.633 1 87.94 141 ALA B O 1
ATOM 2757 N N . GLY B 1 142 ? -2.814 -30.219 -13.844 1 87.25 142 GLY B N 1
ATOM 2758 C CA . GLY B 1 142 ? -3.35 -29.297 -14.828 1 87.25 142 GLY B CA 1
ATOM 2759 C C . GLY B 1 142 ? -2.605 -27.969 -14.867 1 87.25 142 GLY B C 1
ATOM 2760 O O . GLY B 1 142 ? -1.68 -27.75 -14.086 1 87.25 142 GLY B O 1
ATOM 2761 N N . PHE B 1 143 ? -2.957 -27.188 -15.898 1 89.38 143 PHE B N 1
ATOM 2762 C CA . PHE B 1 143 ? -2.383 -25.859 -15.992 1 89.38 143 PHE B CA 1
ATOM 2763 C C . PHE B 1 143 ? -3.334 -24.906 -16.719 1 89.38 143 PHE B C 1
ATOM 2765 O O . PHE B 1 143 ? -4.273 -25.344 -17.375 1 89.38 143 PHE B O 1
ATOM 2772 N N . VAL B 1 144 ? -3.139 -23.641 -16.562 1 88.81 144 VAL B N 1
ATOM 2773 C CA . VAL B 1 144 ? -3.906 -22.609 -17.266 1 88.81 144 VAL B CA 1
ATOM 2774 C C . VAL B 1 144 ? -3.016 -21.391 -17.531 1 88.81 144 VAL B C 1
ATOM 2776 O O . VAL B 1 144 ? -2.209 -21.016 -16.672 1 88.81 144 VAL B O 1
ATOM 2779 N N . PHE B 1 145 ? -3.137 -20.891 -18.703 1 88.62 145 PHE B N 1
ATOM 2780 C CA . PHE B 1 145 ? -2.5 -19.625 -19.016 1 88.62 145 PHE B CA 1
ATOM 2781 C C . PHE B 1 145 ? -3.393 -18.453 -18.625 1 88.62 145 PHE B C 1
ATOM 2783 O O . PHE B 1 145 ? -4.609 -18.5 -18.812 1 88.62 145 PHE B O 1
ATOM 2790 N N . LEU B 1 146 ? -2.74 -17.438 -18.078 1 90.94 146 LEU B N 1
ATOM 2791 C CA . LEU B 1 146 ? -3.506 -16.328 -17.516 1 90.94 146 LEU B CA 1
ATOM 2792 C C . LEU B 1 146 ? -3.092 -15 -18.141 1 90.94 146 LEU B C 1
ATOM 2794 O O . LEU B 1 146 ? -1.905 -14.766 -18.375 1 90.94 146 LEU B O 1
ATOM 2798 N N . PRO B 1 147 ? -4.164 -14.219 -18.406 1 89.88 147 PRO B N 1
ATOM 2799 C CA . PRO B 1 147 ? -3.795 -12.844 -18.734 1 89.88 147 PRO B CA 1
ATOM 2800 C C . PRO B 1 147 ? -3.051 -12.133 -17.609 1 89.88 147 PRO B C 1
ATOM 2802 O O . PRO B 1 147 ? -3.09 -12.586 -16.469 1 89.88 147 PRO B O 1
ATOM 2805 N N . GLU B 1 148 ? -2.457 -11.07 -17.891 1 92.06 148 GLU B N 1
ATOM 2806 C CA . GLU B 1 148 ? -1.58 -10.359 -16.969 1 92.06 148 GLU B CA 1
ATOM 2807 C C . GLU B 1 148 ? -2.332 -9.945 -15.703 1 92.06 148 GLU B C 1
ATOM 2809 O O . GLU B 1 148 ? -1.85 -10.172 -14.594 1 92.06 148 GLU B O 1
ATOM 2814 N N . THR B 1 149 ? -3.523 -9.352 -15.805 1 92.5 149 THR B N 1
ATOM 2815 C CA . THR B 1 149 ? -4.273 -8.836 -14.664 1 92.5 149 THR B CA 1
ATOM 2816 C C . THR B 1 149 ? -4.613 -9.961 -13.695 1 92.5 149 THR B C 1
ATOM 2818 O O . THR B 1 149 ? -4.441 -9.812 -12.484 1 92.5 149 THR B O 1
ATOM 2821 N N . ALA B 1 150 ? -4.984 -11.117 -14.234 1 92.94 150 ALA B N 1
ATOM 2822 C CA . ALA B 1 150 ? -5.305 -12.273 -13.391 1 92.94 150 ALA B CA 1
ATOM 2823 C C . ALA B 1 150 ? -4.051 -12.828 -12.727 1 92.94 150 ALA B C 1
ATOM 2825 O O . ALA B 1 150 ? -4.07 -13.18 -11.547 1 92.94 150 ALA B O 1
ATOM 2826 N N . GLY B 1 151 ? -3.004 -12.898 -13.469 1 95.75 151 GLY B N 1
ATOM 2827 C CA . GLY B 1 151 ? -1.745 -13.391 -12.938 1 95.75 151 GLY B CA 1
ATOM 2828 C C . GLY B 1 151 ? -1.197 -12.539 -11.812 1 95.75 151 GLY B C 1
ATOM 2829 O O . GLY B 1 151 ? -0.74 -13.062 -10.789 1 95.75 151 GLY B O 1
ATOM 2830 N N . VAL B 1 152 ? -1.305 -11.266 -12.031 1 96.38 152 VAL B N 1
ATOM 2831 C CA . VAL B 1 152 ? -0.815 -10.328 -11.023 1 96.38 152 VAL B CA 1
ATOM 2832 C C . VAL B 1 152 ? -1.62 -10.484 -9.734 1 96.38 152 VAL B C 1
ATOM 2834 O O . VAL B 1 152 ? -1.053 -10.508 -8.641 1 96.38 152 VAL B O 1
ATOM 2837 N N . ARG B 1 153 ? -2.891 -10.57 -9.836 1 96.81 153 ARG B N 1
ATOM 2838 C CA . ARG B 1 153 ? -3.738 -10.758 -8.664 1 96.81 153 ARG B CA 1
ATOM 2839 C C . ARG B 1 153 ? -3.373 -12.031 -7.918 1 96.81 153 ARG B C 1
ATOM 2841 O O . ARG B 1 153 ? -3.236 -12.023 -6.691 1 96.81 153 ARG B O 1
ATOM 2848 N N . LEU B 1 154 ? -3.164 -13.078 -8.633 1 97.5 154 LEU B N 1
ATOM 2849 C CA . LEU B 1 154 ? -2.791 -14.336 -8.008 1 97.5 154 LEU B CA 1
ATOM 2850 C C . LEU B 1 154 ? -1.405 -14.242 -7.379 1 97.5 154 LEU B C 1
ATOM 2852 O O . LEU B 1 154 ? -1.158 -14.82 -6.316 1 97.5 154 LEU B O 1
ATOM 2856 N N . ALA B 1 155 ? -0.529 -13.547 -8.078 1 98 155 ALA B N 1
ATOM 2857 C CA . ALA B 1 155 ? 0.817 -13.383 -7.535 1 98 155 ALA B CA 1
ATOM 2858 C C . ALA B 1 155 ? 0.777 -12.711 -6.168 1 98 155 ALA B C 1
ATOM 2860 O O . ALA B 1 155 ? 1.464 -13.141 -5.238 1 98 155 ALA B O 1
ATOM 2861 N N . VAL B 1 156 ? -0.035 -11.68 -6.039 1 98.06 156 VAL B N 1
ATOM 2862 C CA . VAL B 1 156 ? -0.178 -10.969 -4.777 1 98.06 156 VAL B CA 1
ATOM 2863 C C . VAL B 1 156 ? -0.749 -11.906 -3.715 1 98.06 156 VAL B C 1
ATOM 2865 O O . VAL B 1 156 ? -0.223 -11.984 -2.602 1 98.06 156 VAL B O 1
ATOM 2868 N N . ALA B 1 157 ? -1.752 -12.672 -4.055 1 98.12 157 ALA B N 1
ATOM 2869 C CA . ALA B 1 157 ? -2.375 -13.609 -3.123 1 98.12 157 ALA B CA 1
ATOM 2870 C C . ALA B 1 157 ? -1.387 -14.688 -2.686 1 98.12 157 ALA B C 1
ATOM 2872 O O . ALA B 1 157 ? -1.285 -15 -1.497 1 98.12 157 ALA B O 1
ATOM 2873 N N . PHE B 1 158 ? -0.667 -15.219 -3.639 1 98.38 158 PHE B N 1
ATOM 2874 C CA . PHE B 1 158 ? 0.254 -16.312 -3.359 1 98.38 158 PHE B CA 1
ATOM 2875 C C . PHE B 1 158 ? 1.39 -15.852 -2.457 1 98.38 158 PHE B C 1
ATOM 2877 O O . PHE B 1 158 ? 1.704 -16.5 -1.459 1 98.38 158 PHE B O 1
ATOM 2884 N N . ARG B 1 159 ? 1.959 -14.734 -2.803 1 96.81 159 ARG B N 1
ATOM 2885 C CA . ARG B 1 159 ? 3.062 -14.203 -2.006 1 96.81 159 ARG B CA 1
ATOM 2886 C C . ARG B 1 159 ? 2.596 -13.836 -0.603 1 96.81 159 ARG B C 1
ATOM 2888 O O . ARG B 1 159 ? 3.32 -14.039 0.373 1 96.81 159 ARG B O 1
ATOM 2895 N N . GLY B 1 160 ? 1.404 -13.305 -0.515 1 96.88 160 GLY B N 1
ATOM 2896 C CA . GLY B 1 160 ? 0.865 -12.891 0.771 1 96.88 160 GLY B CA 1
ATOM 2897 C C . GLY B 1 160 ? 0.562 -14.062 1.693 1 96.88 160 GLY B C 1
ATOM 2898 O O . GLY B 1 160 ? 0.832 -13.992 2.895 1 96.88 160 GLY B O 1
ATOM 2899 N N . VAL B 1 161 ? 0.127 -15.141 1.206 1 96.88 161 VAL B N 1
ATOM 2900 C CA . VAL B 1 161 ? -0.413 -16.219 2.031 1 96.88 161 VAL B CA 1
ATOM 2901 C C . VAL B 1 161 ? 0.711 -17.156 2.445 1 96.88 161 VAL B C 1
ATOM 2903 O O . VAL B 1 161 ? 0.603 -17.859 3.455 1 96.88 161 VAL B O 1
ATOM 2906 N N . LYS B 1 162 ? 1.72 -17.188 1.726 1 94.88 162 LYS B N 1
ATOM 2907 C CA . LYS B 1 162 ? 2.75 -18.219 1.825 1 94.88 162 LYS B CA 1
ATOM 2908 C C . LYS B 1 162 ? 3.246 -18.359 3.262 1 94.88 162 LYS B C 1
ATOM 2910 O O . LYS B 1 162 ? 3.326 -19.469 3.787 1 94.88 162 LYS B O 1
ATOM 2915 N N . PRO B 1 163 ? 3.504 -17.266 3.992 1 93.88 163 PRO B N 1
ATOM 2916 C CA . PRO B 1 163 ? 4.055 -17.422 5.34 1 93.88 163 PRO B CA 1
ATOM 2917 C C . PRO B 1 163 ? 2.973 -17.609 6.402 1 93.88 163 PRO B C 1
ATOM 2919 O O . PRO B 1 163 ? 3.283 -17.828 7.574 1 93.88 163 PRO B O 1
ATOM 2922 N N . ILE B 1 164 ? 1.748 -17.516 6.031 1 94.88 164 ILE B N 1
ATOM 2923 C CA . ILE B 1 164 ? 0.666 -17.531 7.012 1 94.88 164 ILE B CA 1
ATOM 2924 C C . ILE B 1 164 ? 0.34 -18.984 7.398 1 94.88 164 ILE B C 1
ATOM 2926 O O . ILE B 1 164 ? 0.282 -19.859 6.539 1 94.88 164 ILE B O 1
ATOM 2930 N N . GLN B 1 165 ? 0.107 -19.234 8.672 1 93.88 165 GLN B N 1
ATOM 2931 C CA . GLN B 1 165 ? -0.166 -20.594 9.148 1 93.88 165 GLN B CA 1
ATOM 2932 C C . GLN B 1 165 ? -1.647 -20.766 9.469 1 93.88 165 GLN B C 1
ATOM 2934 O O . GLN B 1 165 ? -2.229 -21.812 9.164 1 93.88 165 GLN B O 1
ATOM 2939 N N . ARG B 1 166 ? -2.283 -19.703 9.984 1 94.5 166 ARG B N 1
ATOM 2940 C CA . ARG B 1 166 ? -3.689 -19.828 10.352 1 94.5 166 ARG B CA 1
ATOM 2941 C C . ARG B 1 166 ? -4.59 -19.703 9.125 1 94.5 166 ARG B C 1
ATOM 2943 O O . ARG B 1 166 ? -4.465 -18.75 8.352 1 94.5 166 ARG B O 1
ATOM 2950 N N . ILE B 1 167 ? -5.539 -20.578 9.023 1 93.75 167 ILE B N 1
ATOM 2951 C CA . ILE B 1 167 ? -6.398 -20.672 7.852 1 93.75 167 ILE B CA 1
ATOM 2952 C C . ILE B 1 167 ? -7.293 -19.438 7.75 1 93.75 167 ILE B C 1
ATOM 2954 O O . ILE B 1 167 ? -7.543 -18.938 6.656 1 93.75 167 ILE B O 1
ATOM 2958 N N . ASP B 1 168 ? -7.816 -19 8.875 1 92.88 168 ASP B N 1
ATOM 2959 C CA . ASP B 1 168 ? -8.703 -17.844 8.852 1 92.88 168 ASP B CA 1
ATOM 2960 C C . ASP B 1 168 ? -7.969 -16.594 8.344 1 92.88 168 ASP B C 1
ATOM 2962 O O . ASP B 1 168 ? -8.555 -15.766 7.656 1 92.88 168 ASP B O 1
ATOM 2966 N N . ARG B 1 169 ? -6.695 -16.453 8.641 1 94.81 169 ARG B N 1
ATOM 2967 C CA . ARG B 1 169 ? -5.895 -15.336 8.156 1 94.81 169 ARG B CA 1
ATOM 2968 C C . ARG B 1 169 ? -5.609 -15.477 6.66 1 94.81 169 ARG B C 1
ATOM 2970 O O . ARG B 1 169 ? -5.594 -14.484 5.934 1 94.81 169 ARG B O 1
ATOM 2977 N N . MET B 1 170 ? -5.441 -16.734 6.258 1 96.25 170 MET B N 1
ATOM 2978 C CA . MET B 1 170 ? -5.262 -16.984 4.828 1 96.25 170 MET B CA 1
ATOM 2979 C C . MET B 1 170 ? -6.488 -16.547 4.039 1 96.25 170 MET B C 1
ATOM 2981 O O . MET B 1 170 ? -6.359 -15.859 3.021 1 96.25 170 MET B O 1
ATOM 2985 N N . ARG B 1 171 ? -7.602 -16.828 4.531 1 94.56 171 ARG B N 1
ATOM 2986 C CA . ARG B 1 171 ? -8.852 -16.516 3.855 1 94.56 171 ARG B CA 1
ATOM 2987 C C . ARG B 1 171 ? -9.109 -15.008 3.881 1 94.56 171 ARG B C 1
ATOM 2989 O O . ARG B 1 171 ? -9.633 -14.445 2.914 1 94.56 171 ARG B O 1
ATOM 2996 N N . SER B 1 172 ? -8.773 -14.414 5.016 1 93.56 172 SER B N 1
ATOM 2997 C CA . SER B 1 172 ? -8.914 -12.961 5.109 1 93.56 172 SER B CA 1
ATOM 2998 C C . SER B 1 172 ? -8.047 -12.258 4.074 1 93.56 172 SER B C 1
ATOM 3000 O O . SER B 1 172 ? -8.508 -11.336 3.391 1 93.56 172 SER B O 1
ATOM 3002 N N . LEU B 1 173 ? -6.852 -12.719 3.955 1 96.56 173 LEU B N 1
ATOM 3003 C CA . LEU B 1 173 ? -5.953 -12.141 2.959 1 96.56 173 LEU B CA 1
ATOM 3004 C C . LEU B 1 173 ? -6.496 -12.359 1.551 1 96.56 173 LEU B C 1
ATOM 3006 O O . LEU B 1 173 ? -6.52 -11.43 0.741 1 96.56 173 LEU B O 1
ATOM 3010 N N . ALA B 1 174 ? -6.938 -13.531 1.274 1 95.44 174 ALA B N 1
ATOM 3011 C CA . ALA B 1 174 ? -7.492 -13.859 -0.037 1 95.44 174 ALA B CA 1
ATOM 3012 C C . ALA B 1 174 ? -8.688 -12.969 -0.368 1 95.44 174 ALA B C 1
ATOM 3014 O O . ALA B 1 174 ? -8.797 -12.469 -1.487 1 95.44 174 ALA B O 1
ATOM 3015 N N . ARG B 1 175 ? -9.531 -12.75 0.548 1 93.62 175 ARG B N 1
ATOM 3016 C CA . ARG B 1 175 ? -10.688 -11.891 0.356 1 93.62 175 ARG B CA 1
ATOM 3017 C C . ARG B 1 175 ? -10.266 -10.445 0.106 1 93.62 175 ARG B C 1
ATOM 3019 O O . ARG B 1 175 ? -10.852 -9.758 -0.728 1 93.62 175 ARG B O 1
ATOM 3026 N N . GLY B 1 176 ? -9.312 -10.047 0.898 1 94.38 176 GLY B N 1
ATOM 3027 C CA . GLY B 1 176 ? -8.773 -8.711 0.692 1 94.38 176 GLY B CA 1
ATOM 3028 C C . GLY B 1 176 ? -8.227 -8.492 -0.707 1 94.38 176 GLY B C 1
ATOM 3029 O O . GLY B 1 176 ? -8.508 -7.473 -1.339 1 94.38 176 GLY B O 1
ATOM 3030 N N . VAL B 1 177 ? -7.527 -9.453 -1.184 1 96.06 177 VAL B N 1
ATOM 3031 C CA . VAL B 1 177 ? -6.949 -9.359 -2.52 1 96.06 177 VAL B CA 1
ATOM 3032 C C . VAL B 1 177 ? -8.062 -9.398 -3.568 1 96.06 177 VAL B C 1
ATOM 3034 O O . VAL B 1 177 ? -8.016 -8.664 -4.559 1 96.06 177 VAL B O 1
ATOM 3037 N N . ALA B 1 178 ? -9.016 -10.195 -3.377 1 93.44 178 ALA B N 1
ATOM 3038 C CA . ALA B 1 178 ? -10.133 -10.312 -4.309 1 93.44 178 ALA B CA 1
ATOM 3039 C C . ALA B 1 178 ? -10.867 -8.984 -4.465 1 93.44 178 ALA B C 1
ATOM 3041 O O . ALA B 1 178 ? -11.414 -8.695 -5.531 1 93.44 178 ALA B O 1
ATOM 3042 N N . ARG B 1 179 ? -10.797 -8.148 -3.494 1 92.56 179 ARG B N 1
ATOM 3043 C CA . ARG B 1 179 ? -11.547 -6.891 -3.494 1 92.56 179 ARG B CA 1
ATOM 3044 C C . ARG B 1 179 ? -10.688 -5.75 -4.031 1 92.56 179 ARG B C 1
ATOM 3046 O O . ARG B 1 179 ? -11.188 -4.645 -4.258 1 92.56 179 ARG B O 1
ATOM 3053 N N . MET B 1 180 ? -9.469 -6.051 -4.238 1 94.44 180 MET B N 1
ATOM 3054 C CA . MET B 1 180 ? -8.578 -5.012 -4.738 1 94.44 180 MET B CA 1
ATOM 3055 C C . MET B 1 180 ? -8.844 -4.727 -6.215 1 94.44 180 MET B C 1
ATOM 3057 O O . MET B 1 180 ? -9.125 -5.645 -6.984 1 94.44 180 MET B O 1
ATOM 3061 N N . SER B 1 181 ? -8.695 -3.439 -6.566 1 94 181 SER B N 1
ATOM 3062 C CA . SER B 1 181 ? -8.688 -3.094 -7.984 1 94 181 SER B CA 1
ATOM 3063 C C . SER B 1 181 ? -7.445 -3.645 -8.68 1 94 181 SER B C 1
ATOM 3065 O O . SER B 1 181 ? -6.492 -4.059 -8.023 1 94 181 SER B O 1
ATOM 3067 N N . ASP B 1 182 ? -7.457 -3.65 -9.984 1 92.19 182 ASP B N 1
ATOM 3068 C CA . ASP B 1 182 ? -6.293 -4.09 -10.742 1 92.19 182 ASP B CA 1
ATOM 3069 C C . ASP B 1 182 ? -5.082 -3.211 -10.445 1 92.19 182 ASP B C 1
ATOM 3071 O O . ASP B 1 182 ? -3.971 -3.713 -10.266 1 92.19 182 ASP B O 1
ATOM 3075 N N . GLU B 1 183 ? -5.293 -1.931 -10.312 1 92.44 183 GLU B N 1
ATOM 3076 C CA . GLU B 1 183 ? -4.215 -0.987 -10.031 1 92.44 183 GLU B CA 1
ATOM 3077 C C . GLU B 1 183 ? -3.57 -1.271 -8.672 1 92.44 183 GLU B C 1
ATOM 3079 O O . GLU B 1 183 ? -2.346 -1.219 -8.539 1 92.44 183 GLU B O 1
ATOM 3084 N N . GLU B 1 184 ? -4.441 -1.565 -7.734 1 95.06 184 GLU B N 1
ATOM 3085 C CA . GLU B 1 184 ? -3.932 -1.888 -6.406 1 95.06 184 GLU B CA 1
ATOM 3086 C C . GLU B 1 184 ? -3.113 -3.176 -6.426 1 95.06 184 GLU B C 1
ATOM 3088 O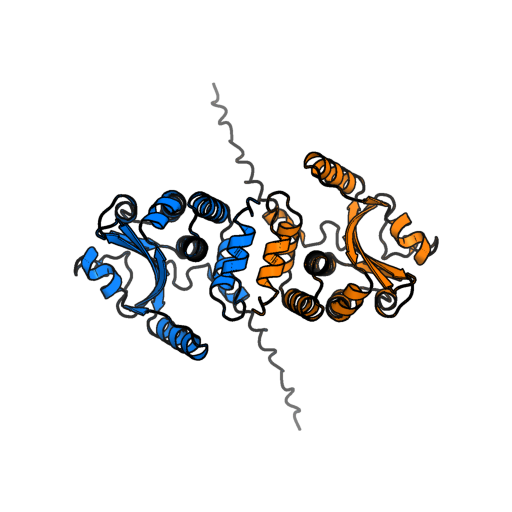 O . GLU B 1 184 ? -2.068 -3.264 -5.777 1 95.06 184 GLU B O 1
ATOM 3093 N N . CYS B 1 185 ? -3.553 -4.086 -7.207 1 96.12 185 CYS B N 1
ATOM 3094 C CA . CYS B 1 185 ? -2.812 -5.34 -7.309 1 96.12 185 CYS B CA 1
ATOM 3095 C C . CYS B 1 185 ? -1.439 -5.113 -7.926 1 96.12 185 CYS B C 1
ATOM 3097 O O . CYS B 1 185 ? -0.444 -5.676 -7.465 1 96.12 185 CYS B O 1
ATOM 3099 N N . TYR B 1 186 ? -1.405 -4.352 -8.961 1 95.25 186 TYR B N 1
ATOM 3100 C CA . TYR B 1 186 ? -0.128 -4.047 -9.602 1 95.25 186 TYR B CA 1
ATOM 3101 C C . TYR B 1 186 ? 0.812 -3.344 -8.625 1 95.25 186 TYR B C 1
ATOM 3103 O O . TYR B 1 186 ? 2.016 -3.609 -8.617 1 95.25 186 TYR B O 1
ATOM 3111 N N . TYR B 1 187 ? 0.259 -2.473 -7.852 1 95.12 187 TYR B N 1
ATOM 3112 C CA . TYR B 1 187 ? 1.035 -1.777 -6.832 1 95.12 187 TYR B CA 1
ATOM 3113 C C . TYR B 1 187 ? 1.675 -2.766 -5.867 1 95.12 187 TYR B C 1
ATOM 3115 O O . TYR B 1 187 ? 2.887 -2.73 -5.645 1 95.12 187 TYR B O 1
ATOM 3123 N N . TRP B 1 188 ? 0.934 -3.602 -5.32 1 97.19 188 TRP B N 1
ATOM 3124 C CA . TRP B 1 188 ? 1.435 -4.535 -4.32 1 97.19 188 TRP B CA 1
ATOM 3125 C C . TRP B 1 188 ? 2.338 -5.586 -4.957 1 97.19 188 TRP B C 1
ATOM 3127 O O . TRP B 1 188 ? 3.295 -6.051 -4.336 1 97.19 188 TRP B O 1
ATOM 3137 N N . TYR B 1 189 ? 2.004 -5.973 -6.191 1 96.75 189 TYR B N 1
ATOM 3138 C CA . TYR B 1 189 ? 2.902 -6.879 -6.898 1 96.75 189 TYR B CA 1
ATOM 3139 C C . TYR B 1 189 ? 4.297 -6.277 -7.027 1 96.75 189 TYR B C 1
ATOM 3141 O O . TYR B 1 189 ? 5.297 -6.953 -6.793 1 96.75 189 TYR B O 1
ATOM 3149 N N . ALA B 1 190 ? 4.379 -5.059 -7.363 1 94.19 190 ALA B N 1
ATOM 3150 C CA . ALA B 1 190 ? 5.656 -4.355 -7.461 1 94.19 190 ALA B CA 1
ATOM 3151 C C . ALA B 1 190 ? 6.344 -4.281 -6.102 1 94.19 190 ALA B C 1
ATOM 3153 O O . ALA B 1 190 ? 7.539 -4.566 -5.988 1 94.19 190 ALA B O 1
ATOM 3154 N N . LYS B 1 191 ? 5.582 -3.898 -5.055 1 94.06 191 LYS B N 1
ATOM 3155 C CA . LYS B 1 191 ? 6.156 -3.754 -3.721 1 94.06 191 LYS B CA 1
ATOM 3156 C C . LYS B 1 191 ? 6.688 -5.086 -3.203 1 94.06 191 LYS B C 1
ATOM 3158 O O . LYS B 1 191 ? 7.719 -5.133 -2.527 1 94.06 191 LYS B O 1
ATOM 3163 N N . CYS B 1 192 ? 6.043 -6.156 -3.545 1 93.5 192 CYS B N 1
ATOM 3164 C CA . CYS B 1 192 ? 6.402 -7.465 -3.012 1 93.5 192 CYS B CA 1
ATOM 3165 C C . CYS B 1 192 ? 7.645 -8.016 -3.703 1 93.5 192 CYS B C 1
ATOM 3167 O O . CYS B 1 192 ? 8.367 -8.836 -3.133 1 93.5 192 CYS B O 1
ATOM 3169 N N . ARG B 1 193 ? 7.898 -7.574 -4.84 1 89.5 193 ARG B N 1
ATOM 3170 C CA . ARG B 1 193 ? 9.008 -8.172 -5.578 1 89.5 193 ARG B CA 1
ATOM 3171 C C . ARG B 1 193 ? 10.219 -7.242 -5.594 1 89.5 193 ARG B C 1
ATOM 3173 O O . ARG B 1 193 ? 11.32 -7.656 -5.969 1 89.5 193 ARG B O 1
ATOM 3180 N N . SER B 1 194 ? 10.023 -6.027 -5.238 1 86.19 194 SER B N 1
ATOM 3181 C CA . SER B 1 194 ? 11.086 -5.035 -5.355 1 86.19 194 SER B CA 1
ATOM 3182 C C . SER B 1 194 ? 12.102 -5.172 -4.223 1 86.19 194 SER B C 1
ATOM 3184 O O . SER B 1 194 ? 11.719 -5.195 -3.047 1 86.19 194 SER B O 1
ATOM 3186 N N . PRO B 1 195 ? 13.336 -5.16 -4.602 1 82.62 195 PRO B N 1
ATOM 3187 C CA . PRO B 1 195 ? 14.359 -5.164 -3.553 1 82.62 195 PRO B CA 1
ATOM 3188 C C . PRO B 1 195 ? 14.383 -3.865 -2.744 1 82.62 195 PRO B C 1
ATOM 3190 O O . PRO B 1 195 ? 14.891 -3.842 -1.623 1 82.62 195 PRO B O 1
ATOM 3193 N N . SER B 1 196 ? 13.836 -2.832 -3.283 1 82.56 196 SER B N 1
ATOM 3194 C CA . SER B 1 196 ? 13.797 -1.543 -2.598 1 82.56 196 SER B CA 1
ATOM 3195 C C . SER B 1 196 ? 12.664 -1.489 -1.585 1 82.56 196 SER B C 1
ATOM 3197 O O . SER B 1 196 ? 12.547 -0.53 -0.817 1 82.56 196 SER B O 1
ATOM 3199 N N . SER B 1 197 ? 11.906 -2.506 -1.631 1 87 197 SER B N 1
ATOM 3200 C CA . SER B 1 197 ? 10.836 -2.648 -0.647 1 87 197 SER B CA 1
ATOM 3201 C C . SER B 1 197 ? 10.906 -4.004 0.052 1 87 197 SER B C 1
ATOM 3203 O O . SER B 1 197 ? 10.023 -4.844 -0.121 1 87 197 SER B O 1
ATOM 3205 N N . PRO B 1 198 ? 11.852 -4.215 0.871 1 86.38 198 PRO B N 1
ATOM 3206 C CA . PRO B 1 198 ? 12.078 -5.527 1.473 1 86.38 198 PRO B CA 1
ATOM 3207 C C . PRO B 1 198 ? 10.938 -5.973 2.375 1 86.38 198 PRO B C 1
ATOM 3209 O O . PRO B 1 198 ? 10.773 -7.168 2.631 1 86.38 198 PRO B O 1
ATOM 3212 N N . ASN B 1 199 ? 10.086 -5 2.771 1 92.88 199 ASN B N 1
ATOM 3213 C CA . ASN B 1 199 ? 9 -5.336 3.688 1 92.88 199 ASN B CA 1
ATOM 3214 C C . ASN B 1 199 ? 7.656 -5.348 2.975 1 92.88 199 ASN B C 1
ATOM 3216 O O . ASN B 1 199 ? 6.605 -5.332 3.621 1 92.88 199 ASN B O 1
ATOM 3220 N N . GLY B 1 200 ? 7.715 -5.34 1.69 1 95 200 GLY B N 1
ATOM 3221 C CA . GLY B 1 200 ? 6.484 -5.25 0.92 1 95 200 GLY B CA 1
ATOM 3222 C C . GLY B 1 200 ? 5.496 -6.359 1.24 1 95 200 GLY B C 1
ATOM 3223 O O . GLY B 1 200 ? 4.32 -6.094 1.488 1 95 200 GLY B O 1
ATOM 3224 N N . GLU B 1 201 ? 5.949 -7.578 1.271 1 95.31 201 GLU B N 1
ATOM 3225 C CA . GLU B 1 201 ? 5.07 -8.703 1.564 1 95.31 201 GLU B CA 1
ATOM 3226 C C . GLU B 1 201 ? 4.516 -8.617 2.982 1 95.31 201 GLU B C 1
ATOM 3228 O O . GLU B 1 201 ? 3.326 -8.859 3.207 1 95.31 201 GLU B O 1
ATOM 3233 N N . LYS B 1 202 ? 5.371 -8.305 3.883 1 94.81 202 LYS B N 1
ATOM 3234 C CA . LYS B 1 202 ? 4.945 -8.164 5.273 1 94.81 202 LYS B CA 1
ATOM 3235 C C . LYS B 1 202 ? 3.898 -7.062 5.418 1 94.81 202 LYS B C 1
ATOM 3237 O O . LYS B 1 202 ? 2.904 -7.234 6.125 1 94.81 202 LYS B O 1
ATOM 3242 N N . ALA B 1 203 ? 4.152 -5.93 4.777 1 96.19 203 ALA B N 1
ATOM 3243 C CA . ALA B 1 203 ? 3.215 -4.816 4.832 1 96.19 203 ALA B CA 1
ATOM 3244 C C . ALA B 1 203 ? 1.857 -5.211 4.254 1 96.19 203 ALA B C 1
ATOM 3246 O O . ALA B 1 203 ? 0.814 -4.832 4.789 1 96.19 203 ALA B O 1
ATOM 3247 N N . LEU B 1 204 ? 1.869 -5.945 3.18 1 96.44 204 LEU B N 1
ATOM 3248 C CA . LEU B 1 204 ? 0.637 -6.449 2.584 1 96.44 204 LEU B CA 1
ATOM 3249 C C . LEU B 1 204 ? -0.149 -7.285 3.586 1 96.44 204 LEU B C 1
ATOM 3251 O O . LEU B 1 204 ? -1.358 -7.105 3.742 1 96.44 204 LEU B O 1
ATOM 3255 N N . ARG B 1 205 ? 0.523 -8.188 4.25 1 95.94 205 ARG B N 1
ATOM 3256 C CA . ARG B 1 205 ? -0.136 -9.047 5.223 1 95.94 205 ARG B CA 1
ATOM 3257 C C . ARG B 1 205 ? -0.73 -8.234 6.367 1 95.94 205 ARG B C 1
ATOM 3259 O O . ARG B 1 205 ? -1.846 -8.5 6.816 1 95.94 205 ARG B O 1
ATOM 3266 N N . VAL B 1 206 ? 0.004 -7.289 6.82 1 94.81 206 VAL B N 1
ATOM 3267 C CA . VAL B 1 206 ? -0.488 -6.434 7.898 1 94.81 206 VAL B CA 1
ATOM 3268 C C . VAL B 1 206 ? -1.729 -5.68 7.434 1 94.81 206 VAL B C 1
ATOM 3270 O O . VAL B 1 206 ? -2.705 -5.555 8.18 1 94.81 206 VAL B O 1
ATOM 3273 N N . LEU B 1 207 ? -1.706 -5.207 6.246 1 95.19 207 LEU B N 1
ATOM 3274 C CA . LEU B 1 207 ? -2.816 -4.43 5.707 1 95.19 207 LEU B CA 1
ATOM 3275 C C . LEU B 1 207 ? -4.082 -5.273 5.625 1 95.19 207 LEU B C 1
ATOM 3277 O O . LEU B 1 207 ? -5.176 -4.789 5.922 1 95.19 207 LEU B O 1
ATOM 3281 N N . LEU B 1 208 ? -3.852 -6.547 5.289 1 94.94 208 LEU B N 1
ATOM 3282 C CA . LEU B 1 208 ? -5.023 -7.324 4.898 1 94.94 208 LEU B CA 1
ATOM 3283 C C . LEU B 1 208 ? -5.43 -8.289 6.008 1 94.94 208 LEU B C 1
ATOM 3285 O O . LEU B 1 208 ? -6.5 -8.898 5.945 1 94.94 208 LEU B O 1
ATOM 3289 N N . THR B 1 209 ? -4.566 -8.516 6.965 1 90.38 209 THR B N 1
ATOM 3290 C CA . THR B 1 209 ? -4.906 -9.492 7.996 1 90.38 209 THR B CA 1
ATOM 3291 C C . THR B 1 209 ? -5.074 -8.812 9.352 1 90.38 209 THR B C 1
ATOM 3293 O O . THR B 1 209 ? -4.418 -7.809 9.633 1 90.38 209 THR B O 1
ATOM 3296 N N . ASP B 1 210 ? -6.285 -8.766 9.953 1 67.81 210 ASP B N 1
ATOM 3297 C CA . ASP B 1 210 ? -6.641 -8.172 11.242 1 67.81 210 ASP B CA 1
ATOM 3298 C C . ASP B 1 210 ? -5.777 -8.734 12.359 1 67.81 210 ASP B C 1
ATOM 3300 O O . ASP B 1 210 ? -5.406 -9.914 12.336 1 67.81 210 ASP B O 1
ATOM 3304 N N . HIS B 1 211 ? -4.848 -7.93 13.055 1 54.06 211 HIS B N 1
ATOM 3305 C CA . HIS B 1 211 ? -4.363 -8.5 14.305 1 54.06 211 HIS B CA 1
ATOM 3306 C C . HIS B 1 211 ? -5.516 -9.016 15.156 1 54.06 211 HIS B C 1
ATOM 3308 O O . HIS B 1 211 ? -6.473 -8.289 15.43 1 54.06 211 HIS B O 1
ATOM 3314 N N . ILE B 1 212 ? -6.176 -10.047 14.961 1 38.06 212 ILE B N 1
ATOM 3315 C CA . ILE B 1 212 ? -6.879 -10.562 16.125 1 38.06 212 ILE B CA 1
ATOM 3316 C C . ILE B 1 212 ? -5.977 -10.469 17.359 1 38.06 212 ILE B C 1
ATOM 3318 O O . ILE B 1 212 ? -4.906 -11.078 17.391 1 38.06 212 ILE B O 1
ATOM 3322 N N . GLU B 1 213 ? -5.77 -9.266 17.922 1 33.34 213 GLU B N 1
ATOM 3323 C CA . GLU B 1 213 ? -5.387 -9.43 19.312 1 33.34 213 GLU B CA 1
ATOM 3324 C C . GLU B 1 213 ? -6.223 -10.516 20 1 33.34 213 GLU B C 1
ATOM 3326 O O . GLU B 1 213 ? -7.387 -10.711 19.641 1 33.34 213 GLU B O 1
#